Protein AF-A0A8H5GQX7-F1 (afdb_monomer)

Nearest PDB structures (foldseek):
  1oo0-assembly1_A  TM=9.547E-01  e=1.568E-17  Drosophila melanogaster
  1p27-assembly1_C  TM=9.733E-01  e=5.246E-17  Homo sapiens
  1hl6-assembly2_D  TM=9.238E-01  e=1.198E-15  Drosophila melanogaster
  1rk8-assembly1_B  TM=9.460E-01  e=1.869E-13  Drosophila melanogaster
  7zvm-assembly1_A-2  TM=8.029E-01  e=3.111E-07  Thermococcus barophilus

Secondary structure (DSSP, 8-state):
--S------EEEEEEEEEETTEEEEEEEEEETTEEEEEEE--GGGPPPEEEEEE--HHHHHHHHHHHHHHTGGG---TTSPP-BTTBEEEEEEEETTEEEEEEEEPP--HHHHHTSS-TTHHHHHHHHHHHHHHHHHHHHHHTSTTS---------S---HHHHHHHHHHHHHHHHHHHHHHHHHTT------PPEEPTTS-EEEGGGTEEEEEEEE-SSEEEEEEEE-TTSHHHHSGGG-TTSPPSEEESS-EEEEEEEESEEEEEETTEEEEEETT-EEEE-TT--EEEEE-TTS-S-EEEEEEEE-GGG---SHHHHHHHHHHHHHHHTTTPPPPHHHHHHHHHHTTEEESSSGGG-HHHHIIIIIIIIIITTS---S--GGGSTT--

Radius of gyration: 28.87 Å; Cα contacts (8 Å, |Δi|>4): 713; chains: 1; bounding box: 70×65×71 Å

Sequence (391 aa):
MSSTDNDPFYLRYYTGHSGKHGHEFLEFEYSHGRLRYANNSNYRNDSLIRKEMWVSPLVVKEFKRIIEASEIVKEDDTNWPKKNIVGKQELEIRIGSDHIAFETAKIGSLVDIQDSEDPEGLRVFYYLIQDLRVGVSVLFVLSSPSSPCISKSNPYKHVSSSWVLAWCTFLRRVLLFVLAVILVLVHSLCLGKTPKRDPDGAWNFFDGALKTWFVQADGNSFTSRQVFKHSNPHTGAGRKSTATPPYHWHIYQTERFDVKSGVLCYDLDGKQGKLHAGETVTIPPYHYHTFWSDPDAGADLDVHITVSGGPNAGFDESFIHNFYGYLSSATMQGHAPNLFQMLAFLDSSDVVLVDFPLWSGRLANVVLGRWIGKGIAGFKTEYKEFSEASE

Foldseek 3Di:
DDPPPDWFKKKKKKKWAQDPLGIFIWIWIDGPQKIKIWGDDSVVPDDIDIDMDGHDVVLVVVLLVLCVVLVLLVDDQPQAAAADNQIKMWIWTGGGPGTDIHIHYDDDDLVSLVPTPHNPSVVSVVVSVVVVVVSSVVVVVVPDPPDDDDDDDDDDDDPPPVCVVVVVVVCVVVVVVVLVVLLVVLPPPLLADQFDADPVRWTAFLNNQKTKDWDDDDLFKGKIKIKGHCVDQLANVWCNHVPKDAWKFAAQKKKKKAWQAAKKWKAWQNDIDIDHHRDMDIHGGPIIMIMGGHNPRPDMTIIMMMIGRRNLSLPYPQLVLQQRRQSRSQVVVVHDRDPLLNLLSCLSRRMFHCPDPPSCRNVCSVVSNPCSNCVRSVHDSGDCSSDPNVD

Mean predicted aligned error: 17.2 Å

Solvent-accessible surface area (backbone atoms only — not comparable to full-atom values): 21081 Å² total; per-residue (Å²): 139,79,94,77,87,82,61,73,53,35,41,38,40,39,37,36,30,68,54,99,74,43,72,31,35,42,36,40,37,38,50,89,54,34,41,38,40,39,41,33,52,52,72,90,72,48,77,72,44,73,50,72,48,78,55,55,72,66,58,53,51,48,54,53,51,54,50,62,73,52,49,55,86,79,52,76,49,89,60,44,58,62,68,51,82,84,10,29,33,37,42,36,42,28,52,77,92,47,73,50,76,42,62,26,31,57,83,85,49,73,64,65,33,67,75,42,86,44,40,64,52,49,45,40,50,54,54,49,55,50,55,51,52,52,55,54,49,51,52,58,52,73,72,35,90,81,60,94,72,90,79,94,77,84,88,90,75,86,78,57,71,61,58,58,50,52,49,51,49,50,50,48,48,53,48,51,46,53,48,47,53,45,47,64,67,53,69,68,73,60,84,79,45,68,57,52,71,45,98,89,64,32,40,25,29,62,92,57,22,37,34,37,35,86,70,50,71,77,79,35,39,32,30,35,38,40,37,32,29,41,93,31,65,47,25,17,47,21,86,73,7,74,71,29,58,68,53,22,30,28,73,61,28,30,43,32,44,39,27,68,34,41,32,42,30,37,36,51,74,87,45,75,51,76,38,45,54,78,34,69,53,77,44,59,48,74,45,44,32,36,50,26,32,40,62,83,61,86,42,46,23,32,34,37,42,34,33,34,21,40,99,56,35,52,50,43,70,62,43,52,35,32,52,46,31,47,47,24,19,17,50,79,68,77,40,80,71,57,66,35,55,54,27,27,42,29,45,64,30,46,43,31,48,54,89,33,76,92,72,36,22,64,57,42,18,48,50,42,3,45,46,40,17,36,67,68,57,62,47,70,67,71,49,64,70,46,37,94,78,58,119

Organism: NCBI:txid182062

InterPro domains:
  IPR004023 Mago nashi protein [PF02792] (9-139)
  IPR004023 Mago nashi protein [PTHR12638] (6-141)
  IPR004023 Mago nashi protein [cd11295] (9-133)
  IPR011051 RmlC-like cupin domain superfamily [SSF51182] (243-324)
  IPR014710 RmlC-like jelly roll fold [G3DSA:2.60.120.10] (205-339)
  IPR036605 Mago nashi superfamily [G3DSA:3.30.1560.10] (6-145)
  IPR036605 Mago nashi superfamily [SSF89817] (7-139)

Structure (mmCIF, N/CA/C/O backbone):
data_AF-A0A8H5GQX7-F1
#
_entry.id   AF-A0A8H5GQX7-F1
#
loop_
_atom_site.group_PDB
_atom_site.id
_atom_site.type_symbol
_atom_site.label_atom_id
_atom_site.label_alt_id
_atom_site.label_comp_id
_atom_site.label_asym_id
_atom_site.label_entity_id
_atom_site.label_seq_id
_atom_site.pdbx_PDB_ins_code
_atom_site.Cartn_x
_atom_site.Cartn_y
_atom_site.Cartn_z
_atom_site.occupancy
_atom_site.B_iso_or_equiv
_atom_site.auth_seq_id
_atom_site.auth_comp_id
_atom_site.auth_asym_id
_atom_site.auth_atom_id
_atom_site.pdbx_PDB_model_num
ATOM 1 N N . MET A 1 1 ? 11.706 -41.521 -17.755 1.00 36.12 1 MET A N 1
ATOM 2 C CA . MET A 1 1 ? 12.512 -40.543 -18.514 1.00 36.12 1 MET A CA 1
ATOM 3 C C . MET A 1 1 ? 11.624 -40.007 -19.622 1.00 36.12 1 MET A C 1
ATOM 5 O O . MET A 1 1 ? 11.397 -40.718 -20.589 1.00 36.12 1 MET A O 1
ATOM 9 N N . SER A 1 2 ? 10.984 -38.855 -19.401 1.00 34.12 2 SER A N 1
ATOM 10 C CA . SER A 1 2 ? 10.036 -38.264 -20.353 1.00 34.12 2 SER A CA 1
ATOM 11 C C . SER A 1 2 ? 10.761 -37.364 -21.350 1.00 34.12 2 SER A C 1
ATOM 13 O O . SER A 1 2 ? 11.643 -36.595 -20.985 1.00 34.12 2 SER A O 1
ATOM 15 N N . SER A 1 3 ? 10.342 -37.475 -22.599 1.00 37.75 3 SER A N 1
ATOM 16 C CA . SER A 1 3 ? 10.790 -36.810 -23.819 1.00 37.75 3 SER A CA 1
ATOM 17 C C . SER A 1 3 ? 10.603 -35.280 -23.839 1.00 37.75 3 SER A C 1
ATOM 19 O O . SER A 1 3 ? 9.822 -34.767 -24.635 1.00 37.75 3 SER A O 1
ATOM 21 N N . THR A 1 4 ? 11.301 -34.533 -22.981 1.00 43.00 4 THR A N 1
ATOM 22 C CA . THR A 1 4 ? 11.335 -33.051 -23.017 1.00 43.00 4 THR A CA 1
ATOM 23 C C . THR A 1 4 ? 12.633 -32.474 -23.596 1.00 43.00 4 THR A C 1
ATOM 25 O O . THR A 1 4 ? 12.830 -31.266 -23.550 1.00 43.00 4 THR A O 1
ATOM 28 N N . ASP A 1 5 ? 13.519 -33.313 -24.135 1.00 48.44 5 ASP A N 1
ATOM 29 C CA . ASP A 1 5 ? 14.937 -32.977 -24.339 1.00 48.44 5 ASP A CA 1
ATOM 30 C C . ASP A 1 5 ? 15.357 -32.888 -25.816 1.00 48.44 5 ASP A C 1
ATOM 32 O O . ASP A 1 5 ? 16.397 -33.404 -26.206 1.00 48.44 5 ASP A O 1
ATOM 36 N N . ASN A 1 6 ? 14.522 -32.290 -26.670 1.00 53.75 6 ASN A N 1
ATOM 37 C CA . ASN A 1 6 ? 14.859 -32.134 -28.092 1.00 53.75 6 ASN A CA 1
ATOM 38 C C . ASN A 1 6 ? 14.578 -30.739 -28.664 1.00 53.75 6 ASN A C 1
ATOM 40 O O . ASN A 1 6 ? 14.649 -30.558 -29.875 1.00 53.75 6 ASN A O 1
ATOM 44 N N . ASP A 1 7 ? 14.265 -29.760 -27.812 1.00 61.53 7 ASP A N 1
ATOM 45 C CA . ASP A 1 7 ? 14.139 -28.363 -28.229 1.00 61.53 7 ASP A CA 1
ATOM 46 C C . ASP A 1 7 ? 15.407 -27.584 -27.824 1.00 61.53 7 ASP A C 1
ATOM 48 O O . ASP A 1 7 ? 15.555 -27.242 -26.640 1.00 61.53 7 ASP A O 1
ATOM 52 N N . PRO A 1 8 ? 16.349 -27.344 -28.761 1.00 80.50 8 PRO A N 1
ATOM 53 C CA . PRO A 1 8 ? 17.600 -26.653 -28.483 1.00 80.50 8 PRO A CA 1
ATOM 54 C C . PRO A 1 8 ? 17.344 -25.156 -28.272 1.00 80.50 8 PRO A C 1
ATOM 56 O O . PRO A 1 8 ? 17.479 -24.346 -29.189 1.00 80.50 8 PRO A O 1
ATOM 59 N N . PHE A 1 9 ? 17.000 -24.787 -27.039 1.00 93.38 9 PHE A N 1
ATOM 60 C CA . PHE A 1 9 ? 16.872 -23.388 -26.650 1.00 93.38 9 PHE A CA 1
ATOM 61 C C . PHE A 1 9 ? 18.245 -22.713 -26.581 1.00 93.38 9 PHE A C 1
ATOM 63 O O . PHE A 1 9 ? 19.141 -23.173 -25.865 1.00 93.38 9 PHE A O 1
ATOM 70 N N . TYR A 1 10 ? 18.387 -21.604 -27.298 1.00 96.25 10 TYR A N 1
ATOM 71 C CA . TYR A 1 10 ? 19.573 -20.753 -27.295 1.00 96.25 10 TYR A CA 1
ATOM 72 C C . TYR A 1 10 ? 19.150 -19.295 -27.156 1.00 96.25 10 TYR A C 1
ATOM 74 O O . TYR A 1 10 ? 18.165 -18.875 -27.760 1.00 96.25 10 TYR A O 1
ATOM 82 N N . LEU A 1 11 ? 19.895 -18.530 -26.363 1.00 97.50 11 LEU A N 1
ATOM 83 C CA . LEU A 1 11 ? 19.674 -17.099 -26.189 1.00 97.50 11 LEU A CA 1
ATOM 84 C C . LEU A 1 11 ? 21.025 -16.413 -26.022 1.00 97.50 11 LEU A C 1
ATOM 86 O O . LEU A 1 11 ? 21.758 -16.720 -25.084 1.00 97.50 11 LEU A O 1
ATOM 90 N N . ARG A 1 12 ? 21.326 -15.437 -26.872 1.00 98.19 12 ARG A N 1
ATOM 91 C CA . ARG A 1 12 ? 22.490 -14.565 -26.740 1.00 98.19 12 ARG A CA 1
ATOM 92 C C . ARG A 1 12 ? 22.064 -13.123 -26.903 1.00 98.19 12 ARG A C 1
ATOM 94 O O . ARG A 1 12 ? 21.327 -12.788 -27.821 1.00 98.19 12 ARG A O 1
ATOM 101 N N . TYR A 1 13 ? 22.576 -12.270 -26.033 1.00 98.19 13 TYR A N 1
ATOM 102 C CA . TYR A 1 13 ? 22.451 -10.833 -26.182 1.00 98.19 13 TYR A CA 1
ATOM 103 C C . TYR A 1 13 ? 23.804 -10.173 -25.989 1.00 98.19 13 TYR A C 1
ATOM 105 O O . TYR A 1 13 ? 24.506 -10.450 -25.014 1.00 98.19 13 TYR A O 1
ATOM 113 N N . TYR A 1 14 ? 24.124 -9.250 -26.884 1.00 97.19 14 TYR A N 1
ATOM 114 C CA . TYR A 1 14 ? 25.318 -8.429 -26.826 1.00 97.19 14 TYR A CA 1
ATOM 115 C C . TYR A 1 14 ? 24.939 -6.954 -26.969 1.00 97.19 14 TYR A C 1
ATOM 117 O O . TYR A 1 14 ? 24.104 -6.573 -27.784 1.00 97.19 14 TYR A O 1
ATOM 125 N N . THR A 1 15 ? 25.593 -6.091 -26.198 1.00 94.88 15 THR A N 1
ATOM 126 C CA . THR A 1 15 ? 25.610 -4.651 -26.449 1.00 94.88 15 THR A CA 1
ATOM 127 C C . THR A 1 15 ? 26.997 -4.111 -26.204 1.00 94.88 15 THR A C 1
ATOM 129 O O . THR A 1 15 ? 27.607 -4.386 -25.173 1.00 94.88 15 THR A O 1
ATOM 132 N N . GLY A 1 16 ? 27.500 -3.313 -27.134 1.00 91.75 16 GLY A N 1
ATOM 133 C CA . GLY A 1 16 ? 28.838 -2.776 -26.998 1.00 91.75 16 GLY A CA 1
ATOM 134 C C . GLY A 1 16 ? 29.120 -1.624 -27.934 1.00 91.75 16 GLY A C 1
ATOM 135 O O . GLY A 1 16 ? 28.374 -1.341 -28.873 1.00 91.75 16 GLY A O 1
ATOM 136 N N . HIS A 1 17 ? 30.200 -0.925 -27.624 1.00 89.56 17 HIS A N 1
ATOM 137 C CA . HIS A 1 17 ? 30.706 0.171 -28.427 1.00 89.56 17 HIS A CA 1
ATOM 138 C C . HIS A 1 17 ? 32.220 0.289 -28.270 1.00 89.56 17 HIS A C 1
ATOM 140 O O . HIS A 1 17 ? 32.793 -0.071 -27.239 1.00 89.56 17 HIS A O 1
ATOM 146 N N . SER A 1 18 ? 32.865 0.812 -29.308 1.00 84.88 18 SER A N 1
ATOM 147 C CA . SER A 1 18 ? 34.298 1.096 -29.311 1.00 84.88 18 SER A CA 1
ATOM 148 C C . SER A 1 18 ? 34.495 2.599 -29.181 1.00 84.88 18 SER A C 1
ATOM 150 O O . SER A 1 18 ? 34.340 3.338 -30.151 1.00 84.88 18 SER A O 1
ATOM 152 N N . GLY A 1 19 ? 34.795 3.052 -27.964 1.00 79.50 19 GLY A N 1
ATOM 153 C CA . GLY A 1 19 ? 35.032 4.460 -27.654 1.00 79.50 19 GLY A CA 1
ATOM 154 C C . GLY A 1 19 ? 36.518 4.799 -27.515 1.00 79.50 19 GLY A C 1
ATOM 155 O O . GLY A 1 19 ? 37.401 3.958 -27.677 1.00 79.50 19 GLY A O 1
ATOM 156 N N . LYS A 1 20 ? 36.805 6.046 -27.120 1.00 76.50 20 LYS A N 1
ATOM 157 C CA . LYS A 1 20 ? 38.174 6.529 -26.830 1.00 76.50 20 LYS A CA 1
ATOM 158 C C . LYS A 1 20 ? 38.895 5.720 -25.746 1.00 76.50 20 LYS A C 1
ATOM 160 O O . LYS A 1 20 ? 40.119 5.709 -25.703 1.00 76.50 20 LYS A O 1
ATOM 165 N N . HIS A 1 21 ? 38.135 5.066 -24.873 1.00 73.81 21 HIS A N 1
ATOM 166 C CA . HIS A 1 21 ? 38.643 4.279 -23.753 1.00 73.81 21 HIS A CA 1
ATOM 167 C C . HIS A 1 21 ? 38.721 2.779 -24.067 1.00 73.81 21 HIS A C 1
ATOM 169 O O . HIS A 1 21 ? 38.899 1.983 -23.157 1.00 73.81 21 HIS A O 1
ATOM 175 N N . GLY A 1 22 ? 38.602 2.386 -25.339 1.00 83.19 22 GLY A N 1
ATOM 176 C CA . GLY A 1 22 ? 38.613 0.992 -25.771 1.00 83.19 22 GLY A CA 1
ATOM 177 C C . GLY A 1 22 ? 37.210 0.417 -25.958 1.00 83.19 22 GLY A C 1
ATOM 178 O O . GLY A 1 22 ? 36.216 1.142 -26.014 1.00 83.19 22 GLY A O 1
ATOM 179 N N . HIS A 1 23 ? 37.145 -0.905 -26.089 1.00 87.06 23 HIS A N 1
ATOM 180 C CA . HIS A 1 23 ? 35.906 -1.633 -26.343 1.00 87.06 23 HIS A CA 1
ATOM 181 C C . HIS A 1 23 ? 35.171 -1.934 -25.032 1.00 87.06 23 HIS A C 1
ATOM 183 O O . HIS A 1 23 ? 35.663 -2.712 -24.210 1.00 87.06 23 HIS A O 1
ATOM 189 N N . GLU A 1 24 ? 34.002 -1.325 -24.846 1.00 89.44 24 GLU A N 1
ATOM 190 C CA . GLU A 1 24 ? 33.117 -1.576 -23.709 1.00 89.44 24 GLU A CA 1
ATOM 191 C C . GLU A 1 24 ? 31.901 -2.370 -24.168 1.00 89.44 24 GLU A C 1
ATOM 193 O O . GLU A 1 24 ? 31.235 -1.989 -25.136 1.00 89.44 24 GLU A O 1
ATOM 198 N N . PHE A 1 25 ? 31.600 -3.461 -23.467 1.00 91.56 25 PHE A N 1
ATOM 199 C CA . PHE A 1 25 ? 30.498 -4.337 -23.834 1.00 91.56 25 PHE A CA 1
ATOM 200 C C . PHE A 1 25 ? 29.900 -5.064 -22.637 1.00 91.56 25 PHE A C 1
ATOM 202 O O . PHE A 1 25 ? 30.560 -5.296 -21.627 1.00 91.56 25 PHE A O 1
ATOM 209 N N . LEU A 1 26 ? 28.651 -5.475 -22.798 1.00 93.56 26 LEU A N 1
ATOM 210 C CA . LEU A 1 26 ? 27.961 -6.418 -21.939 1.00 93.56 26 LEU A CA 1
ATOM 211 C C . LEU A 1 26 ? 27.378 -7.513 -22.821 1.00 93.56 26 LEU A C 1
ATOM 213 O O . LEU A 1 26 ? 26.714 -7.225 -23.815 1.00 93.56 26 LEU A O 1
ATOM 217 N N . GLU A 1 27 ? 27.610 -8.755 -22.431 1.00 95.88 27 GLU A N 1
ATOM 218 C CA . GLU A 1 27 ? 27.134 -9.933 -23.135 1.00 95.88 27 GLU A CA 1
ATOM 219 C C . GLU A 1 27 ? 26.615 -10.960 -22.135 1.00 95.88 27 GLU A C 1
ATOM 221 O O . GLU A 1 27 ? 27.216 -11.182 -21.079 1.00 95.88 27 GLU A O 1
ATOM 226 N N . PHE A 1 28 ? 25.507 -11.607 -22.475 1.00 97.25 28 PHE A N 1
ATOM 227 C CA . PHE A 1 28 ? 25.115 -12.846 -21.829 1.00 97.25 28 PHE A CA 1
ATOM 228 C C . PHE A 1 28 ? 24.678 -13.875 -22.856 1.00 97.25 28 PHE A C 1
ATOM 230 O O . PHE A 1 28 ? 24.114 -13.545 -23.898 1.00 97.25 28 PHE A O 1
ATOM 237 N N . GLU A 1 29 ? 24.938 -15.133 -22.535 1.00 97.75 29 GLU A N 1
ATOM 238 C CA . GLU A 1 29 ? 24.623 -16.254 -23.402 1.00 97.75 29 GLU A CA 1
ATOM 239 C C . GLU A 1 29 ? 24.128 -17.435 -22.575 1.00 97.75 29 GLU A C 1
ATOM 241 O O . GLU A 1 29 ? 24.784 -17.863 -21.624 1.00 97.75 29 GLU A O 1
ATOM 246 N N . TYR A 1 30 ? 22.981 -17.974 -22.955 1.00 96.88 30 TYR A N 1
ATOM 247 C CA . TYR A 1 30 ? 22.469 -19.243 -22.487 1.00 96.88 30 TYR A CA 1
ATOM 248 C C . TYR A 1 30 ? 22.636 -20.308 -23.575 1.00 96.88 30 TYR A C 1
ATOM 250 O O . TYR A 1 30 ? 22.172 -20.141 -24.703 1.00 96.88 30 TYR A O 1
ATOM 258 N N . SER A 1 31 ? 23.240 -21.437 -23.204 1.00 94.06 31 SER A N 1
ATOM 259 C CA . SER A 1 31 ? 23.366 -22.615 -24.061 1.00 94.06 31 SER A CA 1
ATOM 260 C C . SER A 1 31 ? 23.384 -23.885 -23.212 1.00 94.06 31 SER A C 1
ATOM 262 O O . SER A 1 31 ? 24.173 -23.993 -22.272 1.00 94.06 31 SER A O 1
ATOM 264 N N . HIS A 1 32 ? 22.511 -24.848 -23.531 1.00 89.62 32 HIS A N 1
ATOM 265 C CA . HIS A 1 32 ? 22.476 -26.187 -22.920 1.00 89.62 32 HIS A CA 1
ATOM 266 C C . HIS A 1 32 ? 22.525 -26.182 -21.377 1.00 89.62 32 HIS A C 1
ATOM 268 O O . HIS A 1 32 ? 23.321 -26.884 -20.759 1.00 89.62 32 HIS A O 1
ATOM 274 N N . GLY A 1 33 ? 21.698 -25.351 -20.734 1.00 89.31 33 GLY A N 1
ATOM 275 C CA . GLY A 1 33 ? 21.623 -25.258 -19.268 1.00 89.31 33 GLY A CA 1
ATOM 276 C C . GLY A 1 33 ? 22.668 -24.348 -18.615 1.00 89.31 33 GLY A C 1
ATOM 277 O O . GLY A 1 33 ? 22.560 -24.068 -17.420 1.00 89.31 33 GLY A O 1
ATOM 278 N N . ARG A 1 34 ? 23.645 -23.840 -19.373 1.00 92.81 34 ARG A N 1
ATOM 279 C CA . ARG A 1 34 ? 24.694 -22.944 -18.880 1.00 92.81 34 ARG A CA 1
ATOM 280 C C . ARG A 1 34 ? 24.396 -21.506 -19.282 1.00 92.81 34 ARG A C 1
ATOM 282 O O . ARG A 1 34 ? 24.257 -21.211 -20.464 1.00 92.81 34 ARG A O 1
ATOM 289 N N . LEU A 1 35 ? 24.358 -20.613 -18.297 1.00 95.75 35 LEU A N 1
ATOM 290 C CA . LEU A 1 35 ? 24.256 -19.170 -18.485 1.00 95.75 35 LEU A CA 1
ATOM 291 C C . LEU A 1 35 ? 25.627 -18.534 -18.240 1.00 95.75 35 LEU A C 1
ATOM 293 O O . LEU A 1 35 ? 26.226 -18.723 -17.180 1.00 95.75 35 LEU A O 1
ATOM 297 N N . ARG A 1 36 ? 26.123 -17.778 -19.215 1.00 94.44 36 ARG A N 1
ATOM 298 C CA . ARG A 1 36 ? 27.403 -17.063 -19.199 1.00 94.44 36 ARG A CA 1
ATOM 299 C C . ARG A 1 36 ? 27.148 -15.566 -19.256 1.00 94.44 36 ARG A C 1
ATOM 301 O O . ARG A 1 36 ? 26.235 -15.123 -19.941 1.00 94.44 36 ARG A O 1
ATOM 308 N N . TYR A 1 37 ? 27.961 -14.799 -18.544 1.00 92.88 37 TYR A N 1
ATOM 309 C CA . TYR A 1 37 ? 27.883 -13.346 -18.492 1.00 92.88 37 TYR A CA 1
ATOM 310 C C . TYR A 1 37 ? 29.278 -12.742 -18.565 1.00 92.88 37 TYR A C 1
ATOM 312 O O . TYR A 1 37 ? 30.179 -13.141 -17.821 1.00 92.88 37 TYR A O 1
ATOM 320 N N . ALA A 1 38 ? 29.435 -11.752 -19.435 1.00 90.12 38 ALA A N 1
ATOM 321 C CA . ALA A 1 38 ? 30.642 -10.968 -19.587 1.00 90.12 38 ALA A CA 1
ATOM 322 C C . ALA A 1 38 ? 30.302 -9.475 -19.560 1.00 90.12 38 ALA A C 1
ATOM 324 O O . ALA A 1 38 ? 29.384 -9.021 -20.237 1.00 90.12 38 ALA A O 1
ATOM 325 N N . ASN A 1 39 ? 31.052 -8.699 -18.784 1.00 89.75 39 ASN A N 1
ATOM 326 C CA . ASN A 1 39 ? 30.932 -7.246 -18.771 1.00 89.75 39 ASN A CA 1
ATOM 327 C C . ASN A 1 39 ? 32.319 -6.610 -18.753 1.00 89.75 39 ASN A C 1
ATOM 329 O O . ASN A 1 39 ? 33.086 -6.814 -17.808 1.00 89.75 39 ASN A O 1
ATOM 333 N N . ASN A 1 40 ? 32.619 -5.851 -19.801 1.00 86.38 40 ASN A N 1
ATOM 334 C CA . ASN A 1 40 ? 33.828 -5.063 -19.934 1.00 86.38 40 ASN A CA 1
ATOM 335 C C . ASN A 1 40 ? 33.492 -3.575 -19.869 1.00 86.38 40 ASN A C 1
ATOM 337 O O . ASN A 1 40 ? 32.887 -3.033 -20.796 1.00 86.38 40 ASN A O 1
ATOM 341 N N . SER A 1 41 ? 33.949 -2.908 -18.817 1.00 80.62 41 SER A N 1
ATOM 342 C CA . SER A 1 41 ? 33.925 -1.452 -18.704 1.00 80.62 41 SER A CA 1
ATOM 343 C C . SER A 1 41 ? 35.348 -0.955 -18.510 1.00 80.62 41 SER A C 1
ATOM 345 O O . SER A 1 41 ? 36.008 -1.353 -17.554 1.00 80.62 41 SER A O 1
ATOM 347 N N . ASN A 1 42 ? 35.810 -0.059 -19.378 1.00 70.50 42 ASN A N 1
ATOM 348 C CA . ASN A 1 42 ? 37.145 0.533 -19.269 1.00 70.50 42 ASN A CA 1
ATOM 349 C C . ASN A 1 42 ? 37.138 1.784 -18.371 1.00 70.50 42 ASN A C 1
ATOM 351 O O . ASN A 1 42 ? 38.176 2.404 -18.123 1.00 70.50 42 ASN A O 1
ATOM 355 N N . TYR A 1 43 ? 35.973 2.147 -17.827 1.00 56.09 43 TYR A N 1
ATOM 356 C CA . TYR A 1 43 ? 35.847 3.149 -16.779 1.00 56.09 43 TYR A CA 1
ATOM 357 C C . TYR A 1 43 ? 36.696 2.778 -15.549 1.00 56.09 43 TYR A C 1
ATOM 359 O O . TYR A 1 43 ? 36.470 1.760 -14.902 1.00 56.09 43 TYR A O 1
ATOM 367 N N . ARG A 1 44 ? 37.676 3.633 -15.216 1.00 59.47 44 ARG A N 1
ATOM 368 C CA . ARG A 1 44 ? 38.629 3.464 -14.095 1.00 59.47 44 ARG A CA 1
ATOM 369 C C . ARG A 1 44 ? 39.517 2.212 -14.159 1.00 59.47 44 ARG A C 1
ATOM 371 O O . ARG A 1 44 ? 40.046 1.813 -13.124 1.00 59.47 44 ARG A O 1
ATOM 378 N N . ASN A 1 45 ? 39.755 1.666 -15.353 1.00 63.78 45 ASN A N 1
ATOM 379 C CA . ASN A 1 45 ? 40.654 0.523 -15.554 1.00 63.78 45 ASN A CA 1
ATOM 380 C C . ASN A 1 45 ? 40.191 -0.742 -14.798 1.00 63.78 45 ASN A C 1
ATOM 382 O O . ASN A 1 45 ? 41.004 -1.459 -14.212 1.00 63.78 45 ASN A O 1
ATOM 386 N N . ASP A 1 46 ? 38.873 -0.968 -14.756 1.00 66.56 46 ASP A N 1
ATOM 387 C CA . ASP A 1 46 ? 38.286 -2.146 -14.118 1.00 66.56 46 ASP A CA 1
ATOM 388 C C . ASP A 1 46 ? 38.584 -3.418 -14.928 1.00 66.56 46 ASP A C 1
ATOM 390 O O . ASP A 1 46 ? 38.770 -3.383 -16.146 1.00 66.56 46 ASP A O 1
ATOM 394 N N . SER A 1 47 ? 38.663 -4.559 -14.250 1.00 75.81 47 SER A N 1
ATOM 395 C CA . SER A 1 47 ? 38.940 -5.840 -14.906 1.00 75.81 47 SER A CA 1
ATOM 396 C C . SER A 1 47 ? 37.673 -6.429 -15.526 1.00 75.81 47 SER A C 1
ATOM 398 O O . SER A 1 47 ? 36.610 -6.386 -14.910 1.00 75.81 47 SER A O 1
ATOM 400 N N . LEU A 1 48 ? 37.802 -7.057 -16.699 1.00 81.62 48 LEU A N 1
ATOM 401 C CA . LEU A 1 48 ? 36.720 -7.791 -17.360 1.00 81.62 48 LEU A CA 1
ATOM 402 C C . LEU A 1 48 ? 36.057 -8.796 -16.406 1.00 81.62 48 LEU A C 1
ATOM 404 O O . LEU A 1 48 ? 36.680 -9.760 -15.958 1.00 81.62 48 LEU A O 1
ATOM 408 N N . ILE A 1 49 ? 34.765 -8.602 -16.151 1.00 82.00 49 ILE A N 1
ATOM 409 C CA . ILE A 1 49 ? 33.969 -9.502 -15.321 1.00 82.00 49 ILE A CA 1
ATOM 410 C C . ILE A 1 49 ? 33.473 -10.643 -16.200 1.00 82.00 49 ILE A C 1
ATOM 412 O O . ILE A 1 49 ? 32.770 -10.406 -17.178 1.00 82.00 49 ILE A O 1
ATOM 416 N N . ARG A 1 50 ? 33.798 -11.884 -15.826 1.00 88.19 50 ARG A N 1
ATOM 417 C CA . ARG A 1 50 ? 33.255 -13.106 -16.432 1.00 88.19 50 ARG A CA 1
ATOM 418 C C . ARG A 1 50 ? 32.653 -13.979 -15.350 1.00 88.19 50 ARG A C 1
ATOM 420 O O . ARG A 1 50 ? 33.310 -14.260 -14.349 1.00 88.19 50 ARG A O 1
ATOM 427 N N . LYS A 1 51 ? 31.409 -14.398 -15.545 1.00 87.81 51 LYS A N 1
ATOM 428 C CA . LYS A 1 51 ? 30.705 -15.304 -14.641 1.00 87.81 51 LYS A CA 1
ATOM 429 C C . LYS A 1 51 ? 29.936 -16.340 -15.438 1.00 87.81 51 LYS A C 1
ATOM 431 O O . LYS A 1 51 ? 29.508 -16.091 -16.562 1.00 87.81 51 LYS A O 1
ATOM 436 N N . GLU A 1 52 ? 29.736 -17.491 -14.823 1.00 91.94 52 GLU A N 1
ATOM 437 C CA . GLU A 1 52 ? 28.928 -18.559 -15.385 1.00 91.94 52 GLU A CA 1
ATOM 438 C C . GLU A 1 52 ? 28.203 -19.323 -14.290 1.00 91.94 52 GLU A C 1
ATOM 440 O O . GLU A 1 52 ? 28.671 -19.393 -13.153 1.00 91.94 52 GLU A O 1
ATOM 445 N N . MET A 1 53 ? 27.049 -19.878 -14.636 1.00 91.44 53 MET A N 1
ATOM 446 C CA . MET A 1 53 ? 26.279 -20.740 -13.753 1.00 91.44 53 MET A CA 1
ATOM 447 C C . MET A 1 53 ? 25.469 -21.753 -14.555 1.00 91.44 53 MET A C 1
ATOM 449 O O . MET A 1 53 ? 25.152 -21.533 -15.725 1.00 91.44 53 MET A O 1
ATOM 453 N N . TRP A 1 54 ? 25.091 -22.839 -13.894 1.00 91.44 54 TRP A N 1
ATOM 454 C CA . TRP A 1 54 ? 24.076 -23.759 -14.388 1.00 91.44 54 TRP A CA 1
ATOM 455 C C . TRP A 1 54 ? 22.715 -23.318 -13.860 1.00 91.44 54 TRP A C 1
ATOM 457 O O . TRP A 1 54 ? 22.574 -23.057 -12.665 1.00 91.44 54 TRP A O 1
ATOM 467 N N . VAL A 1 55 ? 21.724 -23.211 -14.742 1.00 90.56 55 VAL A N 1
ATOM 468 C CA . VAL A 1 55 ? 20.372 -22.763 -14.384 1.00 90.56 55 VAL A CA 1
ATOM 469 C C . VAL A 1 55 ? 19.388 -23.926 -14.407 1.00 90.56 55 VAL A C 1
ATOM 471 O O . VAL A 1 55 ? 19.524 -24.865 -15.191 1.00 90.56 55 VAL A O 1
ATOM 474 N N . SER A 1 56 ? 18.389 -23.878 -13.525 1.00 89.88 56 SER A N 1
ATOM 475 C CA . SER A 1 56 ? 17.380 -24.933 -13.440 1.00 89.88 56 SER A CA 1
ATOM 476 C C . SER A 1 56 ? 16.428 -24.898 -14.645 1.00 89.88 56 SER A C 1
ATOM 478 O O . SER A 1 56 ? 16.206 -23.830 -15.226 1.00 89.88 56 SER A O 1
ATOM 480 N N . PRO A 1 57 ? 15.774 -26.024 -14.987 1.00 89.56 57 PRO A N 1
ATOM 481 C CA . PRO A 1 57 ? 14.770 -26.055 -16.052 1.00 89.56 57 PRO A CA 1
ATOM 482 C C . PRO A 1 57 ? 13.614 -25.058 -15.858 1.00 89.56 57 PRO A C 1
ATOM 484 O O . PRO A 1 57 ? 13.019 -24.618 -16.836 1.00 89.56 57 PRO A O 1
ATOM 487 N N . LEU A 1 58 ? 13.307 -24.664 -14.613 1.00 90.38 58 LEU A N 1
ATOM 488 C CA . LEU A 1 58 ? 12.278 -23.658 -14.316 1.00 90.38 58 LEU A CA 1
ATOM 489 C C . LEU A 1 58 ? 12.685 -22.255 -14.781 1.00 90.38 58 LEU A C 1
ATOM 491 O O . LEU A 1 58 ? 11.856 -21.536 -15.328 1.00 90.38 58 LEU A O 1
ATOM 495 N N . VAL A 1 59 ? 13.958 -21.887 -14.612 1.00 91.00 59 VAL A N 1
ATOM 496 C CA . VAL A 1 59 ? 14.491 -20.608 -15.113 1.00 91.00 59 VAL A CA 1
ATOM 497 C C . VAL A 1 59 ? 14.453 -20.587 -16.639 1.00 91.00 59 VAL A C 1
ATOM 499 O O . VAL A 1 59 ? 14.045 -19.599 -17.239 1.00 91.00 59 VAL A O 1
ATOM 502 N N . VAL A 1 60 ? 14.813 -21.707 -17.271 1.00 93.38 60 VAL A N 1
ATOM 503 C CA . VAL A 1 60 ? 14.751 -21.858 -18.731 1.00 93.38 60 VAL A CA 1
ATOM 504 C C . VAL A 1 60 ? 13.316 -21.725 -19.236 1.00 93.38 60 VAL A C 1
ATOM 506 O O . VAL A 1 60 ? 13.070 -21.012 -20.205 1.00 93.38 60 VAL A O 1
ATOM 509 N N . LYS A 1 61 ? 12.359 -22.371 -18.558 1.00 92.31 61 LYS A N 1
ATOM 510 C CA . LYS A 1 61 ? 10.930 -22.253 -18.871 1.00 92.31 61 LYS A CA 1
ATOM 511 C C . LYS A 1 61 ? 10.453 -20.802 -18.799 1.00 92.31 61 LYS A C 1
ATOM 513 O O . LYS A 1 61 ? 9.681 -20.386 -19.654 1.00 92.31 61 LYS A O 1
ATOM 518 N N . GLU A 1 62 ? 10.921 -20.037 -17.817 1.00 94.12 62 GLU A N 1
ATOM 519 C CA . GLU A 1 62 ? 10.544 -18.630 -17.681 1.00 94.12 62 GLU A CA 1
ATOM 520 C C . GLU A 1 62 ? 11.161 -17.746 -18.772 1.00 94.12 62 GLU A C 1
ATOM 522 O O . GLU A 1 62 ? 10.463 -16.902 -19.324 1.00 94.12 62 GLU A O 1
ATOM 527 N N . PHE A 1 63 ? 12.420 -17.977 -19.165 1.00 95.00 63 PHE A N 1
ATOM 528 C CA . PHE A 1 63 ? 12.998 -17.276 -20.318 1.00 95.00 63 PHE A CA 1
ATOM 529 C C . PHE A 1 63 ? 12.226 -17.550 -21.609 1.00 95.00 63 PHE A C 1
ATOM 531 O O . PHE A 1 63 ? 11.931 -16.606 -22.338 1.00 95.00 63 PHE A O 1
ATOM 538 N N . LYS A 1 64 ? 11.837 -18.807 -21.861 1.00 95.25 64 LYS A N 1
ATOM 539 C CA . LYS A 1 64 ? 10.965 -19.146 -22.996 1.00 95.25 64 LYS A CA 1
ATOM 540 C C . LYS A 1 64 ? 9.636 -18.393 -22.925 1.00 95.25 64 LYS A C 1
ATOM 542 O O . LYS A 1 64 ? 9.268 -17.743 -23.893 1.00 95.25 64 LYS A O 1
ATOM 547 N N . ARG A 1 65 ? 8.979 -18.391 -21.758 1.00 95.69 65 ARG A N 1
ATOM 548 C CA . ARG A 1 65 ? 7.706 -17.686 -21.542 1.00 95.69 65 ARG A CA 1
ATOM 549 C C . ARG A 1 65 ? 7.813 -16.182 -21.818 1.00 95.69 65 ARG A C 1
ATOM 551 O O . ARG A 1 65 ? 6.905 -15.620 -22.417 1.00 95.69 65 ARG A O 1
ATOM 558 N N . ILE A 1 66 ? 8.890 -15.528 -21.372 1.00 95.38 66 ILE A N 1
ATOM 559 C CA . ILE A 1 66 ? 9.136 -14.093 -21.612 1.00 95.38 66 ILE A CA 1
ATOM 560 C C . ILE A 1 66 ? 9.323 -13.824 -23.110 1.00 95.38 66 ILE A C 1
ATOM 562 O O . ILE A 1 66 ? 8.722 -12.895 -23.641 1.00 95.38 66 ILE A O 1
ATOM 566 N N . ILE A 1 67 ? 10.108 -14.659 -23.796 1.00 95.81 67 ILE A N 1
ATOM 567 C CA . ILE A 1 67 ? 10.353 -14.533 -25.239 1.00 95.81 67 ILE A CA 1
ATOM 568 C C . ILE A 1 67 ? 9.045 -14.718 -26.019 1.00 95.81 67 ILE A C 1
ATOM 570 O O . ILE A 1 67 ? 8.678 -13.856 -26.812 1.00 95.81 67 ILE A O 1
ATOM 574 N N . GLU A 1 68 ? 8.296 -15.786 -25.747 1.00 94.62 68 GLU A N 1
ATOM 575 C CA . GLU A 1 68 ? 7.004 -16.059 -26.392 1.00 94.62 68 GLU A CA 1
ATOM 576 C C . GLU A 1 68 ? 5.994 -14.927 -26.150 1.00 94.62 68 GLU A C 1
ATOM 578 O O . GLU A 1 68 ? 5.341 -14.476 -27.087 1.00 94.62 68 GLU A O 1
ATOM 583 N N . ALA A 1 69 ? 5.903 -14.421 -24.915 1.00 94.62 69 ALA A N 1
ATOM 584 C CA . ALA A 1 69 ? 4.980 -13.344 -24.553 1.00 94.62 69 ALA A CA 1
ATOM 585 C C . ALA A 1 69 ? 5.337 -11.988 -25.174 1.00 94.62 69 ALA A C 1
ATOM 587 O O . ALA A 1 69 ? 4.454 -11.148 -25.323 1.00 94.62 69 ALA A O 1
ATOM 588 N N . SER A 1 70 ? 6.609 -11.765 -25.515 1.00 95.00 70 SER A N 1
ATOM 589 C CA . SER A 1 70 ? 7.022 -10.541 -26.207 1.00 95.00 70 SER A CA 1
ATOM 590 C C . SER A 1 70 ? 6.666 -10.548 -27.690 1.00 95.00 70 SER A C 1
ATOM 592 O O . SER A 1 70 ? 6.711 -9.501 -28.311 1.00 95.00 70 SER A O 1
ATOM 594 N N . GLU A 1 71 ? 6.338 -11.709 -28.265 1.00 95.69 71 GLU A N 1
ATOM 595 C CA . GLU A 1 71 ? 6.072 -11.874 -29.699 1.00 95.69 71 GLU A CA 1
ATOM 596 C C . GLU A 1 71 ? 7.238 -11.468 -30.623 1.00 95.69 71 GLU A C 1
ATOM 598 O O . GLU A 1 71 ? 7.063 -11.391 -31.834 1.00 95.69 71 GLU A O 1
ATOM 603 N N . ILE A 1 72 ? 8.452 -11.326 -30.076 1.00 96.25 72 ILE A N 1
ATOM 604 C CA . ILE A 1 72 ? 9.670 -10.892 -30.784 1.00 96.25 72 ILE A CA 1
ATOM 605 C C . ILE A 1 72 ? 10.004 -11.715 -32.039 1.00 96.25 72 ILE A C 1
ATOM 607 O O . ILE A 1 72 ? 10.667 -11.232 -32.948 1.00 96.25 72 ILE A O 1
ATOM 611 N N . VAL A 1 73 ? 9.549 -12.969 -32.100 1.00 94.75 73 VAL A N 1
ATOM 612 C CA . VAL A 1 73 ? 9.761 -13.877 -33.240 1.00 94.75 73 VAL A CA 1
ATOM 613 C C . VAL A 1 73 ? 9.005 -13.413 -34.494 1.00 94.75 73 VAL A C 1
ATOM 615 O O . VAL A 1 73 ? 9.329 -13.839 -35.598 1.00 94.75 73 VAL A O 1
ATOM 618 N N . LYS A 1 74 ? 8.003 -12.540 -34.338 1.00 94.31 74 LYS A N 1
ATOM 619 C CA . LYS A 1 74 ? 7.227 -11.961 -35.443 1.00 94.31 74 LYS A CA 1
ATOM 620 C C . LYS A 1 74 ? 7.873 -10.707 -36.048 1.00 94.31 74 LYS A C 1
ATOM 622 O O . LYS A 1 74 ? 7.392 -10.249 -37.080 1.00 94.31 74 LYS A O 1
ATOM 627 N N . GLU A 1 75 ? 8.910 -10.167 -35.412 1.00 95.94 75 GLU A N 1
ATOM 628 C CA . GLU A 1 75 ? 9.563 -8.915 -35.809 1.00 95.94 75 GLU A CA 1
ATOM 629 C C . GLU A 1 75 ? 10.712 -9.145 -36.808 1.00 95.94 75 GLU A C 1
ATOM 631 O O . GLU A 1 75 ? 11.241 -10.253 -36.926 1.00 95.94 75 GLU A O 1
ATOM 636 N N . ASP A 1 76 ? 11.114 -8.084 -37.516 1.00 94.38 76 ASP A N 1
ATOM 637 C CA . ASP A 1 76 ? 12.178 -8.091 -38.533 1.00 94.38 76 ASP A CA 1
ATOM 638 C C . ASP A 1 76 ? 13.070 -6.846 -38.375 1.00 94.38 76 ASP A C 1
ATOM 640 O O . ASP A 1 76 ? 12.571 -5.726 -38.262 1.00 94.38 76 ASP A O 1
ATOM 644 N N . ASP A 1 77 ? 14.394 -7.025 -38.387 1.00 94.62 77 ASP A N 1
ATOM 645 C CA . ASP A 1 77 ? 15.367 -5.944 -38.211 1.00 94.62 77 ASP A CA 1
ATOM 646 C C . ASP A 1 77 ? 15.769 -5.224 -39.508 1.00 94.62 77 ASP A C 1
ATOM 648 O O . ASP A 1 77 ? 16.598 -4.311 -39.481 1.00 94.62 77 ASP A O 1
ATOM 652 N N . THR A 1 78 ? 15.162 -5.567 -40.648 1.00 94.12 78 THR A N 1
ATOM 653 C CA . THR A 1 78 ? 15.481 -4.987 -41.965 1.00 94.12 78 THR A CA 1
ATOM 654 C C . THR A 1 78 ? 15.439 -3.452 -41.974 1.00 94.12 78 THR A C 1
ATOM 656 O O . THR A 1 78 ? 16.298 -2.816 -42.597 1.00 94.12 78 THR A O 1
ATOM 659 N N . ASN A 1 79 ? 14.477 -2.857 -41.259 1.00 93.50 79 ASN A N 1
ATOM 660 C CA . ASN A 1 79 ? 14.284 -1.403 -41.166 1.00 93.50 79 ASN A CA 1
ATOM 661 C C . ASN A 1 79 ? 14.845 -0.804 -39.864 1.00 93.50 79 ASN A C 1
ATOM 663 O O . ASN A 1 79 ? 14.600 0.362 -39.546 1.00 93.50 79 ASN A O 1
ATOM 667 N N . TRP A 1 80 ? 15.589 -1.582 -39.076 1.00 94.31 80 TRP A N 1
ATOM 668 C CA . TRP A 1 80 ? 16.150 -1.093 -37.823 1.00 94.31 80 TRP A CA 1
ATOM 669 C C . TRP A 1 80 ? 17.410 -0.250 -38.069 1.00 94.31 80 TRP A C 1
ATOM 671 O O . TRP A 1 80 ? 18.156 -0.468 -39.033 1.00 94.31 80 TRP A O 1
ATOM 681 N N . PRO A 1 81 ? 17.698 0.734 -37.194 1.00 92.56 81 PRO A N 1
ATOM 682 C CA . PRO A 1 81 ? 18.903 1.542 -37.298 1.00 92.56 81 PRO A CA 1
ATOM 683 C C . PRO A 1 81 ? 20.160 0.671 -37.327 1.00 92.56 81 PRO A C 1
ATOM 685 O O . PRO A 1 81 ? 20.411 -0.115 -36.420 1.00 92.56 81 PRO A O 1
ATOM 688 N N . LYS A 1 82 ? 21.005 0.836 -38.345 1.00 90.31 82 LYS A N 1
ATOM 689 C CA . LYS A 1 82 ? 22.243 0.051 -38.472 1.00 90.31 82 LYS A CA 1
ATOM 690 C C . LYS A 1 82 ? 23.308 0.519 -37.485 1.00 90.31 82 LYS A C 1
ATOM 692 O O . LYS A 1 82 ? 23.356 1.694 -37.115 1.00 90.31 82 LYS A O 1
ATOM 697 N N . LYS A 1 83 ? 24.216 -0.393 -37.114 1.00 85.81 83 LYS A N 1
ATOM 698 C CA . LYS A 1 83 ? 25.346 -0.105 -36.214 1.00 85.81 83 LYS A CA 1
ATOM 699 C C . LYS A 1 83 ? 26.043 1.214 -36.559 1.00 85.81 83 LYS A C 1
ATOM 701 O O . LYS A 1 83 ? 26.361 1.493 -37.716 1.00 85.81 83 LYS A O 1
ATOM 706 N N . ASN A 1 84 ? 26.327 2.006 -35.533 1.00 82.19 84 ASN A N 1
ATOM 707 C CA . ASN A 1 84 ? 26.955 3.313 -35.679 1.00 82.19 84 ASN A CA 1
ATOM 708 C C . ASN A 1 84 ? 28.096 3.490 -34.659 1.00 82.19 84 ASN A C 1
ATOM 710 O O . ASN A 1 84 ? 28.466 2.563 -33.937 1.00 82.19 84 ASN A O 1
ATOM 714 N N . ILE A 1 85 ? 28.670 4.695 -34.601 1.00 76.62 85 ILE A N 1
ATOM 715 C CA . ILE A 1 85 ? 29.790 5.029 -33.702 1.00 76.62 85 ILE A CA 1
ATOM 716 C C . ILE A 1 85 ? 29.377 4.942 -32.216 1.00 76.62 85 ILE A C 1
ATOM 718 O O . ILE A 1 85 ? 30.220 4.703 -31.353 1.00 76.62 85 ILE A O 1
ATOM 722 N N . VAL A 1 86 ? 28.085 5.110 -31.905 1.00 81.00 86 VAL A N 1
ATOM 723 C CA . VAL A 1 86 ? 27.541 5.058 -30.535 1.00 81.00 86 VAL A CA 1
ATOM 724 C C . VAL A 1 86 ? 27.523 3.627 -29.995 1.00 81.00 86 VAL A C 1
ATOM 726 O O . VAL A 1 86 ? 27.668 3.423 -28.787 1.00 81.00 86 VAL A O 1
ATOM 729 N N . GLY A 1 87 ? 27.379 2.637 -30.875 1.00 89.44 87 GLY A N 1
ATOM 730 C CA . GLY A 1 87 ? 27.448 1.221 -30.541 1.00 89.44 87 GLY A CA 1
ATOM 731 C C . GLY A 1 87 ? 26.484 0.362 -31.344 1.00 89.44 87 GLY A C 1
ATOM 732 O O . GLY A 1 87 ? 25.779 0.839 -32.236 1.00 89.44 87 GLY A O 1
ATOM 733 N N . LYS A 1 88 ? 26.442 -0.918 -30.979 1.00 93.69 88 LYS A N 1
ATOM 734 C CA . LYS A 1 88 ? 25.505 -1.901 -31.520 1.00 93.69 88 LYS A CA 1
ATOM 735 C C . LYS A 1 88 ? 24.888 -2.772 -30.432 1.00 93.69 88 LYS A C 1
ATOM 737 O O . LYS A 1 88 ? 25.419 -2.879 -29.319 1.00 93.69 88 LYS A O 1
ATOM 742 N N . GLN A 1 89 ? 23.775 -3.393 -30.783 1.00 96.19 89 GLN A N 1
ATOM 743 C CA . GLN A 1 89 ? 23.088 -4.427 -30.033 1.00 96.19 89 GLN A CA 1
ATOM 744 C C . GLN A 1 89 ? 22.858 -5.620 -30.957 1.00 96.19 89 GLN A C 1
ATOM 746 O O . GLN A 1 89 ? 22.550 -5.441 -32.132 1.00 96.19 89 GLN A O 1
ATOM 751 N N . GLU A 1 90 ? 23.021 -6.820 -30.417 1.00 97.44 90 GLU A N 1
ATOM 752 C CA . GLU A 1 90 ? 22.727 -8.071 -31.110 1.00 97.44 90 GLU A CA 1
ATOM 753 C C . GLU A 1 90 ? 21.866 -8.942 -30.203 1.00 97.44 90 GLU A C 1
ATOM 755 O O . GLU A 1 90 ? 22.146 -9.052 -29.004 1.00 97.44 90 GLU A O 1
ATOM 760 N N . LEU A 1 91 ? 20.846 -9.573 -30.774 1.00 98.06 91 LEU A N 1
ATOM 761 C CA . LEU A 1 91 ? 20.018 -10.569 -30.103 1.00 98.06 91 LEU A CA 1
ATOM 762 C C . LEU A 1 91 ? 19.918 -11.790 -31.000 1.00 98.06 91 LEU A C 1
ATOM 764 O O . LEU A 1 91 ? 19.578 -11.669 -32.168 1.00 98.06 91 LEU A O 1
ATOM 768 N N . GLU A 1 92 ? 20.177 -12.963 -30.447 1.00 98.06 92 GLU A N 1
ATOM 769 C CA . GLU A 1 92 ? 20.048 -14.224 -31.159 1.00 98.06 92 GLU A CA 1
ATOM 770 C C . GLU A 1 92 ? 19.273 -15.205 -30.289 1.00 98.06 92 GLU A C 1
ATOM 772 O O . GLU A 1 92 ? 19.642 -15.452 -29.138 1.00 98.06 92 GLU A O 1
ATOM 777 N N . ILE A 1 93 ? 18.176 -15.737 -30.822 1.00 97.38 93 ILE A N 1
ATOM 778 C CA . ILE A 1 93 ? 17.285 -16.646 -30.105 1.00 97.38 93 ILE A CA 1
ATOM 779 C C . ILE A 1 93 ? 16.980 -17.839 -30.996 1.00 97.38 93 ILE A C 1
ATOM 781 O O . ILE A 1 93 ? 16.580 -17.679 -32.147 1.00 97.38 93 ILE A O 1
ATOM 785 N N . ARG A 1 94 ? 17.110 -19.038 -30.431 1.00 95.75 94 ARG A N 1
ATOM 786 C CA . ARG A 1 94 ? 16.570 -20.270 -31.004 1.00 95.75 94 ARG A CA 1
ATOM 787 C C . ARG A 1 94 ? 15.551 -20.852 -30.039 1.00 95.75 94 ARG A C 1
ATOM 789 O O . ARG A 1 94 ? 15.900 -21.126 -28.889 1.00 95.75 94 ARG A O 1
ATOM 796 N N . ILE A 1 95 ? 14.313 -21.023 -30.486 1.00 92.25 95 ILE A N 1
ATOM 797 C CA . ILE A 1 95 ? 13.217 -21.565 -29.679 1.00 92.25 95 ILE A CA 1
ATOM 798 C C . ILE A 1 95 ? 12.291 -22.399 -30.567 1.00 92.25 95 ILE A C 1
ATOM 800 O O . ILE A 1 95 ? 11.755 -21.909 -31.556 1.00 92.25 95 ILE A O 1
ATOM 804 N N . GLY A 1 96 ? 12.124 -23.683 -30.252 1.00 87.25 96 GLY A N 1
ATOM 805 C CA . GLY A 1 96 ? 11.365 -24.599 -31.097 1.00 87.25 96 GLY A CA 1
ATOM 806 C C . GLY A 1 96 ? 11.967 -24.714 -32.501 1.00 87.25 96 GLY A C 1
ATOM 807 O O . GLY A 1 96 ? 13.130 -25.089 -32.678 1.00 87.25 96 GLY A O 1
ATOM 808 N N . SER A 1 97 ? 11.153 -24.406 -33.511 1.00 87.56 97 SER A N 1
ATOM 809 C CA . SER A 1 97 ? 11.558 -24.334 -34.921 1.00 87.56 97 SER A CA 1
ATOM 810 C C . SER A 1 97 ? 12.185 -23.001 -35.317 1.00 87.56 97 SER A C 1
ATOM 812 O O . SER A 1 97 ? 12.792 -22.920 -36.385 1.00 87.56 97 SER A O 1
ATOM 814 N N . ASP A 1 98 ? 12.037 -21.974 -34.486 1.00 91.44 98 ASP A N 1
ATOM 815 C CA . ASP A 1 98 ? 12.290 -20.599 -34.882 1.00 91.44 98 ASP A CA 1
ATOM 816 C C . ASP A 1 98 ? 13.715 -20.192 -34.503 1.00 91.44 98 ASP A C 1
ATOM 818 O O . ASP A 1 98 ? 14.225 -20.514 -33.422 1.00 91.44 98 ASP A O 1
ATOM 822 N N . HIS A 1 99 ? 14.376 -19.484 -35.417 1.00 95.06 99 HIS A N 1
ATOM 823 C CA . HIS A 1 99 ? 15.699 -18.904 -35.207 1.00 95.06 99 HIS A CA 1
ATOM 824 C C . HIS A 1 99 ? 15.682 -17.468 -35.709 1.00 95.06 99 HIS A C 1
ATOM 826 O O . HIS A 1 99 ? 15.480 -17.229 -36.897 1.00 95.06 99 HIS A O 1
ATOM 832 N N . ILE A 1 100 ? 15.895 -16.534 -34.788 1.00 96.12 100 ILE A N 1
ATOM 833 C CA . ILE A 1 100 ? 16.003 -15.106 -35.080 1.00 96.12 100 ILE A CA 1
ATOM 834 C C . ILE A 1 100 ? 17.383 -14.599 -34.676 1.00 96.12 100 ILE A C 1
ATOM 836 O O . ILE A 1 100 ? 17.964 -15.046 -33.681 1.00 96.12 100 ILE A O 1
ATOM 840 N N . ALA A 1 101 ? 17.901 -13.662 -35.459 1.00 96.88 101 ALA A N 1
ATOM 841 C CA . ALA A 1 101 ? 19.157 -12.981 -35.205 1.00 96.88 101 ALA A CA 1
ATOM 842 C C . ALA A 1 101 ? 19.012 -11.532 -35.666 1.00 96.88 101 ALA A C 1
ATOM 844 O O . ALA A 1 101 ? 18.909 -11.286 -36.862 1.00 96.88 101 ALA A O 1
ATOM 845 N N . PHE A 1 102 ? 19.000 -10.603 -34.715 1.00 97.25 102 PHE A N 1
ATOM 846 C CA . PHE A 1 102 ? 18.852 -9.177 -34.981 1.00 97.25 102 PHE A CA 1
ATOM 847 C C . PHE A 1 102 ? 20.148 -8.418 -34.703 1.00 97.25 102 PHE A C 1
ATOM 849 O O . PHE A 1 102 ? 20.822 -8.688 -33.701 1.00 97.25 102 PHE A O 1
ATOM 856 N N . GLU A 1 103 ? 20.464 -7.426 -35.537 1.00 96.19 103 GLU A N 1
ATOM 857 C CA . GLU A 1 103 ? 21.531 -6.440 -35.328 1.00 96.19 103 GLU A CA 1
ATOM 858 C C . GLU A 1 103 ? 20.964 -5.017 -35.451 1.00 96.19 103 GLU A C 1
ATOM 860 O O . GLU A 1 103 ? 20.438 -4.620 -36.484 1.00 96.19 103 GLU A O 1
ATOM 865 N N . THR A 1 104 ? 21.135 -4.197 -34.412 1.00 95.06 104 THR A N 1
ATOM 866 C CA . THR A 1 104 ? 20.704 -2.789 -34.430 1.00 95.06 104 THR A CA 1
ATOM 867 C C . THR A 1 104 ? 21.723 -1.865 -33.770 1.00 95.06 104 THR A C 1
ATOM 869 O O . THR A 1 104 ? 22.649 -2.298 -33.075 1.00 95.06 104 THR A O 1
ATOM 872 N N . ALA A 1 105 ? 21.602 -0.565 -34.010 1.00 93.19 105 ALA A N 1
ATOM 873 C CA . ALA 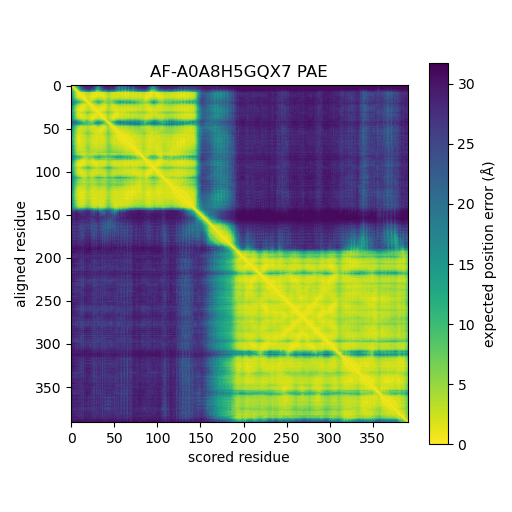A 1 105 ? 22.339 0.463 -33.299 1.00 93.19 105 ALA A CA 1
ATOM 874 C C . ALA A 1 105 ? 21.963 0.460 -31.815 1.00 93.19 105 ALA A C 1
ATOM 876 O O . ALA A 1 105 ? 20.906 -0.005 -31.401 1.00 93.19 105 ALA A O 1
ATOM 877 N N . LYS A 1 106 ? 22.835 1.024 -30.982 1.00 88.94 106 LYS A N 1
ATOM 878 C CA . LYS A 1 106 ? 22.529 1.180 -29.560 1.00 88.94 106 LYS A CA 1
ATOM 879 C C . LYS A 1 106 ? 21.371 2.164 -29.354 1.00 88.94 106 LYS A C 1
ATOM 881 O O . LYS A 1 106 ? 21.525 3.349 -29.639 1.00 88.94 106 LYS A O 1
ATOM 886 N N . ILE A 1 107 ? 20.269 1.682 -28.784 1.00 87.12 107 ILE A N 1
ATOM 887 C CA . ILE A 1 107 ? 19.087 2.488 -28.452 1.00 87.12 107 ILE A CA 1
ATOM 888 C C . ILE A 1 107 ? 19.346 3.261 -27.149 1.00 87.12 107 ILE A C 1
ATOM 890 O O . ILE A 1 107 ? 19.672 2.667 -26.115 1.00 87.12 107 ILE A O 1
ATOM 894 N N . GLY A 1 108 ? 19.243 4.593 -27.195 1.00 73.25 108 GLY A N 1
ATOM 895 C CA . GLY A 1 108 ? 19.506 5.473 -26.052 1.00 73.25 108 GLY A CA 1
ATOM 896 C C . GLY A 1 108 ? 18.253 5.822 -25.249 1.00 73.25 108 GLY A C 1
ATOM 897 O O . GLY A 1 108 ? 18.294 5.849 -24.016 1.00 73.25 108 GLY A O 1
ATOM 898 N N . SER A 1 109 ? 17.146 6.079 -25.942 1.00 79.50 109 SER A N 1
ATOM 899 C CA . SER A 1 109 ? 15.891 6.574 -25.380 1.00 79.50 109 SER A CA 1
ATOM 900 C C . SER A 1 109 ? 14.668 6.055 -26.145 1.00 79.50 109 SER A C 1
ATOM 902 O O . SER A 1 109 ? 14.782 5.572 -27.267 1.00 79.50 109 SER A O 1
ATOM 904 N N . LEU A 1 110 ? 13.478 6.187 -25.545 1.00 81.06 110 LEU A N 1
ATOM 905 C CA . LEU A 1 110 ? 12.209 5.887 -26.224 1.00 81.06 110 LEU A CA 1
ATOM 906 C C . LEU A 1 110 ? 11.918 6.846 -27.390 1.00 81.06 110 LEU A C 1
ATOM 908 O O . LEU A 1 110 ? 11.171 6.479 -28.290 1.00 81.06 110 LEU A O 1
ATOM 912 N N . VAL A 1 111 ? 12.508 8.045 -27.386 1.00 83.56 111 VAL A N 1
ATOM 913 C CA . VAL A 1 111 ? 12.374 9.010 -28.489 1.00 83.56 111 VAL A CA 1
ATOM 914 C C . VAL A 1 111 ? 13.055 8.463 -29.743 1.00 83.56 111 VAL A C 1
ATOM 916 O O . VAL A 1 111 ? 12.448 8.451 -30.805 1.00 83.56 111 VAL A O 1
ATOM 919 N N . ASP A 1 112 ? 14.248 7.874 -29.593 1.00 82.31 112 ASP A N 1
ATOM 920 C CA . ASP A 1 112 ? 14.979 7.250 -30.708 1.00 82.31 112 ASP A CA 1
ATOM 921 C C . ASP A 1 112 ? 14.185 6.103 -31.364 1.00 82.31 112 ASP A C 1
ATOM 923 O O . ASP A 1 112 ? 14.380 5.804 -32.539 1.00 82.31 112 ASP A O 1
ATOM 927 N N . ILE A 1 113 ? 13.297 5.450 -30.604 1.00 87.81 113 ILE A N 1
ATOM 928 C CA . ILE A 1 113 ? 12.402 4.402 -31.111 1.00 87.81 113 ILE A CA 1
ATOM 929 C C . ILE A 1 113 ? 11.241 5.023 -31.889 1.00 87.81 113 ILE A C 1
ATOM 931 O O . ILE A 1 113 ? 10.910 4.542 -32.967 1.00 87.81 113 ILE A O 1
ATOM 935 N N . GLN A 1 114 ? 10.625 6.082 -31.356 1.00 87.56 114 GLN A N 1
ATOM 936 C CA . GLN A 1 114 ? 9.494 6.762 -31.999 1.00 87.56 114 GLN A CA 1
ATOM 937 C C . GLN A 1 114 ? 9.863 7.354 -33.361 1.00 87.56 114 GLN A C 1
ATOM 939 O O . GLN A 1 114 ? 9.042 7.315 -34.271 1.00 87.56 114 GLN A O 1
ATOM 944 N N . ASP A 1 115 ? 11.095 7.843 -33.498 1.00 88.38 115 ASP A N 1
ATOM 945 C CA . ASP A 1 115 ? 11.601 8.459 -34.728 1.00 88.38 115 ASP A CA 1
ATOM 946 C C . ASP A 1 115 ? 12.163 7.438 -35.745 1.00 88.38 115 ASP A C 1
ATOM 948 O O . ASP A 1 115 ? 12.707 7.826 -36.780 1.00 88.38 115 ASP A O 1
ATOM 952 N N . SER A 1 116 ? 12.075 6.135 -35.459 1.00 91.19 116 SER A N 1
ATOM 953 C CA . SER A 1 116 ? 12.583 5.073 -36.336 1.00 91.19 116 SER A CA 1
ATOM 954 C C . SER A 1 116 ? 11.591 4.670 -37.435 1.00 91.19 116 SER A C 1
ATOM 956 O O . SER A 1 116 ? 10.401 4.976 -37.370 1.00 91.19 116 SER A O 1
ATOM 958 N N . GLU A 1 117 ? 12.077 3.940 -38.443 1.00 92.31 117 GLU A N 1
ATOM 959 C CA . GLU A 1 117 ? 11.237 3.400 -39.523 1.00 92.31 117 GLU A CA 1
ATOM 960 C C . GLU A 1 117 ? 10.355 2.221 -39.071 1.00 92.31 117 GLU A C 1
ATOM 962 O O . GLU A 1 117 ? 9.361 1.917 -39.727 1.00 92.31 117 GLU A O 1
ATOM 967 N N . ASP A 1 118 ? 10.686 1.590 -37.938 1.00 93.62 118 ASP A N 1
ATOM 968 C CA . ASP A 1 11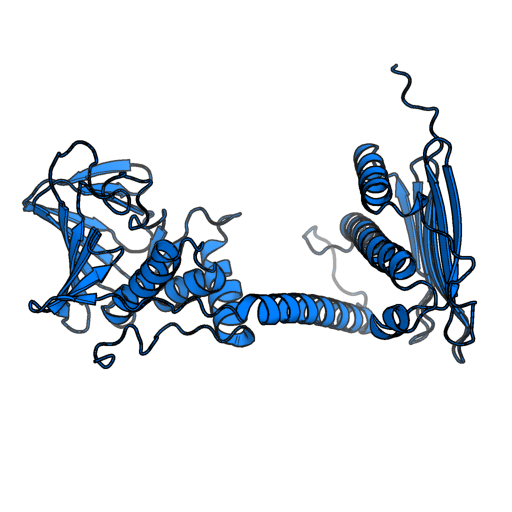8 ? 9.906 0.516 -37.316 1.00 93.62 118 ASP A CA 1
ATOM 969 C C . ASP A 1 118 ? 9.796 0.713 -35.786 1.00 93.62 118 ASP A C 1
ATOM 971 O O . ASP A 1 118 ? 10.491 0.064 -34.992 1.00 93.62 118 ASP A O 1
ATOM 975 N N . PRO A 1 119 ? 8.931 1.641 -35.338 1.00 91.94 119 PRO A N 1
ATOM 976 C CA . PRO A 1 119 ? 8.794 1.984 -33.925 1.00 91.94 119 PRO A CA 1
ATOM 977 C C . PRO A 1 119 ? 8.089 0.908 -33.092 1.00 91.94 119 PRO A C 1
ATOM 979 O O . PRO A 1 119 ? 8.190 0.943 -31.863 1.00 91.94 119 PRO A O 1
ATOM 982 N N . GLU A 1 120 ? 7.344 -0.007 -33.716 1.00 92.31 120 GLU A N 1
ATOM 983 C CA . GLU A 1 120 ? 6.641 -1.087 -33.017 1.00 92.31 120 GLU A CA 1
ATOM 984 C C . GLU A 1 120 ? 7.590 -2.262 -32.761 1.00 92.31 120 GLU A C 1
ATOM 986 O O . GLU A 1 120 ? 7.772 -2.634 -31.597 1.00 92.31 120 GLU A O 1
ATOM 991 N N . GLY A 1 121 ? 8.298 -2.750 -33.788 1.00 93.12 121 GLY A N 1
ATOM 992 C CA . GLY A 1 121 ? 9.257 -3.845 -33.629 1.00 93.12 121 GLY A CA 1
ATOM 993 C C . GLY A 1 121 ? 10.422 -3.477 -32.710 1.00 93.12 121 GLY A C 1
ATOM 994 O O . GLY A 1 121 ? 10.770 -4.225 -31.789 1.00 93.12 121 GLY A O 1
ATOM 995 N N . LEU A 1 122 ? 10.958 -2.255 -32.830 1.00 93.38 122 LEU A N 1
ATOM 996 C CA . LEU A 1 122 ? 11.990 -1.767 -31.907 1.00 93.38 122 LEU A CA 1
ATOM 997 C C . LEU A 1 122 ? 11.492 -1.610 -30.469 1.00 93.38 122 LEU A C 1
ATOM 999 O O . LEU A 1 122 ? 12.285 -1.748 -29.534 1.00 93.38 122 LEU A O 1
ATOM 1003 N N . ARG A 1 123 ? 10.202 -1.328 -30.254 1.00 92.19 123 ARG A N 1
ATOM 1004 C CA . ARG A 1 123 ? 9.626 -1.252 -28.905 1.00 92.19 123 ARG A CA 1
ATOM 1005 C C . ARG A 1 123 ? 9.536 -2.637 -28.275 1.00 92.19 123 ARG A C 1
ATOM 1007 O O . ARG A 1 123 ? 9.901 -2.782 -27.106 1.00 92.19 123 ARG A O 1
ATOM 1014 N N . VAL A 1 124 ? 9.113 -3.639 -29.045 1.00 95.00 124 VAL A N 1
ATOM 1015 C CA . VAL A 1 124 ? 9.109 -5.048 -28.624 1.00 95.00 124 VAL A CA 1
ATOM 1016 C C . VAL A 1 124 ? 10.525 -5.491 -28.251 1.00 95.00 124 VAL A C 1
ATOM 1018 O O . VAL A 1 124 ? 10.754 -5.958 -27.131 1.00 95.00 124 VAL A O 1
ATOM 1021 N N . PHE A 1 125 ? 11.499 -5.242 -29.130 1.00 94.94 125 PHE A N 1
ATOM 1022 C CA . PHE A 1 125 ? 12.912 -5.509 -28.866 1.00 94.94 125 PHE A CA 1
ATOM 1023 C C . PHE A 1 125 ? 13.402 -4.804 -27.595 1.00 94.94 125 PHE A C 1
ATOM 1025 O O . PHE A 1 125 ? 13.991 -5.427 -26.710 1.00 94.94 125 PHE A O 1
ATOM 1032 N N . TYR A 1 126 ? 13.131 -3.504 -27.463 1.00 93.12 126 TYR A N 1
ATOM 1033 C CA . TYR A 1 126 ? 13.583 -2.691 -26.337 1.00 93.12 126 TYR A CA 1
ATOM 1034 C C . TYR A 1 126 ? 13.085 -3.215 -24.986 1.00 93.12 126 TYR A C 1
ATOM 1036 O O . TYR A 1 126 ? 13.883 -3.322 -24.048 1.00 93.12 126 TYR A O 1
ATOM 1044 N N . TYR A 1 127 ? 11.800 -3.559 -24.872 1.00 91.38 127 TYR A N 1
ATOM 1045 C CA . TYR A 1 127 ? 11.242 -4.079 -23.623 1.00 91.38 127 TYR A CA 1
ATOM 1046 C C . TYR A 1 127 ? 11.697 -5.509 -23.331 1.00 91.38 127 TYR A C 1
ATOM 1048 O O . TYR A 1 127 ? 12.112 -5.780 -22.202 1.00 91.38 127 TYR A O 1
ATOM 1056 N N . LEU A 1 128 ? 11.758 -6.387 -24.339 1.00 93.31 128 LEU A N 1
ATOM 1057 C CA . LEU A 1 128 ? 12.284 -7.741 -24.158 1.00 93.31 128 LEU A CA 1
ATOM 1058 C C . LEU A 1 128 ? 13.718 -7.719 -23.611 1.00 93.31 128 LEU A C 1
ATOM 1060 O O . LEU A 1 128 ? 14.046 -8.429 -22.659 1.00 93.31 128 LEU A O 1
ATOM 1064 N N . ILE A 1 129 ? 14.589 -6.887 -24.190 1.00 94.19 129 ILE A N 1
ATOM 1065 C CA . ILE A 1 129 ? 15.973 -6.769 -23.729 1.00 94.19 129 ILE A CA 1
ATOM 1066 C C . ILE A 1 129 ? 16.039 -6.284 -22.276 1.00 94.19 129 ILE A C 1
ATOM 1068 O O . ILE A 1 129 ? 16.917 -6.727 -21.531 1.00 94.19 129 ILE A O 1
ATOM 1072 N N . GLN A 1 130 ? 15.137 -5.402 -21.839 1.00 88.88 130 GLN A N 1
ATOM 1073 C CA . GLN A 1 130 ? 15.089 -4.989 -20.434 1.00 88.88 130 GLN A CA 1
ATOM 1074 C C . GLN A 1 130 ? 14.712 -6.142 -19.511 1.00 88.88 130 GLN A C 1
ATOM 1076 O O . GLN A 1 130 ? 15.438 -6.385 -18.542 1.00 88.88 130 GLN A O 1
ATOM 1081 N N . ASP A 1 131 ? 13.657 -6.882 -19.838 1.00 89.31 131 ASP A N 1
ATOM 1082 C CA . ASP A 1 131 ? 13.191 -8.013 -19.034 1.00 89.31 131 ASP A CA 1
ATOM 1083 C C . ASP A 1 131 ? 14.277 -9.089 -18.903 1.00 89.31 131 ASP A C 1
ATOM 1085 O O . ASP A 1 131 ? 14.607 -9.531 -17.795 1.00 89.31 131 ASP A O 1
ATOM 1089 N N . LEU A 1 132 ? 14.928 -9.443 -20.016 1.00 93.06 132 LEU A N 1
ATOM 1090 C CA . LEU A 1 132 ? 16.022 -10.415 -20.026 1.00 93.06 132 LEU A CA 1
ATOM 1091 C C . LEU A 1 132 ? 17.232 -9.931 -19.217 1.00 93.06 132 LEU A C 1
ATOM 1093 O O . LEU A 1 132 ? 17.797 -10.692 -18.426 1.00 93.06 132 LEU A O 1
ATOM 1097 N N . ARG A 1 133 ? 17.628 -8.659 -19.359 1.00 89.50 133 ARG A N 1
ATOM 1098 C CA . ARG A 1 133 ? 18.759 -8.091 -18.605 1.00 89.50 133 ARG A CA 1
ATOM 1099 C C . ARG A 1 133 ? 18.490 -8.074 -17.110 1.00 89.50 133 ARG A C 1
ATOM 1101 O O . ARG A 1 133 ? 19.408 -8.374 -16.343 1.00 89.50 133 ARG A O 1
ATOM 1108 N N . VAL A 1 134 ? 17.272 -7.740 -16.691 1.00 85.12 134 VAL A N 1
ATOM 1109 C CA . VAL A 1 134 ? 16.880 -7.771 -15.278 1.00 85.12 134 VAL A CA 1
ATOM 1110 C C . VAL A 1 134 ? 16.946 -9.203 -14.754 1.00 85.12 134 VAL A C 1
ATOM 1112 O O . VAL A 1 134 ? 17.630 -9.442 -13.757 1.00 85.12 134 VAL A O 1
ATOM 1115 N N . GLY A 1 135 ? 16.335 -10.162 -15.457 1.00 82.75 135 GLY A N 1
ATOM 1116 C CA . GLY A 1 135 ? 16.348 -11.573 -15.066 1.00 82.75 135 GLY A CA 1
ATOM 1117 C C . GLY A 1 135 ? 17.765 -12.132 -14.905 1.00 82.75 135 GLY A C 1
ATOM 1118 O O . GLY A 1 135 ? 18.113 -12.666 -13.851 1.00 82.75 135 GLY A O 1
ATOM 1119 N N . VAL A 1 136 ? 18.627 -11.934 -15.908 1.00 89.06 136 VAL A N 1
ATOM 1120 C CA . VAL A 1 136 ? 20.031 -12.383 -15.872 1.00 89.06 136 VAL A CA 1
ATOM 1121 C C . VAL A 1 136 ? 20.813 -11.703 -14.745 1.00 89.06 136 VAL A C 1
ATOM 1123 O O . VAL A 1 136 ? 21.573 -12.363 -14.033 1.00 89.06 136 VAL A O 1
ATOM 1126 N N . SER A 1 137 ? 20.612 -10.400 -14.534 1.00 81.56 137 SER A N 1
ATOM 1127 C CA . SER A 1 137 ? 21.307 -9.660 -13.472 1.00 81.56 137 SER A CA 1
ATOM 1128 C C . SER A 1 137 ? 20.944 -10.187 -12.083 1.00 81.56 137 SER A C 1
ATOM 1130 O O . SER A 1 137 ? 21.838 -10.406 -11.265 1.00 81.56 137 SER A O 1
ATOM 1132 N N . VAL A 1 138 ? 19.657 -10.444 -11.822 1.00 82.00 138 VAL A N 1
ATOM 1133 C CA . VAL A 1 138 ? 19.186 -10.998 -10.542 1.00 82.00 138 VAL A CA 1
ATOM 1134 C C . VAL A 1 138 ? 19.809 -12.366 -10.275 1.00 82.00 138 VAL A C 1
ATOM 1136 O O . VAL A 1 138 ? 20.319 -12.592 -9.176 1.00 82.00 138 VAL A O 1
ATOM 1139 N N . LEU A 1 139 ? 19.844 -13.247 -11.280 1.00 84.38 139 LEU A N 1
ATOM 1140 C CA . LEU A 1 139 ? 20.463 -14.568 -11.151 1.00 84.38 139 LEU A CA 1
ATOM 1141 C C . LEU A 1 139 ? 21.930 -14.455 -10.723 1.00 84.38 139 LEU A C 1
ATOM 1143 O O . LEU A 1 139 ? 22.323 -15.067 -9.732 1.00 84.38 139 LEU A O 1
ATOM 1147 N N . PHE A 1 140 ? 22.732 -13.634 -11.410 1.00 81.75 140 PHE A N 1
ATOM 1148 C CA . PHE A 1 140 ? 24.156 -13.480 -11.084 1.00 81.75 140 PHE A CA 1
ATOM 1149 C C . PHE A 1 140 ? 24.417 -12.772 -9.756 1.00 81.75 140 PHE A C 1
ATOM 1151 O O . PHE A 1 140 ? 25.448 -13.033 -9.133 1.00 81.75 140 PHE A O 1
ATOM 1158 N N . VAL A 1 141 ? 23.530 -11.883 -9.310 1.00 73.25 141 VAL A N 1
ATOM 1159 C CA . VAL A 1 141 ? 23.645 -11.239 -7.994 1.00 73.25 141 VAL A CA 1
ATOM 1160 C C . VAL A 1 141 ? 23.383 -12.251 -6.882 1.00 73.25 141 VAL A C 1
ATOM 1162 O O . VAL A 1 141 ? 24.215 -12.387 -5.985 1.00 73.25 141 VAL A O 1
ATOM 1165 N N . LEU A 1 142 ? 22.282 -13.001 -6.966 1.00 72.56 142 LEU A N 1
ATOM 1166 C CA . LEU A 1 142 ? 21.903 -13.984 -5.948 1.00 72.56 142 LEU A CA 1
ATOM 1167 C C . LEU A 1 142 ? 22.845 -15.193 -5.917 1.00 72.56 142 LEU A C 1
ATOM 1169 O O . LEU A 1 142 ? 23.104 -15.741 -4.850 1.00 72.56 142 LEU A O 1
ATOM 1173 N N . SER A 1 143 ? 23.396 -15.592 -7.067 1.00 70.00 143 SER A N 1
ATOM 1174 C CA . SER A 1 143 ? 24.353 -16.700 -7.148 1.00 70.00 143 SER A CA 1
ATOM 1175 C C . SER A 1 143 ? 25.768 -16.315 -6.702 1.00 70.00 143 SER A C 1
ATOM 1177 O O . SER A 1 143 ? 26.617 -17.191 -6.538 1.00 70.00 143 SER A O 1
ATOM 1179 N N . SER A 1 144 ? 26.067 -15.018 -6.565 1.00 62.50 144 SER A N 1
ATOM 1180 C CA . SER A 1 144 ? 27.395 -14.558 -6.163 1.00 62.50 144 SER A CA 1
ATOM 1181 C C . SER A 1 144 ? 27.508 -14.533 -4.634 1.00 62.50 144 SER A C 1
ATOM 1183 O O . SER A 1 144 ? 26.722 -13.845 -3.981 1.00 62.50 144 SER A O 1
ATOM 1185 N N . PRO A 1 145 ? 28.529 -15.175 -4.037 1.00 47.25 145 PRO A N 1
ATOM 1186 C CA . PRO A 1 145 ? 28.723 -15.223 -2.582 1.00 47.25 145 PRO A CA 1
ATOM 1187 C C . PRO A 1 145 ? 29.065 -13.867 -1.926 1.00 47.25 145 PRO A C 1
ATOM 1189 O O . PRO A 1 145 ? 29.379 -13.815 -0.743 1.00 47.25 145 PRO A O 1
ATOM 1192 N N . SER A 1 146 ? 28.999 -12.757 -2.665 1.00 45.84 146 SER A N 1
ATOM 1193 C CA . SER A 1 146 ? 29.189 -11.390 -2.165 1.00 45.84 146 SER A CA 1
ATOM 1194 C C . SER A 1 146 ? 27.891 -10.704 -1.702 1.00 45.84 146 SER A C 1
ATOM 1196 O O . SER A 1 146 ? 27.905 -9.501 -1.449 1.00 45.84 146 SER A O 1
ATOM 1198 N N . SER A 1 147 ? 26.776 -11.432 -1.581 1.00 33.16 147 SER A N 1
ATOM 1199 C CA . SER A 1 147 ? 25.581 -10.930 -0.888 1.00 33.16 147 SER A CA 1
ATOM 1200 C C . SER A 1 147 ? 25.835 -10.882 0.631 1.00 33.16 147 SER A C 1
ATOM 1202 O O . SER A 1 147 ? 26.270 -11.883 1.206 1.00 33.16 147 SER A O 1
ATOM 1204 N N . PRO A 1 148 ? 25.607 -9.744 1.313 1.00 36.94 148 PRO A N 1
ATOM 1205 C CA . PRO A 1 148 ? 25.968 -9.589 2.714 1.00 36.94 148 PRO A CA 1
ATOM 1206 C C . PRO A 1 148 ? 24.926 -10.264 3.610 1.00 36.94 148 PRO A C 1
ATOM 1208 O O . PRO A 1 148 ? 23.922 -9.654 3.956 1.00 36.94 148 PRO A O 1
ATOM 1211 N N . CYS A 1 149 ? 25.189 -11.507 4.018 1.00 25.41 149 CYS A N 1
ATOM 1212 C CA . CYS A 1 149 ? 24.686 -12.083 5.268 1.00 25.41 149 CYS A CA 1
ATOM 1213 C C . CYS A 1 149 ? 25.621 -13.195 5.781 1.00 25.41 149 CYS A C 1
ATOM 1215 O O . CYS A 1 149 ? 25.584 -14.333 5.333 1.00 25.41 149 CYS A O 1
ATOM 1217 N N . ILE A 1 150 ? 26.460 -12.794 6.742 1.00 36.44 150 ILE A N 1
ATOM 1218 C CA . ILE A 1 150 ? 26.891 -13.521 7.949 1.00 36.44 150 ILE A CA 1
ATOM 1219 C C . ILE A 1 150 ? 27.387 -14.967 7.755 1.00 36.44 150 ILE A C 1
ATOM 1221 O O . ILE A 1 150 ? 26.652 -15.937 7.897 1.00 36.44 150 ILE A O 1
ATOM 1225 N N . SER A 1 151 ? 28.708 -15.104 7.638 1.00 25.06 151 SER A N 1
ATOM 1226 C CA . SER A 1 151 ? 29.462 -16.182 8.286 1.00 25.06 151 SER A CA 1
ATOM 1227 C C . SER A 1 151 ? 30.884 -15.695 8.595 1.00 25.06 151 SER A C 1
ATOM 1229 O O . SER A 1 151 ? 31.492 -14.946 7.833 1.00 25.06 151 SER A O 1
ATOM 1231 N N . LYS A 1 152 ? 31.351 -16.030 9.797 1.00 37.72 152 LYS A N 1
ATOM 1232 C CA . LYS A 1 152 ? 32.493 -15.445 10.508 1.00 37.72 152 LYS A CA 1
ATOM 1233 C C . LYS A 1 152 ? 33.842 -15.849 9.890 1.00 37.72 152 LYS A C 1
ATOM 1235 O O . LYS A 1 152 ? 34.222 -17.000 10.043 1.00 37.72 152 LYS A O 1
ATOM 1240 N N . SER A 1 153 ? 34.609 -14.890 9.352 1.00 30.69 153 SER A N 1
ATOM 1241 C CA . SER A 1 153 ? 36.076 -14.793 9.543 1.00 30.69 153 SER A CA 1
ATOM 1242 C C . SER A 1 153 ? 36.707 -13.592 8.809 1.00 30.69 153 SER A C 1
ATOM 1244 O O . SER A 1 153 ? 36.756 -13.571 7.586 1.00 30.69 153 SER A O 1
ATOM 1246 N N . ASN A 1 154 ? 37.266 -12.677 9.610 1.00 29.64 154 ASN A N 1
ATOM 1247 C CA . ASN A 1 154 ? 38.315 -11.671 9.358 1.00 29.64 154 ASN A CA 1
ATOM 1248 C C . ASN A 1 154 ? 38.073 -10.506 8.345 1.00 29.64 154 ASN A C 1
ATOM 1250 O O . ASN A 1 154 ? 37.864 -10.752 7.158 1.00 29.64 154 ASN A O 1
ATOM 1254 N N . PRO A 1 155 ? 38.163 -9.225 8.782 1.00 42.22 155 PRO A N 1
ATOM 1255 C CA . PRO A 1 155 ? 37.985 -8.036 7.947 1.00 42.22 155 PRO A CA 1
ATOM 1256 C C . PRO A 1 155 ? 39.312 -7.596 7.292 1.00 42.22 155 PRO A C 1
ATOM 1258 O O . PRO A 1 155 ? 40.381 -8.033 7.700 1.00 42.22 155 PRO A O 1
ATOM 1261 N N . TYR A 1 156 ? 39.232 -6.680 6.322 1.00 36.31 156 TYR A N 1
ATOM 1262 C CA . TYR A 1 156 ? 40.321 -6.075 5.525 1.00 36.31 156 TYR A CA 1
ATOM 1263 C C . TYR A 1 156 ? 40.724 -6.794 4.230 1.00 36.31 156 TYR A C 1
ATOM 1265 O O . TYR A 1 156 ? 41.820 -7.331 4.109 1.00 36.31 156 TYR A O 1
ATOM 1273 N N . LYS A 1 157 ? 39.906 -6.621 3.184 1.00 31.91 157 LYS A N 1
ATOM 1274 C CA . LYS A 1 157 ? 40.410 -6.234 1.854 1.00 31.91 157 LYS A CA 1
ATOM 1275 C C . LYS A 1 157 ? 39.489 -5.171 1.258 1.00 31.91 157 LYS A C 1
ATOM 1277 O O . LYS A 1 157 ? 38.271 -5.298 1.312 1.00 31.91 157 LYS A O 1
ATOM 1282 N N . HIS A 1 158 ? 40.103 -4.096 0.770 1.00 40.25 158 HIS A N 1
ATOM 1283 C CA . HIS A 1 158 ? 39.465 -2.894 0.240 1.00 40.25 158 HIS A CA 1
ATOM 1284 C C . HIS A 1 158 ? 38.319 -3.207 -0.731 1.00 40.25 158 HIS A C 1
ATOM 1286 O O . HIS A 1 158 ? 38.545 -3.663 -1.850 1.00 40.25 158 HIS A O 1
ATOM 1292 N N . VAL A 1 159 ? 37.092 -2.881 -0.322 1.00 38.34 159 VAL A N 1
ATOM 1293 C CA . VAL A 1 159 ? 35.973 -2.684 -1.246 1.00 38.34 159 VAL A CA 1
ATOM 1294 C C . VAL A 1 159 ? 36.314 -1.440 -2.063 1.00 38.34 159 VAL A C 1
ATOM 1296 O O . VAL A 1 159 ? 36.447 -0.349 -1.505 1.00 38.34 159 VAL A O 1
ATOM 1299 N N . SER A 1 160 ? 36.546 -1.596 -3.368 1.00 41.25 160 SER A N 1
ATOM 1300 C CA . SER A 1 160 ? 36.865 -0.451 -4.219 1.00 41.25 160 SER A CA 1
ATOM 1301 C C . SER A 1 160 ? 35.663 0.499 -4.258 1.00 41.25 160 SER A C 1
ATOM 1303 O O . SER A 1 160 ? 34.508 0.083 -4.384 1.00 41.25 160 SER A O 1
ATOM 1305 N N . SER A 1 161 ? 35.933 1.798 -4.150 1.00 40.94 161 SER A N 1
ATOM 1306 C CA . SER A 1 161 ? 34.935 2.875 -4.159 1.00 40.94 161 SER A CA 1
ATOM 1307 C C . SER A 1 161 ? 34.049 2.888 -5.415 1.00 40.94 161 SER A C 1
ATOM 1309 O O . SER A 1 161 ? 32.989 3.508 -5.412 1.00 40.94 161 SER A O 1
ATOM 1311 N N . SER A 1 162 ? 34.441 2.172 -6.476 1.00 45.22 162 SER A N 1
ATOM 1312 C CA . SER A 1 162 ? 33.646 1.978 -7.693 1.00 45.22 162 SER A CA 1
ATOM 1313 C C . SER A 1 162 ? 32.369 1.175 -7.434 1.00 45.22 162 SER A C 1
ATOM 1315 O O . SER A 1 162 ? 31.307 1.557 -7.915 1.00 45.22 162 SER A O 1
ATOM 1317 N N . TRP A 1 163 ? 32.433 0.130 -6.602 1.00 41.12 163 TRP A N 1
ATOM 1318 C CA . TRP A 1 163 ? 31.278 -0.722 -6.297 1.00 41.12 163 TRP A CA 1
ATOM 1319 C C . TRP A 1 163 ? 30.213 0.018 -5.505 1.00 41.12 163 TRP A C 1
ATOM 1321 O O . TRP A 1 163 ? 29.036 -0.106 -5.814 1.00 41.12 163 TRP A O 1
ATOM 1331 N N . VAL A 1 164 ? 30.614 0.855 -4.547 1.00 45.75 164 VAL A N 1
ATOM 1332 C CA . VAL A 1 164 ? 29.672 1.684 -3.785 1.00 45.75 164 VAL A CA 1
ATOM 1333 C C . VAL A 1 164 ? 29.031 2.735 -4.690 1.00 45.75 164 VAL A C 1
ATOM 1335 O O . VAL A 1 164 ? 27.828 2.938 -4.613 1.00 45.75 164 VAL A O 1
ATOM 1338 N N . LEU A 1 165 ? 29.781 3.366 -5.601 1.00 42.75 165 LEU A N 1
ATOM 1339 C CA . LEU A 1 165 ? 29.210 4.347 -6.530 1.00 42.75 165 LEU A CA 1
ATOM 1340 C C . LEU A 1 165 ? 28.332 3.714 -7.619 1.00 42.75 165 LEU A C 1
ATOM 1342 O O . LEU A 1 165 ? 27.293 4.281 -7.945 1.00 42.75 165 LEU A O 1
ATOM 1346 N N . ALA A 1 166 ? 28.704 2.558 -8.169 1.00 46.53 166 ALA A N 1
ATOM 1347 C CA . ALA A 1 166 ? 27.903 1.817 -9.146 1.00 46.53 166 ALA A CA 1
ATOM 1348 C C . ALA A 1 166 ? 26.623 1.261 -8.503 1.00 46.53 166 ALA A C 1
ATOM 1350 O O . ALA A 1 166 ? 25.538 1.393 -9.062 1.00 46.53 166 ALA A O 1
ATOM 1351 N N . TRP A 1 167 ? 26.729 0.742 -7.278 1.00 45.06 167 TRP A N 1
ATOM 1352 C CA . TRP A 1 167 ? 25.596 0.323 -6.456 1.00 45.06 167 TRP A CA 1
ATOM 1353 C C . TRP A 1 167 ? 24.684 1.501 -6.117 1.00 45.06 167 TRP A C 1
ATOM 1355 O O . TRP A 1 167 ? 23.485 1.431 -6.358 1.00 45.06 167 TRP A O 1
ATOM 1365 N N . CYS A 1 168 ? 25.240 2.626 -5.658 1.00 42.84 168 CYS A N 1
ATOM 1366 C CA . CYS A 1 168 ? 24.476 3.837 -5.374 1.00 42.84 168 CYS A CA 1
ATOM 1367 C C . CYS A 1 168 ? 23.844 4.435 -6.631 1.00 42.84 168 CYS A C 1
ATOM 1369 O O . CYS A 1 168 ? 22.745 4.956 -6.543 1.00 42.84 168 CYS A O 1
ATOM 1371 N N . THR A 1 169 ? 24.484 4.378 -7.802 1.00 50.16 169 THR A N 1
ATOM 1372 C CA . THR A 1 169 ? 23.910 4.915 -9.050 1.00 50.16 169 THR A CA 1
ATOM 1373 C C . THR A 1 169 ? 22.863 3.991 -9.658 1.00 50.16 169 THR A C 1
ATOM 1375 O O . THR A 1 169 ? 21.862 4.492 -10.163 1.00 50.16 169 THR A O 1
ATOM 1378 N N . PHE A 1 170 ? 23.036 2.672 -9.562 1.00 57.41 170 PHE A N 1
ATOM 1379 C CA . PHE A 1 170 ? 22.029 1.689 -9.954 1.00 57.41 170 PHE A CA 1
ATOM 1380 C C . PHE A 1 170 ? 20.816 1.739 -9.024 1.00 57.41 170 PHE A C 1
ATOM 1382 O O . PHE A 1 170 ? 19.708 1.942 -9.509 1.00 57.41 170 PHE A O 1
ATOM 1389 N N . LEU A 1 171 ? 21.015 1.694 -7.700 1.00 51.41 171 LEU A N 1
ATOM 1390 C CA . LEU A 1 171 ? 19.942 1.927 -6.730 1.00 51.41 171 LEU A CA 1
ATOM 1391 C C . LEU A 1 171 ? 19.304 3.288 -6.939 1.00 51.41 171 LEU A C 1
ATOM 1393 O O . LEU A 1 171 ? 18.094 3.372 -6.900 1.00 51.41 171 LEU A O 1
ATOM 1397 N N . ARG A 1 172 ? 20.068 4.347 -7.221 1.00 46.88 172 ARG A N 1
ATOM 1398 C CA . ARG A 1 172 ? 19.495 5.669 -7.492 1.00 46.88 172 ARG A CA 1
ATOM 1399 C C . ARG A 1 172 ? 18.692 5.691 -8.785 1.00 46.88 172 ARG A C 1
ATOM 1401 O O . ARG A 1 172 ? 17.683 6.367 -8.80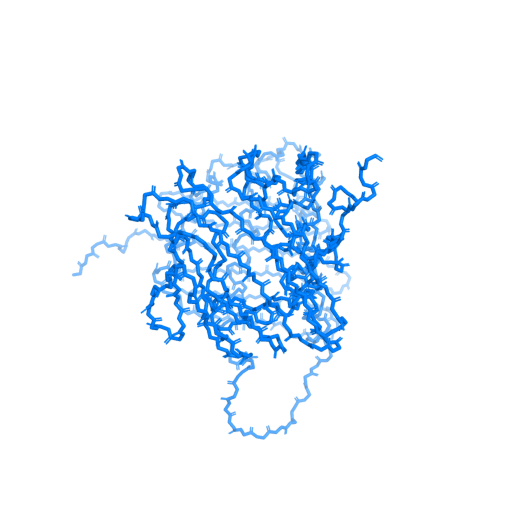7 1.00 46.88 172 ARG A O 1
ATOM 1408 N N . ARG A 1 173 ? 19.078 4.974 -9.842 1.00 51.56 173 ARG A N 1
ATOM 1409 C CA . ARG A 1 173 ? 18.306 4.906 -11.097 1.00 51.56 173 ARG A CA 1
ATOM 1410 C C . ARG A 1 173 ? 17.072 4.019 -10.974 1.00 51.56 173 ARG A C 1
ATOM 1412 O O . ARG A 1 173 ? 16.024 4.416 -11.457 1.00 51.56 173 ARG A O 1
ATOM 1419 N N . VAL A 1 174 ? 17.175 2.883 -10.289 1.00 57.16 174 VAL A N 1
ATOM 1420 C CA . VAL A 1 174 ? 16.035 2.010 -9.973 1.00 57.16 174 VAL A CA 1
ATOM 1421 C C . VAL A 1 174 ? 15.084 2.717 -9.017 1.00 57.16 174 VAL A C 1
ATOM 1423 O O . VAL A 1 174 ? 13.891 2.738 -9.267 1.00 57.16 174 VAL A O 1
ATOM 1426 N N . LEU A 1 175 ? 15.599 3.376 -7.979 1.00 49.66 175 LEU A N 1
ATOM 1427 C CA . LEU A 1 175 ? 14.809 4.191 -7.065 1.00 49.66 175 LEU A CA 1
ATOM 1428 C C . LEU A 1 175 ? 14.191 5.369 -7.814 1.00 49.66 175 LEU A C 1
ATOM 1430 O O . LEU A 1 175 ? 13.002 5.557 -7.695 1.00 49.66 175 LEU A O 1
ATOM 1434 N N . LEU A 1 176 ? 14.921 6.117 -8.645 1.00 50.47 176 LEU A N 1
ATOM 1435 C CA . LEU A 1 176 ? 14.340 7.211 -9.438 1.00 50.47 176 LEU A CA 1
ATOM 1436 C C . LEU A 1 176 ? 13.298 6.720 -10.446 1.00 50.47 176 LEU A C 1
ATOM 1438 O O . LEU A 1 176 ? 12.327 7.426 -10.669 1.00 50.47 176 LEU A O 1
ATOM 1442 N N . PHE A 1 177 ? 13.465 5.534 -11.030 1.00 54.34 177 PHE A N 1
ATOM 1443 C CA . PHE A 1 177 ? 12.482 4.939 -11.933 1.00 54.34 177 PHE A CA 1
ATOM 1444 C C . PHE A 1 177 ? 11.246 4.452 -11.175 1.00 54.34 177 PHE A C 1
ATOM 1446 O O . PHE A 1 177 ? 10.134 4.781 -11.560 1.00 54.34 177 PHE A O 1
ATOM 1453 N N . VAL A 1 178 ? 11.423 3.762 -10.046 1.00 54.72 178 VAL A N 1
ATOM 1454 C CA . VAL A 1 178 ? 10.333 3.378 -9.139 1.00 54.72 178 VAL A CA 1
ATOM 1455 C C . VAL A 1 178 ? 9.623 4.621 -8.612 1.00 54.72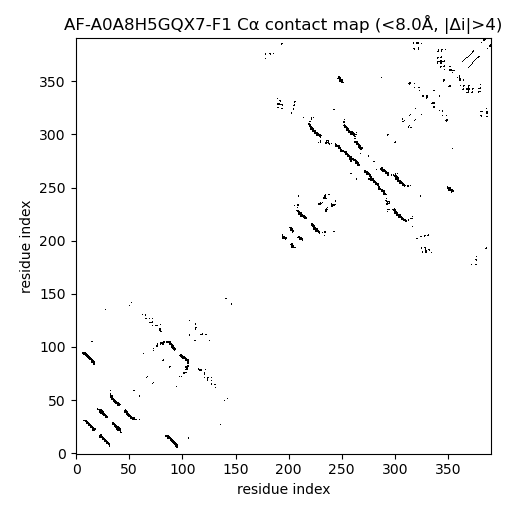 178 VAL A C 1
ATOM 1457 O O . VAL A 1 178 ? 8.404 4.655 -8.601 1.00 54.72 178 VAL A O 1
ATOM 1460 N N . LEU A 1 179 ? 10.352 5.675 -8.251 1.00 51.69 179 LEU A N 1
ATOM 1461 C CA . LEU A 1 179 ? 9.790 6.950 -7.819 1.00 51.69 179 LEU A CA 1
ATOM 1462 C C . LEU A 1 179 ? 9.108 7.694 -8.957 1.00 51.69 179 LEU A C 1
ATOM 1464 O O . LEU A 1 179 ? 8.094 8.314 -8.694 1.00 51.69 179 LEU A O 1
ATOM 1468 N N . ALA A 1 180 ? 9.605 7.627 -10.192 1.00 51.69 180 ALA A N 1
ATOM 1469 C CA . ALA A 1 180 ? 8.955 8.214 -11.361 1.00 51.69 180 ALA A CA 1
ATOM 1470 C C . ALA A 1 180 ? 7.670 7.458 -11.722 1.00 51.69 180 ALA A C 1
ATOM 1472 O O . ALA A 1 180 ? 6.652 8.084 -11.981 1.00 51.69 180 ALA A O 1
ATOM 1473 N N . VAL A 1 181 ? 7.682 6.124 -11.664 1.00 52.16 181 VAL A N 1
ATOM 1474 C CA . VAL A 1 181 ? 6.494 5.279 -11.848 1.00 52.16 181 VAL A CA 1
ATOM 1475 C C . VAL A 1 181 ? 5.493 5.507 -10.713 1.00 52.16 181 VAL A C 1
ATOM 1477 O O . VAL A 1 181 ? 4.305 5.650 -10.979 1.00 52.16 181 VAL A O 1
ATOM 1480 N N . ILE A 1 182 ? 5.958 5.643 -9.467 1.00 50.31 182 ILE A N 1
ATOM 1481 C CA . ILE A 1 182 ? 5.129 6.054 -8.328 1.00 50.31 182 ILE A CA 1
ATOM 1482 C C . ILE A 1 182 ? 4.583 7.465 -8.568 1.00 50.31 182 ILE A C 1
ATOM 1484 O O . ILE A 1 182 ? 3.384 7.633 -8.488 1.00 50.31 182 ILE A O 1
ATOM 1488 N N . LEU A 1 183 ? 5.388 8.459 -8.950 1.00 46.03 183 LEU A N 1
ATOM 1489 C CA . LEU A 1 183 ? 4.953 9.840 -9.229 1.00 46.03 183 LEU A CA 1
ATOM 1490 C C . LEU A 1 183 ? 3.920 9.932 -10.365 1.00 46.03 183 LEU A C 1
ATOM 1492 O O . LEU A 1 183 ? 3.001 10.749 -10.283 1.00 46.03 183 LEU A O 1
ATOM 1496 N N . VAL A 1 184 ? 4.048 9.090 -11.395 1.00 46.22 184 VAL A N 1
ATOM 1497 C CA . VAL A 1 184 ? 3.092 8.983 -12.509 1.00 46.22 184 VAL A CA 1
ATOM 1498 C C . VAL A 1 184 ? 1.809 8.260 -12.073 1.00 46.22 184 VAL A C 1
ATOM 1500 O O . VAL A 1 184 ? 0.723 8.680 -12.459 1.00 46.22 184 VAL A O 1
ATOM 1503 N N . LEU A 1 185 ? 1.894 7.245 -11.205 1.00 44.88 185 LEU A N 1
ATOM 1504 C CA . LEU A 1 185 ? 0.727 6.560 -10.619 1.00 44.88 185 LEU A CA 1
ATOM 1505 C C . LEU A 1 185 ? 0.059 7.347 -9.473 1.00 44.88 185 LEU A C 1
ATOM 1507 O O . LEU A 1 185 ? -1.102 7.111 -9.150 1.00 44.88 185 LEU A O 1
ATOM 1511 N N . VAL A 1 186 ? 0.770 8.291 -8.858 1.00 47.28 186 VAL A N 1
ATOM 1512 C CA . VAL A 1 186 ? 0.313 9.133 -7.737 1.00 47.28 186 VAL A CA 1
ATOM 1513 C C . VAL A 1 186 ? -0.572 10.292 -8.207 1.00 47.28 186 VAL A C 1
ATOM 1515 O O . VAL A 1 186 ? -1.288 10.876 -7.399 1.00 47.28 186 VAL A O 1
ATOM 1518 N N . HIS A 1 187 ? -0.612 10.594 -9.508 1.00 44.94 187 HIS A N 1
ATOM 1519 C CA . HIS A 1 187 ? -1.395 11.719 -10.031 1.00 44.94 187 HIS A CA 1
ATOM 1520 C C . HIS A 1 187 ? -2.910 11.485 -10.169 1.00 44.94 187 HIS A C 1
ATOM 1522 O O . HIS A 1 187 ? -3.625 12.416 -10.536 1.00 44.94 187 HIS A O 1
ATOM 1528 N N . SER A 1 188 ? -3.447 10.320 -9.795 1.00 45.44 188 SER A N 1
ATOM 1529 C CA . SER A 1 188 ? -4.891 10.191 -9.549 1.00 45.44 188 SER A CA 1
ATOM 1530 C C . SER A 1 188 ? -5.202 10.477 -8.081 1.00 45.44 188 SER A C 1
ATOM 1532 O O . SER A 1 188 ? -5.341 9.571 -7.258 1.00 45.44 188 SER A O 1
ATOM 1534 N N . LEU A 1 189 ? -5.322 11.769 -7.760 1.00 50.00 189 LEU A N 1
ATOM 1535 C CA . LEU A 1 189 ? -5.948 12.275 -6.536 1.00 50.00 189 LEU A CA 1
ATOM 1536 C C . LEU A 1 189 ? -7.348 11.649 -6.376 1.00 50.00 189 LEU A C 1
ATOM 1538 O O . LEU A 1 189 ? -8.327 12.145 -6.919 1.00 50.00 189 LEU A O 1
ATOM 1542 N N . CYS A 1 190 ? -7.455 10.561 -5.606 1.00 51.28 190 CYS A N 1
ATOM 1543 C CA . CYS A 1 190 ? -8.721 9.901 -5.239 1.00 51.28 190 CYS A CA 1
ATOM 1544 C C . CYS A 1 190 ? -9.514 10.677 -4.158 1.00 51.28 190 CYS A C 1
ATOM 1546 O O . CYS A 1 190 ? -10.260 10.091 -3.369 1.00 51.28 190 CYS A O 1
ATOM 1548 N N . LEU A 1 191 ? -9.346 11.998 -4.088 1.00 58.69 191 LEU A N 1
ATOM 1549 C CA . LEU A 1 191 ? -10.126 12.893 -3.232 1.00 58.69 191 LEU A CA 1
ATOM 1550 C C . LEU A 1 191 ? -11.328 13.377 -4.051 1.00 58.69 191 LEU A C 1
ATOM 1552 O O . LEU A 1 191 ? -11.314 14.474 -4.595 1.00 58.69 191 LEU A O 1
ATOM 1556 N N . GLY A 1 192 ? -12.318 12.506 -4.246 1.00 56.75 192 GLY A N 1
ATOM 1557 C CA . GLY A 1 192 ? -13.447 12.789 -5.142 1.00 56.75 192 GLY A CA 1
ATOM 1558 C C . GLY A 1 192 ? -14.768 13.038 -4.419 1.00 56.75 192 GLY A C 1
ATOM 1559 O O . GLY A 1 192 ? -15.624 13.743 -4.948 1.00 56.75 192 GLY A O 1
ATOM 1560 N N . LYS A 1 193 ? -14.953 12.492 -3.209 1.00 68.62 193 LYS A N 1
ATOM 1561 C CA . LYS A 1 193 ? -16.175 12.695 -2.418 1.00 68.62 193 LYS A CA 1
ATOM 1562 C C . LYS A 1 193 ? -15.848 13.010 -0.966 1.00 68.62 193 LYS A C 1
ATOM 1564 O O . LYS A 1 193 ? -15.436 12.131 -0.214 1.00 68.62 193 LYS A O 1
ATOM 1569 N N . THR A 1 194 ? -16.094 14.254 -0.576 1.00 75.81 194 THR A N 1
ATOM 1570 C CA . THR A 1 194 ? -16.064 14.680 0.822 1.00 75.81 194 THR A CA 1
ATOM 1571 C C . THR A 1 194 ? -17.189 13.986 1.605 1.00 75.81 194 THR A C 1
ATOM 1573 O O . THR A 1 194 ? -18.344 14.038 1.167 1.00 75.81 194 THR A O 1
ATOM 1576 N N . PRO A 1 195 ? -16.883 13.309 2.728 1.00 77.50 195 PRO A N 1
ATOM 1577 C CA . PRO A 1 195 ? -17.874 12.816 3.678 1.00 77.50 195 PRO A CA 1
ATOM 1578 C C . PRO A 1 195 ? -18.872 13.911 4.056 1.00 77.50 195 PRO A C 1
ATOM 1580 O O . PRO A 1 195 ? -18.490 15.056 4.283 1.00 77.50 195 PRO A O 1
ATOM 1583 N N . LYS A 1 196 ? -20.158 13.568 4.126 1.00 83.31 196 LYS A N 1
ATOM 1584 C CA . LYS A 1 196 ? -21.195 14.531 4.516 1.00 83.31 196 LYS A CA 1
ATOM 1585 C C . LYS A 1 196 ? -21.216 14.697 6.031 1.00 83.31 196 LYS A C 1
ATOM 1587 O O . LYS A 1 196 ? -21.102 13.704 6.752 1.00 83.31 196 LYS A O 1
ATOM 1592 N N . ARG A 1 197 ? -21.463 15.918 6.498 1.00 84.62 197 ARG A N 1
ATOM 1593 C CA . ARG A 1 197 ? -21.772 16.192 7.902 1.00 84.62 197 ARG A CA 1
ATOM 1594 C C . ARG A 1 197 ? -23.283 16.288 8.089 1.00 84.62 197 ARG A C 1
ATOM 1596 O O . ARG A 1 197 ? -23.957 16.977 7.323 1.00 84.62 197 ARG A O 1
ATOM 1603 N N . ASP A 1 198 ? -23.815 15.566 9.067 1.00 86.19 198 ASP A N 1
ATOM 1604 C CA . ASP A 1 198 ? -25.218 15.693 9.456 1.00 86.19 198 ASP A CA 1
ATOM 1605 C C . ASP A 1 198 ? -25.421 16.950 10.325 1.00 86.19 198 ASP A C 1
ATOM 1607 O O . ASP A 1 198 ? -24.479 17.412 10.977 1.00 86.19 198 ASP A O 1
ATOM 1611 N N . PRO A 1 199 ? -26.649 17.502 10.397 1.00 85.06 199 PRO A N 1
ATOM 1612 C CA . PRO A 1 199 ? -26.951 18.670 11.232 1.00 85.06 199 PRO A CA 1
ATOM 1613 C C . PRO A 1 199 ? -26.684 18.478 12.733 1.00 85.06 199 PRO A C 1
ATOM 1615 O O . PRO A 1 199 ? -26.571 19.456 13.466 1.00 85.06 199 PRO A O 1
ATOM 1618 N N . ASP A 1 200 ? -26.612 17.231 13.201 1.00 85.81 200 ASP A N 1
ATOM 1619 C CA . ASP A 1 200 ? -26.272 16.867 14.581 1.00 85.81 200 ASP A CA 1
ATOM 1620 C C . ASP A 1 200 ? -24.750 16.777 14.823 1.00 85.81 200 ASP A C 1
ATOM 1622 O O . ASP A 1 200 ? -24.313 16.368 15.899 1.00 85.81 200 ASP A O 1
ATOM 1626 N N . GLY A 1 201 ? -23.944 17.152 13.825 1.00 84.44 201 GLY A N 1
ATOM 1627 C CA . GLY A 1 201 ? -22.488 17.145 13.874 1.00 84.44 201 GLY A CA 1
ATOM 1628 C C . GLY A 1 201 ? -21.842 15.815 13.482 1.00 84.44 201 GLY A C 1
ATOM 1629 O O . GLY A 1 201 ? -20.612 15.750 13.499 1.00 84.44 201 GLY A O 1
ATOM 1630 N N . ALA A 1 202 ? -22.619 14.784 13.113 1.00 90.56 202 ALA A N 1
ATOM 1631 C CA . ALA A 1 202 ? -22.075 13.481 12.729 1.00 90.56 202 ALA A CA 1
ATOM 1632 C C . ALA A 1 202 ? -21.293 13.549 11.416 1.00 90.56 202 ALA A C 1
ATOM 1634 O O . ALA A 1 202 ? -21.797 14.046 10.407 1.00 90.56 202 ALA A O 1
ATOM 1635 N N . TRP A 1 203 ? -20.112 12.943 11.385 1.00 91.44 203 TRP A N 1
ATOM 1636 C CA . TRP A 1 203 ? -19.423 12.639 10.134 1.00 91.44 203 TRP A CA 1
ATOM 1637 C C . TRP A 1 203 ? -19.972 11.348 9.533 1.00 91.44 203 TRP A C 1
ATOM 1639 O O . TRP A 1 203 ? -20.044 10.331 10.220 1.00 91.44 203 TRP A O 1
ATOM 1649 N N . ASN A 1 204 ? -20.346 11.377 8.250 1.00 92.69 204 ASN A N 1
ATOM 1650 C CA . ASN A 1 204 ? -20.879 10.217 7.535 1.00 92.69 204 ASN A CA 1
ATOM 1651 C C . ASN A 1 204 ? -19.851 9.624 6.576 1.00 92.69 204 ASN A C 1
ATOM 1653 O O . ASN A 1 204 ? -19.544 10.207 5.533 1.00 92.69 204 ASN A O 1
ATOM 1657 N N . PHE A 1 205 ? -19.430 8.398 6.861 1.00 94.00 205 PHE A N 1
ATOM 1658 C CA . PHE A 1 205 ? -18.582 7.604 5.983 1.00 94.00 205 PHE A CA 1
ATOM 1659 C C . PHE A 1 205 ? -19.388 6.479 5.323 1.00 94.00 205 PHE A C 1
ATOM 1661 O O . PHE A 1 205 ? -20.369 5.975 5.878 1.00 94.00 205 PHE A O 1
ATOM 1668 N N . PHE A 1 206 ? -18.969 6.088 4.120 1.00 93.38 206 PHE A N 1
ATOM 1669 C CA . PHE A 1 206 ? -19.570 5.027 3.307 1.00 93.38 206 PHE A CA 1
ATOM 1670 C C . PHE A 1 206 ? -21.088 5.211 3.109 1.00 93.38 206 PHE A C 1
ATOM 1672 O O . PHE A 1 206 ? -21.877 4.304 3.374 1.00 93.38 206 PHE A O 1
ATOM 1679 N N . ASP A 1 207 ? -21.502 6.424 2.722 1.00 89.06 207 ASP A N 1
ATOM 1680 C CA . ASP A 1 207 ? -22.912 6.830 2.591 1.00 89.06 207 ASP A CA 1
ATOM 1681 C C . ASP A 1 207 ? -23.754 6.579 3.863 1.00 89.06 207 ASP A C 1
ATOM 1683 O O . ASP A 1 207 ? -24.918 6.173 3.811 1.00 89.06 207 ASP A O 1
ATOM 1687 N N . GLY A 1 208 ? -23.160 6.840 5.033 1.00 91.19 208 GLY A N 1
ATOM 1688 C CA . GLY A 1 208 ? -23.828 6.755 6.335 1.00 91.19 208 GLY A CA 1
ATOM 1689 C C . GLY A 1 208 ? -23.850 5.349 6.939 1.00 91.19 208 GLY A C 1
ATOM 1690 O O . GLY A 1 208 ? -24.638 5.095 7.850 1.00 91.19 208 GLY A O 1
ATOM 1691 N N . ALA A 1 209 ? -23.019 4.428 6.437 1.00 94.81 209 ALA A N 1
ATOM 1692 C CA . ALA A 1 209 ? -22.810 3.128 7.074 1.00 94.81 209 ALA A CA 1
ATOM 1693 C C . ALA A 1 209 ? -22.082 3.269 8.416 1.00 94.81 209 ALA A C 1
ATOM 1695 O O . ALA A 1 209 ? -22.441 2.604 9.384 1.00 94.81 209 ALA A O 1
ATOM 1696 N N . LEU A 1 210 ? -21.077 4.148 8.457 1.00 96.44 210 LEU A N 1
ATOM 1697 C CA . LEU A 1 210 ? -20.343 4.512 9.661 1.00 96.44 210 LEU A CA 1
ATOM 1698 C C . LEU A 1 210 ? -20.596 5.988 9.951 1.00 96.44 210 LEU A C 1
ATOM 1700 O O . LEU A 1 210 ? -20.331 6.840 9.098 1.00 96.44 210 LEU A O 1
ATOM 1704 N N . LYS A 1 211 ? -21.081 6.279 11.156 1.00 95.88 211 LYS A N 1
ATOM 1705 C CA . LYS A 1 211 ? -21.213 7.645 11.660 1.00 95.88 211 LYS A CA 1
ATOM 1706 C C . LYS A 1 211 ? -20.316 7.864 12.860 1.00 95.88 211 LYS A C 1
ATOM 1708 O O . LYS A 1 211 ? -20.267 6.997 13.733 1.00 95.88 211 LYS A O 1
ATOM 1713 N N . THR A 1 212 ? -19.645 9.010 12.922 1.00 94.94 212 THR A N 1
ATOM 1714 C CA . THR A 1 212 ? -18.771 9.344 14.052 1.00 94.94 212 THR A CA 1
ATOM 1715 C C . THR A 1 212 ? -19.069 10.720 14.628 1.00 94.94 212 THR A C 1
ATOM 1717 O O . THR A 1 212 ? -19.354 11.662 13.890 1.00 94.94 212 THR A O 1
ATOM 1720 N N . TRP A 1 213 ? -18.952 10.839 15.950 1.00 93.81 213 TRP A N 1
ATOM 1721 C CA . TRP A 1 213 ? -19.059 12.096 16.688 1.00 93.81 213 TRP A CA 1
ATOM 1722 C C . TRP A 1 213 ? -17.864 12.259 17.622 1.00 93.81 213 TRP A C 1
ATOM 1724 O O . TRP A 1 213 ? -17.392 11.286 18.226 1.00 93.81 213 TRP A O 1
ATOM 1734 N N . PHE A 1 214 ? -17.432 13.502 17.799 1.00 92.00 214 PHE A N 1
ATOM 1735 C CA . PHE A 1 214 ? -16.608 13.893 18.932 1.00 92.00 214 PHE A CA 1
ATOM 1736 C C . PHE A 1 214 ? -17.404 13.749 20.232 1.00 92.00 214 PHE A C 1
ATOM 1738 O O . PHE A 1 214 ? -18.545 14.204 20.316 1.00 92.00 214 PHE A O 1
ATOM 1745 N N . VAL A 1 215 ? -16.805 13.139 21.257 1.00 91.88 215 VAL A N 1
ATOM 1746 C CA . VAL A 1 215 ? -17.397 13.093 22.604 1.00 91.88 215 VAL A CA 1
ATOM 1747 C C . VAL A 1 215 ? -16.610 13.984 23.556 1.00 91.88 215 VAL A C 1
ATOM 1749 O O . VAL A 1 215 ? -17.186 14.872 24.179 1.00 91.88 215 VAL A O 1
ATOM 1752 N N . GLN A 1 216 ? -15.304 13.744 23.689 1.00 89.56 216 GLN A N 1
ATOM 1753 C CA . GLN A 1 216 ? -14.430 14.515 24.575 1.00 89.56 216 GLN A CA 1
ATOM 1754 C C . GLN A 1 216 ? -12.951 14.303 24.236 1.00 89.56 216 GLN A C 1
ATOM 1756 O O . GLN A 1 216 ? -12.569 13.253 23.715 1.00 89.56 216 GLN A O 1
ATOM 1761 N N . ALA A 1 217 ? -12.117 15.269 24.619 1.00 85.94 217 ALA A N 1
ATOM 1762 C CA . ALA A 1 217 ? -10.664 15.151 24.645 1.00 85.94 217 ALA A CA 1
ATOM 1763 C C . ALA A 1 217 ? -10.111 15.904 25.863 1.00 85.94 217 ALA A C 1
ATOM 1765 O O . ALA A 1 217 ? -10.551 17.019 26.144 1.00 85.94 217 ALA A O 1
ATOM 1766 N N . ASP A 1 218 ? -9.159 15.311 26.583 1.00 81.75 218 ASP A N 1
ATOM 1767 C CA . ASP A 1 218 ? -8.562 15.890 27.802 1.00 81.75 218 ASP A CA 1
ATOM 1768 C C . ASP A 1 218 ? -7.040 16.107 27.689 1.00 81.75 218 ASP A C 1
ATOM 1770 O O . ASP A 1 218 ? -6.332 16.242 28.686 1.00 81.75 218 ASP A O 1
ATOM 1774 N N . GLY A 1 219 ? -6.528 16.143 26.455 1.00 75.31 219 GLY A N 1
ATOM 1775 C CA . GLY A 1 219 ? -5.107 16.319 26.135 1.00 75.31 219 GLY A CA 1
ATOM 1776 C C . GLY A 1 219 ? -4.269 15.043 26.259 1.00 75.31 219 GLY A C 1
ATOM 1777 O O . GLY A 1 219 ? -3.236 14.945 25.605 1.00 75.31 219 GLY A O 1
ATOM 1778 N N . ASN A 1 220 ? -4.729 14.050 27.027 1.00 82.56 220 ASN A N 1
ATOM 1779 C CA . ASN A 1 220 ? -4.090 12.734 27.139 1.00 82.56 220 ASN A CA 1
ATOM 1780 C C . ASN A 1 220 ? -4.895 11.618 26.470 1.00 82.56 220 ASN A C 1
ATOM 1782 O O . ASN A 1 220 ? -4.328 10.584 26.097 1.00 82.56 220 ASN A O 1
ATOM 1786 N N . SER A 1 221 ? -6.204 11.821 26.360 1.00 87.06 221 SER A N 1
ATOM 1787 C CA . SER A 1 221 ? -7.152 10.901 25.766 1.00 87.06 221 SER A CA 1
ATOM 1788 C C . SER A 1 221 ? -8.126 11.625 24.847 1.00 87.06 221 SER A C 1
ATOM 1790 O O . SER A 1 221 ? -8.415 12.815 25.004 1.00 87.06 221 SER A O 1
ATOM 1792 N N . PHE A 1 222 ? -8.637 10.873 23.884 1.00 90.75 222 PHE A N 1
ATOM 1793 C CA . PHE A 1 222 ? -9.657 11.288 22.939 1.00 90.75 222 PHE A CA 1
ATOM 1794 C C . PHE A 1 222 ? -10.738 10.211 22.888 1.00 90.75 222 PHE A C 1
ATOM 1796 O O . PHE A 1 222 ? -10.427 9.023 22.863 1.00 90.75 222 PHE A O 1
ATOM 1803 N N . THR A 1 223 ? -12.010 10.607 22.907 1.00 93.50 223 THR A N 1
ATOM 1804 C CA . THR A 1 223 ? -13.147 9.689 22.790 1.00 93.50 223 THR A CA 1
ATOM 1805 C C . THR A 1 223 ? -14.016 10.065 21.602 1.00 93.50 223 THR A C 1
ATOM 1807 O O . THR A 1 223 ? -14.532 11.182 21.526 1.00 93.50 223 THR A O 1
ATOM 1810 N N . SER A 1 224 ? -14.232 9.088 20.724 1.00 94.56 224 SER A N 1
ATOM 1811 C CA . SER A 1 224 ? -15.154 9.169 19.597 1.00 94.56 224 SER A CA 1
ATOM 1812 C C . SER A 1 224 ? -16.316 8.206 19.808 1.00 94.56 224 SER A C 1
ATOM 1814 O O . SER A 1 224 ? -16.114 7.040 20.150 1.00 94.56 224 SER A O 1
ATOM 1816 N N . ARG A 1 225 ? -17.542 8.678 19.583 1.00 96.31 225 ARG A N 1
ATOM 1817 C CA . ARG A 1 225 ? -18.705 7.800 19.442 1.00 96.31 225 ARG A CA 1
ATOM 1818 C C . ARG A 1 225 ? -18.777 7.350 17.995 1.00 96.31 225 ARG A C 1
ATOM 1820 O O . ARG A 1 225 ? -18.746 8.192 17.102 1.00 96.31 225 ARG A O 1
ATOM 1827 N N . GLN A 1 226 ? -18.913 6.050 17.773 1.00 97.19 226 GLN A N 1
ATOM 1828 C CA . GLN A 1 226 ? -19.006 5.456 16.448 1.00 97.19 226 GLN A CA 1
ATOM 1829 C C . GLN A 1 226 ? -20.230 4.548 16.364 1.00 97.19 226 GLN A C 1
ATOM 1831 O O . GLN A 1 226 ? -20.423 3.669 17.205 1.00 97.19 226 GLN A O 1
ATOM 183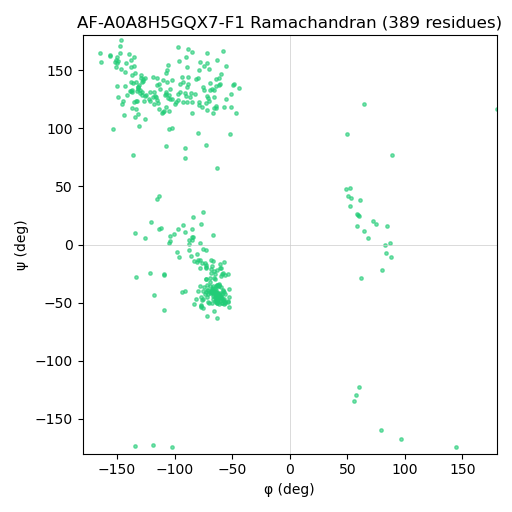6 N N . VAL A 1 227 ? -21.049 4.766 15.336 1.00 97.81 227 VAL A N 1
ATOM 1837 C CA . VAL A 1 227 ? -22.231 3.954 15.044 1.00 97.81 227 VAL A CA 1
ATOM 1838 C C . VAL A 1 227 ? -22.025 3.217 13.726 1.00 97.81 227 VAL A C 1
ATOM 1840 O O . VAL A 1 227 ? -21.816 3.841 12.684 1.00 97.81 22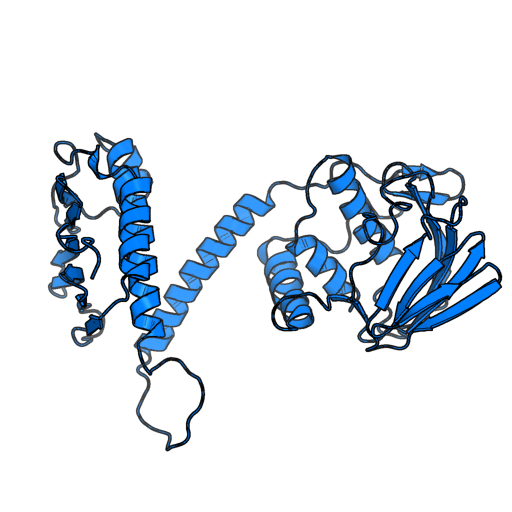7 VAL A O 1
ATOM 1843 N N . PHE A 1 228 ? -22.105 1.890 13.784 1.00 97.69 228 PHE A N 1
ATOM 1844 C CA . PHE A 1 228 ? -21.924 0.965 12.670 1.00 97.69 228 PHE A CA 1
ATOM 1845 C C . PHE A 1 228 ? -23.275 0.377 12.269 1.00 97.69 228 PHE A C 1
ATOM 1847 O O . PHE A 1 228 ? -23.920 -0.321 13.056 1.00 97.69 228 PHE A O 1
ATOM 1854 N N . LYS A 1 229 ? -23.691 0.626 11.027 1.00 97.31 229 LYS A N 1
ATOM 1855 C CA . LYS A 1 229 ? -24.971 0.155 10.504 1.00 97.31 229 LYS A CA 1
ATOM 1856 C C . LYS A 1 229 ? -24.919 -1.334 10.178 1.00 97.31 229 LYS A C 1
ATOM 1858 O O . LYS A 1 229 ? -24.180 -1.756 9.287 1.00 97.31 229 LYS A O 1
ATOM 1863 N N . HIS A 1 230 ? -25.742 -2.128 10.845 1.00 96.50 230 HIS A N 1
ATOM 1864 C CA . HIS A 1 230 ? -25.800 -3.577 10.680 1.00 96.50 230 HIS A CA 1
ATOM 1865 C C . HIS A 1 230 ? -26.245 -3.979 9.271 1.00 96.50 230 HIS A C 1
ATOM 1867 O O . HIS A 1 230 ? -25.703 -4.897 8.665 1.00 96.50 230 HIS A O 1
ATOM 1873 N N . SER A 1 231 ? -27.201 -3.246 8.699 1.00 95.31 231 SER A N 1
ATOM 1874 C CA . SER A 1 231 ? -27.757 -3.569 7.383 1.00 95.31 231 SER A CA 1
ATOM 1875 C C . SER A 1 231 ? -26.839 -3.212 6.204 1.00 95.31 231 SER A C 1
ATOM 1877 O O . SER A 1 231 ? -27.230 -3.421 5.057 1.00 95.31 231 SER A O 1
ATOM 1879 N N . ASN A 1 232 ? -25.684 -2.579 6.442 1.00 95.69 232 ASN A N 1
ATOM 1880 C CA . ASN A 1 232 ? -24.807 -2.078 5.385 1.00 95.69 232 ASN A CA 1
ATOM 1881 C C . ASN A 1 232 ? -23.539 -2.946 5.268 1.00 95.69 232 ASN A C 1
ATOM 1883 O O . ASN A 1 232 ? -22.879 -3.181 6.278 1.00 95.69 232 ASN A O 1
ATOM 1887 N N . PRO A 1 233 ? -23.136 -3.387 4.061 1.00 94.31 233 PRO A N 1
ATOM 1888 C CA . PRO A 1 233 ? -21.968 -4.255 3.884 1.00 94.31 233 PRO A CA 1
ATOM 1889 C C . PRO A 1 233 ? -20.634 -3.623 4.315 1.00 94.31 233 PRO A C 1
ATOM 1891 O O . PRO A 1 233 ? -19.692 -4.353 4.616 1.00 94.31 233 PRO A O 1
ATOM 1894 N N . HIS A 1 234 ? -20.528 -2.292 4.370 1.00 95.19 234 HIS A N 1
ATOM 1895 C CA . HIS A 1 234 ? -19.299 -1.616 4.792 1.00 95.19 234 HIS A CA 1
ATOM 1896 C C . HIS A 1 234 ? -19.045 -1.697 6.299 1.00 95.19 234 HIS A C 1
ATOM 1898 O O . HIS A 1 234 ? -17.913 -1.462 6.715 1.00 95.19 234 HIS A O 1
ATOM 1904 N N . THR A 1 235 ? -20.055 -2.044 7.101 1.00 96.62 235 THR A N 1
ATOM 1905 C CA . THR A 1 235 ? -19.990 -2.057 8.574 1.00 96.62 235 THR A CA 1
ATOM 1906 C C . THR A 1 235 ? -20.571 -3.319 9.218 1.00 96.62 235 THR A C 1
ATOM 1908 O O . THR A 1 235 ? -20.128 -3.696 10.298 1.00 96.62 235 THR A O 1
ATOM 1911 N N . GLY A 1 236 ? -21.537 -3.981 8.575 1.00 94.56 236 GLY A N 1
ATOM 1912 C CA . GLY A 1 236 ? -22.264 -5.146 9.094 1.00 94.56 236 GLY A CA 1
ATOM 1913 C C . GLY A 1 236 ? -21.850 -6.501 8.508 1.00 94.56 236 GLY A C 1
ATOM 1914 O O . GLY A 1 236 ? -22.422 -7.524 8.865 1.00 94.56 236 GLY A O 1
ATOM 1915 N N . ALA A 1 237 ? -20.840 -6.560 7.635 1.00 95.44 237 ALA A N 1
ATOM 1916 C CA . ALA A 1 237 ? -20.328 -7.810 7.054 1.00 95.44 237 ALA A CA 1
ATOM 1917 C C . ALA A 1 237 ? -19.300 -8.532 7.959 1.00 95.44 237 ALA A C 1
ATOM 1919 O O . ALA A 1 237 ? -18.439 -9.284 7.482 1.00 95.44 237 ALA A O 1
ATOM 1920 N N . GLY A 1 238 ? -19.343 -8.279 9.271 1.00 94.50 238 GLY A N 1
ATOM 1921 C CA . GLY A 1 238 ? -18.364 -8.763 10.242 1.00 94.50 238 GLY A CA 1
ATOM 1922 C C . GLY A 1 238 ? -16.934 -8.354 9.874 1.00 94.50 238 GLY A C 1
ATOM 1923 O O . GLY A 1 238 ? -16.705 -7.227 9.447 1.00 94.50 238 GLY A O 1
ATOM 1924 N N . ARG A 1 239 ? -15.971 -9.282 9.956 1.00 93.62 239 ARG A N 1
ATOM 1925 C CA . ARG A 1 239 ? -14.554 -9.026 9.607 1.00 93.62 239 ARG A CA 1
ATOM 1926 C C . ARG A 1 239 ? -14.297 -8.607 8.157 1.00 93.62 239 ARG A C 1
ATOM 1928 O O . ARG A 1 239 ? -13.206 -8.141 7.853 1.00 93.62 239 ARG A O 1
ATOM 1935 N N . LYS A 1 240 ? -15.252 -8.826 7.249 1.00 93.81 240 LYS A N 1
ATOM 1936 C CA . LYS A 1 240 ? -15.122 -8.448 5.831 1.00 93.81 240 LYS A CA 1
ATOM 1937 C C . LYS A 1 240 ? -15.582 -7.013 5.560 1.00 93.81 240 LYS A C 1
ATOM 1939 O O . LYS A 1 240 ? -15.476 -6.554 4.426 1.00 93.81 240 LYS A O 1
ATOM 1944 N N . SER A 1 241 ? -16.116 -6.333 6.573 1.00 95.38 241 SER A N 1
ATOM 1945 C CA . SER A 1 241 ? -16.577 -4.950 6.480 1.00 95.38 241 SER A CA 1
ATOM 1946 C C . SER A 1 241 ? -15.423 -4.019 6.125 1.00 95.38 241 SER A C 1
ATOM 1948 O O . SER A 1 241 ? -14.342 -4.118 6.697 1.00 95.38 241 SER A O 1
ATOM 1950 N N . THR A 1 242 ? -15.655 -3.074 5.216 1.00 93.69 242 THR A N 1
ATOM 1951 C CA . THR A 1 242 ? -14.639 -2.083 4.821 1.00 93.69 242 THR A CA 1
ATOM 1952 C C . THR A 1 242 ? -14.186 -1.209 5.991 1.00 93.69 242 THR A C 1
ATOM 1954 O O . THR A 1 242 ? -13.022 -0.827 6.053 1.00 93.69 242 THR A O 1
ATOM 1957 N N . ALA A 1 243 ? -15.096 -0.899 6.917 1.00 93.69 243 ALA A N 1
ATOM 1958 C CA . ALA A 1 243 ? -14.814 -0.095 8.099 1.00 93.69 243 ALA A CA 1
ATOM 1959 C C . ALA A 1 243 ? -14.149 -0.885 9.237 1.00 93.69 243 ALA A C 1
ATOM 1961 O O . ALA A 1 243 ? -13.748 -0.278 10.224 1.00 93.69 243 ALA A O 1
ATOM 1962 N N . THR A 1 244 ? -14.039 -2.216 9.136 1.00 94.75 244 THR A N 1
ATOM 1963 C CA . THR A 1 244 ? -13.323 -3.010 10.140 1.00 94.75 244 THR A CA 1
ATOM 1964 C C . THR A 1 244 ? -11.823 -2.770 9.988 1.00 94.75 244 THR A C 1
ATOM 1966 O O . THR A 1 244 ? -11.272 -3.054 8.919 1.00 94.75 244 THR A O 1
ATOM 1969 N N . PRO A 1 245 ? -11.130 -2.288 11.037 1.00 93.06 245 PRO A N 1
ATOM 1970 C CA . PRO A 1 245 ? -9.687 -2.137 10.983 1.00 93.06 245 PRO A CA 1
ATOM 1971 C C . PRO A 1 245 ? -9.019 -3.497 10.742 1.00 93.06 245 PRO A C 1
ATOM 1973 O O . PRO A 1 245 ? -9.408 -4.486 11.374 1.00 93.06 245 PRO A O 1
ATOM 1976 N N . PRO A 1 246 ? -7.992 -3.583 9.882 1.00 92.75 246 PRO A N 1
ATOM 1977 C CA . PRO A 1 246 ? -7.189 -4.796 9.770 1.00 92.75 246 PRO A CA 1
ATOM 1978 C C . PRO A 1 246 ? -6.558 -5.174 11.116 1.00 92.75 246 PRO A C 1
ATOM 1980 O O . PRO A 1 246 ? -6.520 -4.365 12.040 1.00 92.75 246 PRO A O 1
ATOM 1983 N N . TYR A 1 247 ? -6.027 -6.390 11.236 1.00 94.38 247 TYR A N 1
ATOM 1984 C CA . TYR A 1 247 ? -5.353 -6.809 12.464 1.00 94.38 247 TYR A CA 1
ATOM 1985 C C . TYR A 1 247 ? -4.101 -5.953 12.717 1.00 94.38 247 TYR A C 1
ATOM 1987 O O . TYR A 1 247 ? -3.201 -5.889 11.871 1.00 94.38 247 TYR A O 1
ATOM 1995 N N . HIS A 1 248 ? -4.071 -5.240 13.845 1.00 94.81 248 HIS A N 1
ATOM 1996 C CA . HIS A 1 248 ? -3.102 -4.175 14.107 1.00 94.81 248 HIS A CA 1
ATOM 1997 C C . HIS A 1 248 ? -2.710 -4.072 15.585 1.00 94.81 248 HIS A C 1
ATOM 1999 O O . HIS A 1 248 ? -3.220 -4.795 16.437 1.00 94.81 248 HIS A O 1
ATOM 2005 N N . TRP A 1 249 ? -1.768 -3.180 15.879 1.00 94.25 249 TRP A N 1
ATOM 2006 C CA . TRP A 1 249 ? -1.383 -2.803 17.234 1.00 94.25 249 TRP A CA 1
ATOM 2007 C C . TRP A 1 249 ? -0.918 -1.353 17.303 1.00 94.25 249 TRP A C 1
ATOM 2009 O O . TRP A 1 249 ? -0.488 -0.777 16.300 1.00 94.25 249 TRP A O 1
ATOM 2019 N N . HIS A 1 250 ? -0.979 -0.792 18.508 1.00 92.50 250 HIS A N 1
ATOM 2020 C CA . HIS A 1 250 ? -0.589 0.584 18.808 1.00 92.50 250 HIS A CA 1
ATOM 2021 C C . HIS A 1 250 ? 0.739 0.614 19.566 1.00 92.50 250 HIS A C 1
ATOM 2023 O O . HIS A 1 250 ? 0.969 -0.213 20.454 1.00 92.50 250 HIS A O 1
ATOM 2029 N N . ILE A 1 251 ? 1.615 1.564 19.235 1.00 90.50 251 ILE A N 1
ATOM 2030 C CA . ILE A 1 251 ? 2.945 1.681 19.865 1.00 90.50 251 ILE A CA 1
ATOM 2031 C C . ILE A 1 251 ? 2.857 2.360 21.235 1.00 90.50 251 ILE A C 1
ATOM 2033 O O . ILE A 1 251 ? 3.550 1.960 22.173 1.00 90.50 251 ILE A O 1
ATOM 2037 N N . TYR A 1 252 ? 2.017 3.391 21.352 1.00 90.19 252 TYR A N 1
ATOM 2038 C CA . TYR A 1 252 ? 1.907 4.206 22.566 1.00 90.19 252 TYR A CA 1
ATOM 2039 C C . TYR A 1 252 ? 0.503 4.204 23.161 1.00 90.19 252 TYR A C 1
ATOM 2041 O O . TYR A 1 252 ? 0.340 4.453 24.355 1.00 90.19 252 TYR A O 1
ATOM 2049 N N . GLN A 1 253 ? -0.505 3.937 22.339 1.00 91.44 253 GLN A N 1
ATOM 2050 C CA . GLN A 1 253 ? -1.891 4.167 22.686 1.00 91.44 253 GLN A CA 1
ATOM 2051 C C . GLN A 1 253 ? -2.526 2.955 23.362 1.00 91.44 253 GLN A C 1
ATOM 2053 O O . GLN A 1 253 ? -2.382 1.817 22.920 1.00 91.44 253 GLN A O 1
ATOM 2058 N N . THR A 1 254 ? -3.260 3.226 24.436 1.00 93.62 254 THR A N 1
ATOM 2059 C CA . THR A 1 254 ? -4.253 2.307 24.995 1.00 93.62 254 THR A CA 1
ATOM 2060 C C . THR A 1 254 ? -5.591 2.595 24.329 1.00 93.62 254 THR A C 1
ATOM 2062 O O . THR A 1 254 ? -6.033 3.744 24.347 1.00 93.62 254 THR A O 1
ATOM 2065 N N . GLU A 1 255 ? -6.245 1.577 23.782 1.00 94.94 255 GLU A N 1
ATOM 2066 C CA . GLU A 1 255 ? -7.565 1.700 23.160 1.00 94.94 255 GLU A CA 1
ATOM 2067 C C . GLU A 1 255 ? -8.621 1.029 24.040 1.00 94.94 255 GLU A C 1
ATOM 2069 O O . GLU A 1 255 ? -8.461 -0.110 24.475 1.00 94.94 255 GLU A O 1
ATOM 2074 N N . ARG A 1 256 ? -9.704 1.738 24.345 1.00 95.94 256 ARG A N 1
ATOM 2075 C CA . ARG A 1 256 ? -10.817 1.236 25.148 1.00 95.94 256 ARG A CA 1
ATOM 2076 C C . ARG A 1 256 ? -12.107 1.318 24.354 1.00 95.94 256 ARG A C 1
ATOM 2078 O O . ARG A 1 256 ? -12.462 2.382 23.858 1.00 95.94 256 ARG A O 1
ATOM 2085 N N . PHE A 1 257 ? -12.846 0.217 24.344 1.00 97.62 257 PHE A N 1
ATOM 2086 C CA . PHE A 1 257 ? -14.183 0.127 23.774 1.00 97.62 257 PHE A CA 1
ATOM 2087 C C . PHE A 1 257 ? -15.212 0.108 24.898 1.00 97.62 257 PHE A C 1
ATOM 2089 O O . PHE A 1 257 ? -15.054 -0.623 25.878 1.00 97.62 257 PHE A O 1
ATOM 2096 N N . ASP A 1 258 ? -16.263 0.903 24.750 1.00 97.88 258 ASP A N 1
ATOM 2097 C CA . ASP A 1 258 ? -17.400 0.990 25.663 1.00 97.88 258 ASP A CA 1
ATOM 2098 C C . ASP A 1 258 ? -18.695 0.898 24.850 1.00 97.88 258 ASP A C 1
ATOM 2100 O O . ASP A 1 258 ? -19.086 1.844 24.158 1.00 97.88 258 ASP A O 1
ATOM 2104 N N . VAL A 1 259 ? -19.318 -0.283 24.871 1.00 98.31 259 VAL A N 1
ATOM 2105 C CA . VAL A 1 259 ? -20.479 -0.594 24.031 1.00 98.31 259 VAL A CA 1
ATOM 2106 C C . VAL A 1 259 ? -21.728 0.032 24.640 1.00 98.31 259 VAL A C 1
ATOM 2108 O O . VAL A 1 259 ? -22.123 -0.288 25.759 1.00 98.31 259 VAL A O 1
ATOM 2111 N N . LYS A 1 260 ? -22.392 0.911 23.889 1.00 98.12 260 LYS A N 1
ATOM 2112 C CA . LYS A 1 260 ? -23.638 1.571 24.302 1.00 98.12 260 LYS A CA 1
ATOM 2113 C C . LYS A 1 260 ? -24.871 0.797 23.868 1.00 98.12 260 LYS A C 1
ATOM 2115 O O . LYS A 1 260 ? -25.818 0.680 24.640 1.00 98.12 260 LYS A O 1
ATOM 2120 N N . SER A 1 261 ? -24.854 0.240 22.661 1.00 98.12 261 SER A N 1
ATOM 2121 C CA . SER A 1 261 ? -25.895 -0.663 22.163 1.00 98.12 261 SER A CA 1
ATOM 2122 C C . SER A 1 261 ? -25.351 -1.569 21.054 1.00 98.12 261 SER A C 1
ATOM 2124 O O . SER A 1 261 ? -24.292 -1.290 20.494 1.00 98.12 261 SER A O 1
ATOM 2126 N N . GLY A 1 262 ? -26.051 -2.664 20.753 1.00 97.12 262 GLY A N 1
ATOM 2127 C CA . GLY A 1 262 ? -25.580 -3.683 19.812 1.00 97.12 262 GLY A CA 1
ATOM 2128 C C . GLY A 1 262 ? -24.547 -4.633 20.427 1.00 97.12 262 GLY A C 1
ATOM 2129 O O . GLY A 1 262 ? -24.480 -4.791 21.649 1.00 97.12 262 GLY A O 1
ATOM 2130 N N . VAL A 1 263 ? -23.774 -5.303 19.568 1.00 98.31 263 VAL A N 1
ATOM 2131 C CA . VAL A 1 263 ? -22.748 -6.277 19.972 1.00 98.31 263 VAL A CA 1
ATOM 2132 C C . VAL A 1 263 ? -21.457 -6.018 19.199 1.00 98.31 263 VAL A C 1
ATOM 2134 O O . VAL A 1 263 ? -21.445 -6.020 17.965 1.00 98.31 263 VAL A O 1
ATOM 2137 N N . LEU A 1 264 ? -20.366 -5.801 19.934 1.00 98.38 264 LEU A N 1
ATOM 2138 C CA . LEU A 1 264 ? -19.022 -5.652 19.381 1.00 98.38 264 LEU A CA 1
ATOM 2139 C C . LEU A 1 264 ? -18.288 -6.980 19.504 1.00 98.38 264 LEU A C 1
ATOM 2141 O O . LEU A 1 264 ? -18.123 -7.508 20.599 1.00 98.38 264 LEU A O 1
ATOM 2145 N N . CYS A 1 265 ? -17.816 -7.514 18.387 1.00 98.19 265 CYS A N 1
ATOM 2146 C CA . CYS A 1 265 ? -16.888 -8.634 18.388 1.00 98.19 265 CYS A CA 1
ATOM 2147 C C . CYS A 1 265 ? -15.455 -8.109 18.318 1.00 98.19 265 CYS A C 1
ATOM 2149 O O . CYS A 1 265 ? -15.189 -7.127 17.625 1.00 98.19 265 CYS A O 1
ATOM 2151 N N . TYR A 1 266 ? -14.525 -8.777 18.990 1.00 97.56 266 TYR A N 1
ATOM 2152 C CA . TYR A 1 266 ? -13.112 -8.418 18.943 1.00 97.56 266 TYR A CA 1
ATOM 2153 C C . TYR A 1 266 ? -12.219 -9.651 18.844 1.00 97.56 266 TYR A C 1
ATOM 2155 O O . TYR A 1 266 ? -12.618 -10.767 19.184 1.00 97.56 266 TYR A O 1
ATOM 2163 N N . ASP A 1 267 ? -11.001 -9.429 18.369 1.00 97.25 267 ASP A N 1
ATOM 2164 C CA . ASP A 1 267 ? -9.863 -10.334 18.483 1.00 97.25 267 ASP A CA 1
ATOM 2165 C C . ASP A 1 267 ? -8.797 -9.631 19.310 1.00 97.25 267 ASP A C 1
ATOM 2167 O O . ASP A 1 267 ? -8.450 -8.495 18.993 1.00 97.25 267 ASP A O 1
ATOM 2171 N N . LEU A 1 268 ? -8.297 -10.287 20.351 1.00 96.62 268 LEU A N 1
ATOM 2172 C CA . LEU A 1 268 ? -7.184 -9.808 21.156 1.00 96.62 268 LEU A CA 1
ATOM 2173 C C . LEU A 1 268 ? -6.183 -10.949 21.330 1.00 96.62 268 LEU A C 1
ATOM 2175 O O . LEU A 1 268 ? -6.484 -11.958 21.971 1.00 96.62 268 LEU A O 1
ATOM 2179 N N . ASP A 1 269 ? -5.006 -10.798 20.728 1.00 94.56 269 ASP A N 1
ATOM 2180 C CA . ASP A 1 269 ? -3.925 -11.788 20.708 1.00 94.56 269 ASP A CA 1
ATOM 2181 C C . ASP A 1 269 ? -4.390 -13.198 20.283 1.00 94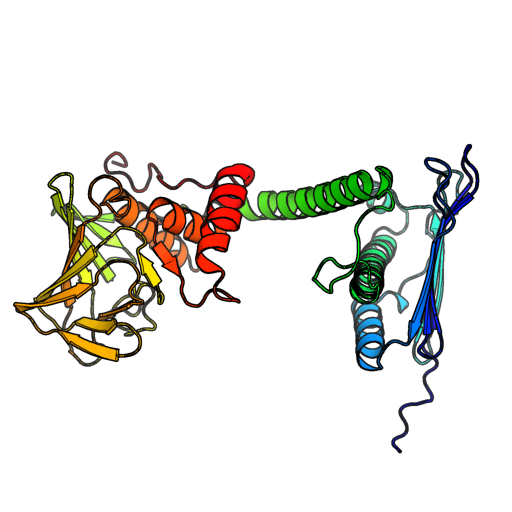.56 269 ASP A C 1
ATOM 2183 O O . ASP A 1 269 ? -4.016 -14.214 20.877 1.00 94.56 269 ASP A O 1
ATOM 2187 N N . GLY A 1 270 ? -5.260 -13.271 19.269 1.00 93.19 270 GLY A N 1
ATOM 2188 C CA . GLY A 1 270 ? -5.807 -14.513 18.724 1.00 93.19 270 GLY A CA 1
ATOM 2189 C C . GLY A 1 270 ? -7.003 -15.067 19.500 1.00 93.19 270 GLY A C 1
ATOM 2190 O O . GLY A 1 270 ? -7.545 -16.111 19.129 1.00 93.19 270 GLY A O 1
ATOM 2191 N N . LYS A 1 271 ? -7.433 -14.404 20.581 1.00 95.81 271 LYS A N 1
ATOM 2192 C CA . LYS A 1 271 ? -8.625 -14.780 21.347 1.00 95.81 271 LYS A CA 1
ATOM 2193 C C . LYS A 1 271 ? -9.795 -13.905 20.938 1.00 95.81 271 LYS A C 1
ATOM 2195 O O . LYS A 1 271 ? -9.758 -12.687 21.094 1.00 95.81 271 LYS A O 1
ATOM 2200 N N . GLN A 1 272 ? -10.854 -14.545 20.459 1.00 96.81 272 GLN A N 1
ATOM 2201 C CA . GLN A 1 272 ? -12.077 -13.850 20.089 1.00 96.81 272 GLN A CA 1
ATOM 2202 C C . GLN A 1 272 ? -13.026 -13.715 21.276 1.00 96.81 272 GLN A C 1
ATOM 2204 O O . GLN A 1 272 ? -13.141 -14.625 22.100 1.00 96.81 272 GLN A O 1
ATOM 2209 N N . GLY A 1 273 ? -13.730 -12.591 21.326 1.00 95.94 273 GLY A N 1
ATOM 2210 C CA . GLY A 1 273 ? -14.768 -12.321 22.311 1.00 95.94 273 GLY A CA 1
ATOM 2211 C C . GLY A 1 273 ? -15.877 -11.444 21.744 1.00 95.94 273 GLY A C 1
ATOM 2212 O O . GLY A 1 273 ? -15.770 -10.915 20.634 1.00 95.94 273 GLY A O 1
ATOM 2213 N N . LYS A 1 274 ? -16.954 -11.311 22.520 1.00 98.00 274 LYS A N 1
ATOM 2214 C CA . LYS A 1 274 ? -18.074 -10.407 22.250 1.00 98.00 274 LYS A CA 1
ATOM 2215 C C . LYS A 1 274 ? -18.292 -9.513 23.466 1.00 98.00 274 LYS A C 1
ATOM 2217 O O . LYS A 1 274 ? -18.131 -9.979 24.590 1.00 98.00 274 LYS A O 1
ATOM 2222 N N . LEU A 1 275 ? -18.641 -8.258 23.218 1.00 97.69 275 LEU A N 1
ATOM 2223 C CA . LEU A 1 275 ? -19.079 -7.289 24.213 1.00 97.69 275 LEU A CA 1
ATOM 2224 C C . LEU A 1 275 ? -20.510 -6.872 23.897 1.00 97.69 275 LEU A C 1
ATOM 2226 O O . LEU A 1 275 ? -20.828 -6.502 22.763 1.00 97.69 275 LEU A O 1
ATOM 2230 N N . HIS A 1 276 ? -21.349 -6.912 24.915 1.00 97.94 276 HIS A N 1
ATOM 2231 C CA . HIS A 1 276 ? -22.723 -6.446 24.907 1.00 97.94 276 HIS A CA 1
ATOM 2232 C C . HIS A 1 276 ? -22.822 -5.030 25.486 1.00 97.94 276 HIS A C 1
ATOM 2234 O O . HIS A 1 276 ? -21.877 -4.496 26.064 1.00 97.94 276 HIS A O 1
ATOM 2240 N N . ALA A 1 277 ? -23.992 -4.410 25.336 1.00 97.56 277 ALA A N 1
ATOM 2241 C CA . ALA A 1 277 ? -24.268 -3.088 25.887 1.00 97.56 277 ALA A CA 1
ATOM 2242 C C . ALA A 1 277 ? -23.923 -2.992 27.388 1.00 97.56 277 ALA A C 1
ATOM 2244 O O . ALA A 1 277 ? -24.358 -3.816 28.193 1.00 97.56 277 ALA A O 1
ATOM 2245 N N . GLY A 1 278 ? -23.162 -1.961 27.755 1.00 96.56 278 GLY A N 1
ATOM 2246 C CA . GLY A 1 278 ? -22.644 -1.724 29.102 1.00 96.56 278 GLY A CA 1
ATOM 2247 C C . GLY A 1 278 ? -21.296 -2.391 29.392 1.00 96.56 278 GLY A C 1
ATOM 2248 O O . GLY A 1 278 ? -20.674 -2.068 30.404 1.00 96.56 278 GLY A O 1
ATOM 2249 N N . GLU A 1 279 ? -20.823 -3.287 28.524 1.00 98.00 279 GLU A N 1
ATOM 2250 C CA . GLU A 1 279 ? -19.527 -3.944 28.674 1.00 98.00 279 GLU A CA 1
ATOM 2251 C C . GLU A 1 279 ? -18.405 -3.150 28.004 1.00 98.00 279 GLU A C 1
ATOM 2253 O O . GLU A 1 279 ? -18.596 -2.397 27.042 1.00 98.00 279 GLU A O 1
ATOM 2258 N N . THR A 1 280 ? -17.197 -3.327 28.536 1.00 97.75 280 THR A N 1
ATOM 2259 C CA . THR A 1 280 ? -16.011 -2.598 28.091 1.00 97.75 280 THR A CA 1
ATOM 2260 C C . THR A 1 280 ? -14.811 -3.522 27.987 1.00 97.75 280 THR A C 1
ATOM 2262 O O . THR A 1 280 ? -14.630 -4.384 28.849 1.00 97.75 280 THR A O 1
ATOM 2265 N N . VAL A 1 281 ? -13.932 -3.273 27.019 1.00 96.88 281 VAL A N 1
ATOM 2266 C CA . VAL A 1 281 ? -12.591 -3.873 26.970 1.00 96.88 281 VAL A CA 1
ATOM 2267 C C . VAL A 1 281 ? -11.552 -2.775 26.809 1.00 96.88 281 VAL A C 1
ATOM 2269 O O . VAL A 1 281 ? -11.781 -1.797 26.099 1.00 96.88 281 VAL A O 1
ATOM 2272 N N . THR A 1 282 ? -10.415 -2.942 27.474 1.00 96.75 282 THR A N 1
ATOM 2273 C CA . THR A 1 282 ? -9.264 -2.044 27.365 1.00 96.75 282 THR A CA 1
ATOM 2274 C C . THR A 1 282 ? -8.090 -2.838 26.823 1.00 96.75 282 THR A C 1
ATOM 2276 O O . THR A 1 282 ? -7.734 -3.878 27.377 1.00 96.75 282 THR A O 1
ATOM 2279 N N . ILE A 1 283 ? -7.491 -2.333 25.754 1.00 96.06 283 ILE A N 1
ATOM 2280 C CA . ILE A 1 283 ? -6.386 -2.941 25.030 1.00 96.06 283 ILE A CA 1
ATOM 2281 C C . ILE A 1 283 ? -5.135 -2.092 25.277 1.00 96.06 283 ILE A C 1
ATOM 2283 O O . ILE A 1 283 ? -5.102 -0.928 24.868 1.00 96.06 283 ILE A O 1
ATOM 2287 N N . PRO A 1 284 ? -4.115 -2.626 25.974 1.00 94.50 284 PRO A N 1
ATOM 2288 C CA . PRO A 1 284 ? -2.871 -1.902 26.190 1.00 94.50 284 PRO A CA 1
ATOM 2289 C C . PRO A 1 284 ? -2.035 -1.809 24.899 1.00 94.50 284 PRO A C 1
ATOM 2291 O O . PRO A 1 284 ? -2.246 -2.591 23.967 1.00 94.50 284 PRO A O 1
ATOM 2294 N N . PRO A 1 285 ? -1.028 -0.916 24.855 1.00 93.00 285 PRO A N 1
ATOM 2295 C CA . PRO A 1 285 ? -0.065 -0.868 23.758 1.00 93.00 285 PRO A CA 1
ATOM 2296 C C . PRO A 1 285 ? 0.624 -2.224 23.542 1.00 93.00 285 PRO A C 1
ATOM 2298 O O . PRO A 1 285 ? 0.788 -2.996 24.488 1.00 93.00 285 PRO A O 1
ATOM 2301 N N . TYR A 1 286 ? 1.088 -2.485 22.317 1.00 92.44 286 TYR A N 1
ATOM 2302 C CA . TYR A 1 286 ? 1.769 -3.726 21.894 1.00 92.44 286 TYR A CA 1
ATOM 2303 C C . TYR A 1 286 ? 0.921 -5.007 21.859 1.00 92.44 286 TYR A C 1
ATOM 2305 O O . TYR A 1 286 ? 1.465 -6.072 21.564 1.00 92.44 286 TYR A O 1
ATOM 2313 N N . HIS A 1 287 ? -0.388 -4.921 22.091 1.00 95.12 287 HIS A N 1
ATOM 2314 C CA . HIS A 1 287 ? -1.300 -6.050 21.916 1.00 95.12 287 HIS A CA 1
ATOM 2315 C C . HIS A 1 287 ? -1.919 -6.061 20.520 1.00 95.12 287 HIS A C 1
ATOM 2317 O O . HIS A 1 287 ? -2.276 -5.012 19.980 1.00 95.12 287 HIS A O 1
ATOM 2323 N N . TYR A 1 288 ? -2.052 -7.246 19.928 1.00 95.50 288 TYR A N 1
ATOM 2324 C CA . TYR A 1 288 ? -2.546 -7.411 18.564 1.00 95.50 288 TYR A CA 1
ATOM 2325 C C . TYR A 1 288 ? -4.064 -7.546 18.572 1.00 95.50 288 TYR A C 1
ATOM 2327 O O . TYR A 1 288 ? -4.605 -8.441 19.224 1.00 95.50 288 TYR A O 1
ATOM 2335 N N . HIS A 1 289 ? -4.764 -6.675 17.852 1.00 96.94 289 HIS A N 1
ATOM 2336 C CA . HIS A 1 289 ? -6.216 -6.615 17.923 1.00 96.94 289 HIS A CA 1
ATOM 2337 C C . HIS A 1 289 ? -6.911 -6.154 16.639 1.00 96.94 289 HIS A C 1
ATOM 2339 O O . HIS A 1 289 ? -6.321 -5.594 15.716 1.00 96.94 289 HIS A O 1
ATOM 2345 N N . THR A 1 290 ? -8.205 -6.461 16.572 1.00 97.25 290 THR A N 1
ATOM 2346 C CA . THR A 1 290 ? -9.186 -5.914 15.621 1.00 97.25 290 THR A CA 1
ATOM 2347 C C . THR A 1 290 ? -10.584 -6.035 16.235 1.00 97.25 290 THR A C 1
ATOM 2349 O O . THR A 1 290 ? -10.785 -6.814 17.171 1.00 97.25 290 THR A O 1
ATOM 2352 N N . PHE A 1 291 ? -11.562 -5.299 15.708 1.00 97.50 291 PHE A N 1
ATOM 2353 C CA . PHE A 1 291 ? -12.959 -5.383 16.125 1.00 97.50 291 PHE A CA 1
ATOM 2354 C C . PHE A 1 291 ? -13.922 -5.248 14.941 1.00 97.50 291 PHE A C 1
ATOM 2356 O O . PHE A 1 291 ? -13.591 -4.684 13.898 1.00 97.50 291 PHE A O 1
ATOM 2363 N N . TRP A 1 292 ? -15.133 -5.777 15.095 1.00 97.94 292 TRP A N 1
ATOM 2364 C CA . TRP A 1 292 ? -16.196 -5.674 14.098 1.00 97.94 292 TRP A CA 1
ATOM 2365 C C . TRP A 1 292 ? -17.581 -5.680 14.749 1.00 97.94 292 TRP A C 1
ATOM 2367 O O . TRP A 1 292 ? -17.766 -6.196 15.852 1.00 97.94 292 TRP A O 1
ATOM 2377 N N . SER A 1 293 ? -18.570 -5.121 14.050 1.00 97.25 293 SER A N 1
ATOM 2378 C CA . SER A 1 293 ? -19.979 -5.269 14.427 1.00 97.25 293 SER A CA 1
ATOM 2379 C C . SER A 1 293 ? -20.430 -6.710 14.188 1.00 97.25 293 SER A C 1
ATOM 2381 O O . SER A 1 293 ? -20.134 -7.285 13.138 1.00 97.25 293 SER A O 1
ATOM 2383 N N . ASP A 1 294 ? -21.107 -7.309 15.167 1.00 97.25 294 ASP A N 1
ATOM 2384 C CA . ASP A 1 294 ? -21.578 -8.692 15.080 1.00 97.25 294 ASP A CA 1
ATOM 2385 C C . ASP A 1 294 ? -22.631 -8.863 13.960 1.00 97.25 294 ASP A C 1
ATOM 2387 O O . ASP A 1 294 ? -23.718 -8.276 14.044 1.00 97.25 294 ASP A O 1
ATOM 2391 N N . PRO A 1 295 ? -22.356 -9.675 12.919 1.00 95.12 295 PRO A N 1
ATOM 2392 C CA . PRO A 1 295 ? -23.298 -9.899 11.824 1.00 95.12 295 PRO A CA 1
ATOM 2393 C C . PRO A 1 295 ? -24.541 -10.692 12.250 1.00 95.12 295 PRO A C 1
ATOM 2395 O O . PRO A 1 295 ? -25.521 -10.706 11.511 1.00 95.12 295 PRO A O 1
ATOM 2398 N N . ASP A 1 296 ? -24.531 -11.322 13.428 1.00 95.56 296 ASP A N 1
ATOM 2399 C CA . ASP A 1 296 ? -25.664 -12.105 13.930 1.00 95.56 296 ASP A CA 1
ATOM 2400 C C . ASP A 1 296 ? -26.538 -11.319 14.924 1.00 95.56 296 ASP A C 1
ATOM 2402 O O . ASP A 1 296 ? -27.599 -11.792 15.329 1.00 95.56 296 ASP A O 1
ATOM 2406 N N . ALA A 1 297 ? -26.125 -10.110 15.329 1.00 92.38 297 ALA A N 1
ATOM 2407 C CA . ALA A 1 297 ? -26.826 -9.343 16.363 1.00 92.38 297 ALA A CA 1
ATOM 2408 C C . ALA A 1 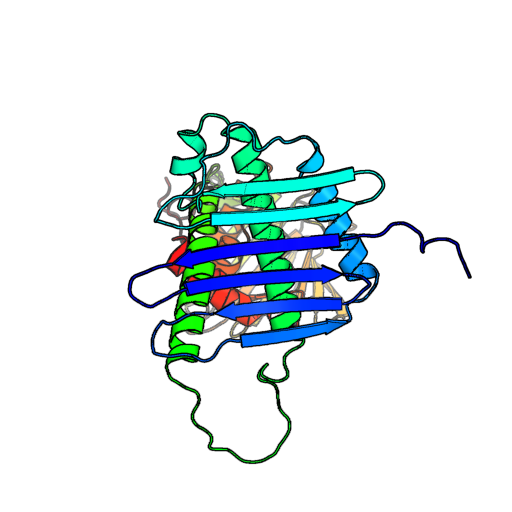297 ? -28.161 -8.737 15.901 1.00 92.38 297 ALA A C 1
ATOM 2410 O O . ALA A 1 297 ? -28.985 -8.373 16.739 1.00 92.38 297 ALA A O 1
ATOM 2411 N N . GLY A 1 298 ? -28.378 -8.594 14.589 1.00 92.94 298 GLY A N 1
ATOM 2412 C CA . GLY A 1 298 ? -29.603 -8.009 14.033 1.00 92.94 298 GLY A CA 1
ATOM 2413 C C . GLY A 1 298 ? -29.824 -6.528 14.376 1.00 92.94 298 GLY A C 1
ATOM 2414 O O . GLY A 1 298 ? -30.922 -6.018 14.162 1.00 92.94 298 GLY A O 1
ATOM 2415 N N . ALA A 1 299 ? -28.819 -5.844 14.930 1.00 95.81 299 ALA A N 1
ATOM 2416 C CA . ALA A 1 299 ? -28.911 -4.474 15.422 1.00 95.81 299 ALA A CA 1
ATOM 2417 C C . ALA A 1 299 ? -27.620 -3.699 15.142 1.00 95.81 299 ALA A C 1
ATOM 2419 O O . ALA A 1 299 ? -26.529 -4.274 15.149 1.00 95.81 299 ALA A O 1
ATOM 2420 N N . ASP A 1 300 ? -27.759 -2.391 14.920 1.00 97.94 300 ASP A N 1
ATOM 2421 C CA . ASP A 1 300 ? -26.630 -1.473 14.768 1.00 97.94 300 ASP A CA 1
ATOM 2422 C C . ASP A 1 300 ? -25.757 -1.479 16.035 1.00 97.94 300 ASP A C 1
ATOM 2424 O O . ASP A 1 300 ? -26.251 -1.649 17.153 1.00 97.94 300 ASP A O 1
ATOM 2428 N N . LEU A 1 301 ? -24.449 -1.294 15.858 1.00 98.31 301 LEU A N 1
ATOM 2429 C CA . LEU A 1 301 ? -23.498 -1.185 16.964 1.00 98.31 301 LEU A CA 1
ATOM 2430 C C . LEU A 1 301 ? -23.234 0.293 17.259 1.00 98.31 301 LEU A C 1
ATOM 2432 O O . LEU A 1 301 ? -22.787 1.016 16.376 1.00 98.31 301 LEU A O 1
ATOM 2436 N N . ASP A 1 302 ? -23.457 0.711 18.503 1.00 98.25 302 ASP A N 1
ATOM 2437 C CA . ASP A 1 302 ? -23.087 2.027 19.033 1.00 98.25 302 ASP A CA 1
ATOM 2438 C C . ASP A 1 302 ? -22.009 1.837 20.099 1.00 98.25 302 ASP A C 1
ATOM 2440 O O . ASP A 1 302 ? -22.244 1.184 21.121 1.00 98.25 302 ASP A O 1
ATOM 2444 N N . VAL A 1 303 ? -20.819 2.375 19.853 1.00 98.25 303 VAL A N 1
ATOM 2445 C CA . VAL A 1 303 ? -19.650 2.192 20.712 1.00 98.25 303 VAL A CA 1
ATOM 2446 C C . VAL A 1 303 ? -18.913 3.508 20.905 1.00 98.25 303 VAL A C 1
ATOM 2448 O O . VAL A 1 303 ? -18.725 4.291 19.976 1.00 98.25 303 VAL A O 1
ATOM 2451 N N . HIS A 1 304 ? -18.473 3.753 22.132 1.00 97.75 304 HIS A N 1
ATOM 2452 C CA . HIS A 1 304 ? -17.506 4.799 22.426 1.00 97.75 304 HIS A CA 1
ATOM 2453 C C . HIS A 1 304 ? -16.110 4.185 22.398 1.00 97.75 304 HIS A C 1
ATOM 2455 O O . HIS A 1 304 ? -15.833 3.229 23.125 1.00 97.75 304 HIS A O 1
ATOM 2461 N N . ILE A 1 305 ? -15.246 4.731 21.551 1.00 95.56 305 ILE A N 1
ATOM 2462 C CA . ILE A 1 305 ? -13.854 4.317 21.421 1.00 95.56 305 ILE A CA 1
ATOM 2463 C C . ILE A 1 305 ? -12.998 5.433 22.001 1.00 95.56 305 ILE A C 1
ATOM 2465 O O . ILE A 1 305 ? -13.000 6.559 21.499 1.00 95.56 305 ILE A O 1
ATOM 2469 N N . THR A 1 306 ? -12.302 5.117 23.087 1.00 94.56 306 THR A N 1
ATOM 2470 C CA . THR A 1 306 ? -11.375 6.022 23.760 1.00 94.56 306 THR A CA 1
ATOM 2471 C C . THR A 1 306 ? -9.951 5.589 23.467 1.00 94.56 306 THR A C 1
ATOM 2473 O O . THR A 1 306 ? -9.584 4.450 23.744 1.00 94.56 306 THR A O 1
ATOM 2476 N N . VAL A 1 307 ? -9.135 6.511 22.969 1.00 91.94 307 VAL A N 1
ATOM 2477 C CA . VAL A 1 307 ? -7.713 6.286 22.723 1.00 91.94 307 VAL A CA 1
ATOM 2478 C C . VAL A 1 307 ? -6.893 7.198 23.623 1.00 91.94 307 VAL A C 1
ATOM 2480 O O . VAL A 1 307 ? -7.103 8.410 23.650 1.00 91.94 307 VAL A O 1
ATOM 2483 N N . SER A 1 308 ? -5.963 6.607 24.372 1.00 89.56 308 SER A N 1
ATOM 2484 C CA . SER A 1 308 ? -5.128 7.293 25.359 1.00 89.56 308 SER A CA 1
ATOM 2485 C C . SER A 1 308 ? -3.652 7.037 25.073 1.00 89.56 308 SER A C 1
ATOM 2487 O O . SER A 1 308 ? -3.162 5.935 25.311 1.00 89.56 308 SER A O 1
ATOM 2489 N N . GLY A 1 309 ? -2.935 8.050 24.579 1.00 77.62 309 GLY A N 1
ATOM 2490 C CA . GLY A 1 309 ? -1.495 7.976 24.272 1.00 77.62 309 GLY A CA 1
ATOM 2491 C C . GLY A 1 309 ? -0.649 9.060 24.949 1.00 77.62 309 GLY A C 1
ATOM 2492 O O . GLY A 1 309 ? 0.548 9.171 24.672 1.00 77.62 309 GLY A O 1
ATOM 2493 N N . GLY A 1 310 ? -1.250 9.876 25.825 1.00 74.00 310 GLY A N 1
ATOM 2494 C CA . GLY A 1 310 ? -0.567 10.996 26.474 1.00 74.00 310 GLY A CA 1
ATOM 2495 C C . GLY A 1 310 ? 0.010 11.976 25.438 1.00 74.00 310 GLY A C 1
ATOM 2496 O O . GLY A 1 310 ? -0.704 12.344 24.506 1.00 74.00 310 GLY A O 1
ATOM 2497 N N . PRO A 1 311 ? 1.300 12.365 25.525 1.00 68.88 311 PRO A N 1
ATOM 2498 C CA . PRO A 1 311 ? 1.912 13.309 24.583 1.00 68.88 311 PRO A CA 1
ATOM 2499 C C . PRO A 1 311 ? 2.035 12.769 23.147 1.00 68.88 311 PRO A C 1
ATOM 2501 O O . PRO A 1 311 ? 2.283 13.547 22.232 1.00 68.88 311 PRO A O 1
ATOM 2504 N N . ASN A 1 312 ? 1.861 11.458 22.946 1.00 63.06 312 ASN A N 1
ATOM 2505 C CA . ASN A 1 312 ? 1.938 10.791 21.646 1.00 63.06 312 ASN A CA 1
ATOM 2506 C C . ASN A 1 312 ? 0.577 10.199 21.257 1.00 63.06 312 ASN A C 1
ATOM 2508 O O . ASN A 1 312 ? 0.519 9.074 20.768 1.00 63.06 312 ASN A O 1
ATOM 2512 N N . ALA A 1 313 ? -0.525 10.909 21.531 1.00 62.56 313 ALA A N 1
ATOM 2513 C CA . ALA A 1 313 ? -1.861 10.398 21.237 1.00 62.56 313 ALA A CA 1
ATOM 2514 C C . ALA A 1 313 ? -1.972 9.950 19.773 1.00 62.56 313 ALA A C 1
ATOM 2516 O O . ALA A 1 313 ? -2.298 8.788 19.555 1.00 62.56 313 ALA A O 1
ATOM 2517 N N . GLY A 1 314 ? -1.631 10.816 18.803 1.00 63.75 314 GLY A N 1
ATOM 2518 C CA . GLY A 1 314 ? -1.490 10.531 17.358 1.00 63.75 314 GLY A CA 1
ATOM 2519 C C . GLY A 1 314 ? -2.756 10.043 16.632 1.00 63.75 314 GLY A C 1
ATOM 2520 O O . GLY A 1 314 ? -2.922 10.277 15.441 1.00 63.75 314 GLY A O 1
ATOM 2521 N N . PHE A 1 315 ? -3.648 9.373 17.348 1.00 72.00 315 PHE A N 1
ATOM 2522 C CA . PHE A 1 315 ? -4.937 8.836 16.969 1.00 72.00 315 PHE A CA 1
ATOM 2523 C C . PHE A 1 315 ? -5.987 9.725 17.635 1.00 72.00 315 PHE A C 1
ATOM 2525 O O . PHE A 1 315 ? -6.435 9.489 18.758 1.00 72.00 315 PHE A O 1
ATOM 2532 N N . ASP A 1 316 ? -6.296 10.816 16.955 1.00 81.88 316 ASP A N 1
ATOM 2533 C CA . ASP A 1 316 ? -7.241 11.833 17.381 1.00 81.88 316 ASP A CA 1
ATOM 2534 C C . ASP A 1 316 ? -8.396 11.938 16.375 1.00 81.88 316 ASP A C 1
ATOM 2536 O O . ASP A 1 316 ? -8.541 11.132 15.448 1.00 81.88 316 ASP A O 1
ATOM 2540 N N . GLU A 1 317 ? -9.246 12.938 16.569 1.00 84.56 317 GLU A N 1
ATOM 2541 C CA . GLU A 1 317 ? -10.350 13.224 15.662 1.00 84.56 317 GLU A CA 1
ATOM 2542 C C . GLU A 1 317 ? -9.871 13.497 14.225 1.00 84.56 317 GLU A C 1
ATOM 2544 O O . GLU A 1 317 ? -10.466 13.002 13.265 1.00 84.56 317 GLU A O 1
ATOM 2549 N N . SER A 1 318 ? -8.752 14.214 14.073 1.00 86.81 318 SER A N 1
ATOM 2550 C CA . SER A 1 318 ? -8.169 14.530 12.767 1.00 86.81 318 SER A CA 1
ATOM 2551 C C . SER A 1 318 ? -7.773 13.259 12.019 1.00 86.81 318 SER A C 1
ATOM 2553 O O . SER A 1 318 ? -8.101 13.109 10.836 1.00 86.81 318 SER A O 1
ATOM 2555 N N . PHE A 1 319 ? -7.141 12.301 12.704 1.00 89.31 319 PHE A N 1
ATOM 2556 C CA . PHE A 1 319 ? -6.830 10.999 12.120 1.00 89.31 319 PHE A CA 1
ATOM 2557 C C . PHE A 1 319 ? -8.089 10.263 11.655 1.00 89.31 319 PHE A C 1
ATOM 2559 O O . PHE A 1 319 ? -8.128 9.827 10.504 1.00 89.31 319 PHE A O 1
ATOM 2566 N N . ILE A 1 320 ? -9.121 10.143 12.503 1.00 89.69 320 ILE A N 1
ATOM 2567 C CA . ILE A 1 320 ? -10.363 9.432 12.151 1.00 89.69 320 ILE A CA 1
ATOM 2568 C C . ILE A 1 320 ? -10.980 10.039 10.890 1.00 89.69 320 ILE A C 1
ATOM 2570 O O . ILE A 1 320 ? -11.303 9.307 9.950 1.00 89.69 320 ILE A O 1
ATOM 2574 N N . HIS A 1 321 ? -11.106 11.366 10.842 1.00 90.00 321 HIS A N 1
ATOM 2575 C CA . HIS A 1 321 ? -11.727 12.058 9.716 1.00 90.00 321 HIS A CA 1
ATOM 2576 C C . HIS A 1 321 ? -10.934 11.886 8.428 1.00 90.00 321 HIS A C 1
ATOM 2578 O O . HIS A 1 321 ? -11.515 11.618 7.378 1.00 90.00 321 HIS A O 1
ATOM 2584 N N . ASN A 1 322 ? -9.608 11.975 8.496 1.00 91.94 322 ASN A N 1
ATOM 2585 C CA . ASN A 1 322 ? -8.768 11.831 7.317 1.00 91.94 322 ASN A CA 1
ATOM 2586 C C . ASN A 1 322 ? -8.677 10.383 6.830 1.00 91.94 322 ASN A C 1
ATOM 2588 O O . ASN A 1 322 ? -8.785 10.131 5.628 1.00 91.94 322 ASN A O 1
ATOM 2592 N N . PHE A 1 323 ? -8.523 9.430 7.748 1.00 93.44 323 PHE A N 1
ATOM 2593 C CA . PHE A 1 323 ? -8.421 8.012 7.427 1.00 93.44 323 PHE A CA 1
ATOM 2594 C C . PHE A 1 323 ? -9.731 7.482 6.841 1.00 93.44 323 PHE A C 1
ATOM 2596 O O . PHE A 1 323 ? -9.746 6.990 5.709 1.00 93.44 323 PHE A O 1
ATOM 2603 N N . TYR A 1 324 ? -10.845 7.623 7.570 1.00 93.56 324 TYR A N 1
ATOM 2604 C CA . TYR A 1 324 ? -12.14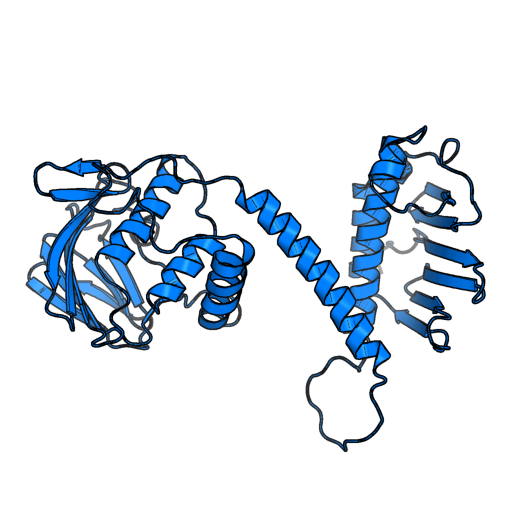3 7.164 7.079 1.00 93.56 324 TYR A CA 1
ATOM 2605 C C . TYR A 1 324 ? -12.686 8.053 5.968 1.00 93.56 324 TYR A C 1
ATOM 2607 O O . TYR A 1 324 ? -13.356 7.537 5.078 1.00 93.56 324 TYR A O 1
ATOM 2615 N N . GLY A 1 325 ? -12.362 9.347 5.942 1.00 92.62 325 GLY A N 1
ATOM 2616 C CA . GLY A 1 325 ? -12.744 10.237 4.849 1.00 92.62 325 GLY A CA 1
ATOM 2617 C C . GLY A 1 325 ? -12.117 9.822 3.526 1.00 92.62 325 GLY A C 1
ATOM 2618 O O . GLY A 1 325 ? -12.828 9.640 2.535 1.00 92.62 325 GLY A O 1
ATOM 2619 N N . TYR A 1 326 ? -10.809 9.554 3.524 1.00 92.44 326 TYR A N 1
ATOM 2620 C CA . TYR A 1 326 ? -10.113 9.025 2.356 1.00 92.44 326 TYR A CA 1
ATOM 2621 C C . TYR A 1 326 ? -10.619 7.631 1.964 1.00 92.44 326 TYR A C 1
ATOM 2623 O O . TYR A 1 326 ? -10.956 7.400 0.800 1.00 92.44 326 TYR A O 1
ATOM 2631 N N . LEU A 1 327 ? -10.706 6.708 2.929 1.00 93.19 327 LEU A N 1
ATOM 2632 C CA . LEU A 1 327 ? -11.129 5.330 2.680 1.00 93.19 327 LEU A CA 1
ATOM 2633 C C . LEU A 1 327 ? -12.564 5.269 2.138 1.00 93.19 327 LEU A C 1
ATOM 2635 O O . LEU A 1 327 ? -12.829 4.555 1.169 1.00 93.19 327 LEU A O 1
ATOM 2639 N N . SER A 1 328 ? -13.471 6.059 2.713 1.00 92.81 328 SER A N 1
ATOM 2640 C CA . SER A 1 328 ? -14.840 6.238 2.232 1.00 92.81 328 SER A CA 1
ATOM 2641 C C . SER A 1 328 ? -14.855 6.830 0.827 1.00 92.81 328 SER A C 1
ATOM 2643 O O . SER A 1 328 ? -15.474 6.253 -0.062 1.00 92.81 328 SER A O 1
ATOM 2645 N N . SER A 1 329 ? -14.138 7.934 0.589 1.00 90.69 329 SER A N 1
ATOM 2646 C CA . SER A 1 329 ? -14.056 8.576 -0.729 1.00 90.69 329 SER A CA 1
ATOM 2647 C C . SER A 1 329 ? -13.622 7.587 -1.814 1.00 90.69 329 SER A C 1
ATOM 2649 O O . SER A 1 329 ? -14.291 7.490 -2.844 1.00 90.69 329 SER A O 1
ATOM 2651 N N . ALA A 1 330 ? -12.547 6.824 -1.585 1.00 89.94 330 ALA A N 1
ATOM 2652 C CA . ALA A 1 330 ? -12.050 5.833 -2.539 1.00 89.94 330 ALA A CA 1
ATOM 2653 C C . ALA A 1 330 ? -13.067 4.700 -2.768 1.00 89.94 330 ALA A C 1
ATOM 2655 O O . ALA A 1 330 ? -13.423 4.398 -3.909 1.00 89.94 330 ALA A O 1
ATOM 2656 N N . THR A 1 331 ? -13.607 4.140 -1.682 1.00 90.50 331 THR A N 1
ATOM 2657 C CA . THR A 1 331 ? -14.566 3.025 -1.731 1.00 90.50 331 THR A CA 1
ATOM 2658 C C . THR A 1 331 ? -15.844 3.411 -2.476 1.00 90.50 331 THR A C 1
ATOM 2660 O O . THR A 1 331 ? -16.285 2.688 -3.368 1.00 90.50 331 THR A O 1
ATOM 2663 N N . MET A 1 332 ? -16.411 4.585 -2.182 1.00 89.06 332 MET A N 1
ATOM 2664 C CA . MET A 1 332 ? -17.656 5.078 -2.790 1.00 89.06 332 MET A CA 1
ATOM 2665 C C . MET A 1 332 ? -17.499 5.527 -4.252 1.00 89.06 332 MET A C 1
ATOM 2667 O O . MET A 1 332 ? -18.482 5.904 -4.900 1.00 89.06 332 MET A O 1
ATOM 2671 N N . GLN A 1 333 ? -16.270 5.515 -4.767 1.00 87.44 333 GLN A N 1
ATOM 2672 C CA . GLN A 1 333 ? -15.940 5.718 -6.177 1.00 87.44 333 GLN A CA 1
ATOM 2673 C C . GLN A 1 333 ? -15.564 4.405 -6.883 1.00 87.44 333 GLN A C 1
ATOM 2675 O O . GLN A 1 333 ? -15.256 4.417 -8.070 1.00 87.44 333 GLN A O 1
ATOM 2680 N N . GLY A 1 334 ? -15.601 3.264 -6.183 1.00 86.94 334 GLY A N 1
ATOM 2681 C CA . GLY A 1 334 ? -15.207 1.969 -6.741 1.00 86.94 334 GLY A CA 1
ATOM 2682 C C . GLY A 1 334 ? -13.695 1.820 -6.932 1.00 86.94 334 GLY A C 1
ATOM 2683 O O . GLY A 1 334 ? -13.255 0.987 -7.724 1.00 86.94 334 GLY A O 1
ATOM 2684 N N . HIS A 1 335 ? -12.893 2.621 -6.228 1.00 85.88 335 HIS A N 1
ATOM 2685 C CA . HIS A 1 335 ? -11.437 2.557 -6.271 1.00 85.88 335 HIS A CA 1
ATOM 2686 C C . HIS A 1 335 ? -10.877 1.854 -5.035 1.00 85.88 335 HIS A C 1
ATOM 2688 O O . HIS A 1 335 ? -11.347 2.048 -3.913 1.00 85.88 335 HIS A O 1
ATOM 2694 N N . ALA A 1 336 ? -9.829 1.054 -5.236 1.00 85.69 336 ALA A N 1
ATOM 2695 C CA . ALA A 1 336 ? -9.041 0.539 -4.126 1.00 85.69 336 ALA A CA 1
ATOM 2696 C C . ALA A 1 336 ? -8.250 1.693 -3.474 1.00 85.69 336 ALA A C 1
ATOM 2698 O O . ALA A 1 336 ? -7.703 2.532 -4.198 1.00 85.69 336 ALA A O 1
ATOM 2699 N N . PRO A 1 337 ? -8.157 1.754 -2.133 1.00 88.81 337 PRO A N 1
ATOM 2700 C CA . PRO A 1 337 ? -7.369 2.782 -1.465 1.00 88.81 337 PRO A CA 1
ATOM 2701 C C . PRO A 1 337 ? -5.880 2.632 -1.806 1.00 88.81 337 PRO A C 1
ATOM 2703 O O . PRO A 1 337 ? -5.349 1.523 -1.899 1.00 88.81 337 PRO A O 1
ATOM 2706 N N . ASN A 1 338 ? -5.182 3.755 -1.972 1.00 89.56 338 ASN A N 1
ATOM 2707 C CA . ASN A 1 338 ? -3.752 3.757 -2.263 1.00 89.56 338 ASN A CA 1
ATOM 2708 C C . ASN A 1 338 ? -2.958 3.304 -1.029 1.00 89.56 338 ASN A C 1
ATOM 2710 O O . ASN A 1 338 ? -3.033 3.923 0.033 1.00 89.56 338 ASN A O 1
ATOM 2714 N N . LEU A 1 339 ? -2.150 2.254 -1.188 1.00 89.00 339 LEU A N 1
ATOM 2715 C CA . LEU A 1 339 ? -1.362 1.668 -0.102 1.00 89.00 339 LEU A CA 1
ATOM 2716 C C . LEU A 1 339 ? -0.441 2.685 0.594 1.00 89.00 339 LEU A C 1
ATOM 2718 O O . LEU A 1 339 ? -0.356 2.686 1.818 1.00 89.00 339 LEU A O 1
ATOM 2722 N N . PHE A 1 340 ? 0.233 3.561 -0.157 1.00 90.88 340 PHE A N 1
ATOM 2723 C CA . PHE A 1 340 ? 1.155 4.549 0.412 1.00 90.88 340 PHE A CA 1
ATOM 2724 C C . PHE A 1 340 ? 0.417 5.606 1.236 1.00 90.88 340 PHE A C 1
ATOM 2726 O O . PHE A 1 340 ? 0.898 5.987 2.300 1.00 90.88 340 PHE A O 1
ATOM 2733 N N . GLN A 1 341 ? -0.762 6.039 0.779 1.00 91.62 341 GLN A N 1
ATOM 2734 C CA . GLN A 1 341 ? -1.619 6.956 1.533 1.00 91.62 341 GLN A CA 1
ATOM 2735 C C . GLN A 1 341 ? -2.124 6.309 2.829 1.00 91.62 341 GLN A C 1
ATOM 2737 O O . GLN A 1 341 ? -2.049 6.925 3.891 1.00 91.62 341 GLN A O 1
ATOM 2742 N N . MET A 1 342 ? -2.589 5.057 2.764 1.00 92.44 342 MET A N 1
ATOM 2743 C CA . MET A 1 342 ? -3.046 4.325 3.951 1.00 92.44 342 MET A CA 1
ATOM 2744 C C . MET A 1 342 ? -1.915 4.162 4.969 1.00 92.44 342 MET A C 1
ATOM 2746 O O . MET A 1 342 ? -2.088 4.488 6.139 1.00 92.44 342 MET A O 1
ATOM 2750 N N . LEU A 1 343 ? -0.728 3.738 4.525 1.00 92.50 343 LEU A N 1
ATOM 2751 C CA . LEU A 1 343 ? 0.442 3.605 5.397 1.00 92.50 343 LEU A CA 1
ATOM 2752 C C . LEU A 1 343 ? 0.932 4.954 5.939 1.00 92.50 343 LEU A C 1
ATOM 2754 O O . LEU A 1 343 ? 1.472 4.989 7.039 1.00 92.50 343 LEU A O 1
ATOM 2758 N N . ALA A 1 344 ? 0.736 6.062 5.216 1.00 91.81 344 ALA A N 1
ATOM 2759 C CA . ALA A 1 344 ? 1.059 7.398 5.717 1.00 91.81 344 ALA A CA 1
ATOM 2760 C C . ALA A 1 344 ? 0.149 7.816 6.883 1.00 91.81 344 ALA A C 1
ATOM 2762 O O . ALA A 1 344 ? 0.649 8.404 7.840 1.00 91.81 344 ALA A O 1
ATOM 2763 N N . PHE A 1 345 ? -1.147 7.485 6.832 1.00 93.62 345 PHE A N 1
ATOM 2764 C CA . PHE A 1 345 ? -2.061 7.702 7.959 1.00 93.62 345 PHE A CA 1
ATOM 2765 C C . PHE A 1 345 ? -1.708 6.816 9.158 1.00 93.62 345 PHE A C 1
ATOM 2767 O O . PHE A 1 345 ? -1.616 7.300 10.283 1.00 93.62 345 PHE A O 1
ATOM 2774 N N . LEU A 1 346 ? -1.462 5.524 8.926 1.00 93.38 346 LEU A N 1
ATOM 2775 C CA . LEU A 1 346 ? -1.085 4.599 10.000 1.00 93.38 346 LEU A CA 1
ATOM 2776 C C . LEU A 1 346 ? 0.247 4.999 10.657 1.00 93.38 346 LEU A C 1
ATOM 2778 O O . LEU A 1 346 ? 0.400 4.892 11.872 1.00 93.38 346 LEU A O 1
ATOM 2782 N N . ASP A 1 347 ? 1.198 5.518 9.874 1.00 92.06 347 ASP A N 1
ATOM 2783 C CA . ASP A 1 347 ? 2.456 6.063 10.385 1.00 92.06 347 ASP A CA 1
ATOM 2784 C C . ASP A 1 347 ? 2.263 7.308 11.262 1.00 92.06 347 ASP A C 1
ATOM 2786 O O . ASP A 1 347 ? 2.929 7.406 12.291 1.00 92.06 347 ASP A O 1
ATOM 2790 N N . SER A 1 348 ? 1.367 8.239 10.896 1.00 89.75 348 SER A N 1
ATOM 2791 C CA . SER A 1 348 ? 1.119 9.449 11.702 1.00 89.75 348 SER A CA 1
ATOM 2792 C C . SER A 1 348 ? 0.443 9.175 13.038 1.00 89.75 348 SER A C 1
ATOM 2794 O O . SER A 1 348 ? 0.556 9.997 13.942 1.00 89.75 348 SER A O 1
ATOM 2796 N N . SER A 1 349 ? -0.226 8.032 13.159 1.00 88.81 349 SER A N 1
ATOM 2797 C CA . SER A 1 349 ? -0.997 7.667 14.348 1.00 88.81 349 SER A CA 1
ATOM 2798 C C . SER A 1 349 ? -0.411 6.473 15.090 1.00 88.81 349 SER A C 1
ATOM 2800 O O . SER A 1 349 ? -1.066 5.915 15.959 1.00 88.81 349 SER A O 1
ATOM 2802 N N . ASP A 1 350 ? 0.826 6.084 14.766 1.00 90.81 350 ASP A N 1
ATOM 2803 C CA . ASP A 1 350 ? 1.556 4.990 15.415 1.00 90.81 350 ASP A CA 1
ATOM 2804 C C . ASP A 1 350 ? 0.787 3.652 15.474 1.00 90.81 350 ASP A C 1
ATOM 2806 O O . ASP A 1 350 ? 0.983 2.832 16.374 1.00 90.81 350 ASP A O 1
ATOM 2810 N N . VAL A 1 351 ? -0.030 3.408 14.446 1.00 91.62 351 VAL A N 1
ATOM 2811 C CA . VAL A 1 351 ? -0.770 2.162 14.226 1.00 91.62 351 VAL A CA 1
ATOM 2812 C C . VAL A 1 351 ? 0.034 1.267 13.291 1.00 91.62 351 VAL A C 1
ATOM 2814 O O . VAL A 1 351 ? 0.479 1.704 12.230 1.00 91.62 351 VAL A O 1
ATOM 2817 N N . VAL A 1 352 ? 0.222 -0.003 13.637 1.00 92.25 352 VAL A N 1
ATOM 2818 C CA . VAL A 1 352 ? 1.037 -0.937 12.849 1.00 92.25 352 VAL A CA 1
ATOM 2819 C C . VAL A 1 352 ? 0.234 -2.175 12.474 1.00 92.25 352 VAL A C 1
ATOM 2821 O O . VAL A 1 352 ? -0.340 -2.836 13.333 1.00 92.25 352 VAL A O 1
ATOM 2824 N N . LEU A 1 353 ? 0.237 -2.524 11.185 1.00 91.69 353 LEU A N 1
ATOM 2825 C CA . LEU A 1 353 ? -0.418 -3.734 10.684 1.00 91.69 353 LEU A CA 1
ATOM 2826 C C . LEU A 1 353 ? 0.381 -4.991 11.043 1.00 91.69 353 LEU A C 1
ATOM 2828 O O . LEU A 1 353 ? 1.594 -5.044 10.820 1.00 91.69 353 LEU A O 1
ATOM 2832 N N . VAL A 1 354 ? -0.315 -6.008 11.553 1.00 88.31 354 VAL A N 1
ATOM 2833 C CA . VAL A 1 354 ? 0.270 -7.307 11.915 1.00 88.31 354 VAL A CA 1
ATOM 2834 C C . VAL A 1 354 ? 0.538 -8.147 10.668 1.00 88.31 354 VAL A C 1
ATOM 2836 O O . VAL A 1 354 ? 1.652 -8.629 10.480 1.00 88.31 354 VAL A O 1
ATOM 2839 N N . ASP A 1 355 ? -0.442 -8.245 9.767 1.00 83.62 355 ASP A N 1
ATOM 2840 C CA . ASP A 1 355 ? -0.397 -9.129 8.589 1.00 83.62 355 ASP A CA 1
ATOM 2841 C C . ASP A 1 355 ? 0.481 -8.596 7.440 1.00 83.62 355 ASP A C 1
ATOM 2843 O O . ASP A 1 355 ? 0.384 -9.034 6.290 1.00 83.62 355 ASP A O 1
ATOM 2847 N N . PHE A 1 356 ? 1.363 -7.637 7.727 1.00 79.94 356 PHE A N 1
ATOM 2848 C CA . PHE A 1 356 ? 2.320 -7.152 6.744 1.00 79.94 356 PHE A CA 1
ATOM 2849 C C . PHE A 1 356 ? 3.452 -8.183 6.558 1.00 79.94 356 PHE A C 1
ATOM 2851 O O . PHE A 1 356 ? 3.987 -8.682 7.556 1.00 79.94 356 PHE A O 1
ATOM 2858 N N . PRO A 1 357 ? 3.874 -8.500 5.315 1.00 74.31 357 PRO A N 1
ATOM 2859 C CA . PRO A 1 357 ? 4.866 -9.540 5.056 1.00 74.31 357 PRO A CA 1
ATOM 2860 C C . PRO A 1 357 ? 6.112 -9.445 5.940 1.00 74.31 357 PRO A C 1
ATOM 2862 O O . PRO A 1 357 ? 6.662 -8.362 6.156 1.00 74.31 357 PRO A O 1
ATOM 2865 N N . LEU A 1 358 ? 6.582 -10.600 6.419 1.00 68.38 358 LEU A N 1
ATOM 2866 C CA . LEU A 1 358 ? 7.797 -10.732 7.234 1.00 68.38 358 LEU A CA 1
ATOM 2867 C C . LEU A 1 358 ? 7.768 -9.931 8.550 1.00 68.38 358 LEU A C 1
ATOM 2869 O O . LEU A 1 358 ? 8.830 -9.562 9.047 1.00 68.38 358 LEU A O 1
ATOM 2873 N N . TRP A 1 359 ? 6.583 -9.642 9.105 1.00 68.75 359 TRP A N 1
ATOM 2874 C CA . TRP A 1 359 ? 6.427 -8.840 10.331 1.00 68.75 359 TRP A CA 1
ATOM 2875 C C . TRP A 1 359 ? 7.025 -7.430 10.204 1.00 68.75 359 TRP A C 1
ATOM 2877 O O . TRP A 1 359 ? 7.433 -6.804 11.182 1.00 68.75 359 TRP A O 1
ATOM 2887 N N . SER A 1 360 ? 7.091 -6.915 8.973 1.00 85.75 360 SER A N 1
ATOM 2888 C CA . SER A 1 360 ? 7.768 -5.657 8.646 1.00 85.75 360 SER A CA 1
ATOM 2889 C C . SER A 1 360 ? 6.849 -4.430 8.682 1.00 85.75 360 SER A C 1
ATOM 2891 O O . SER A 1 360 ? 7.229 -3.372 8.187 1.00 85.75 360 SER A O 1
ATOM 2893 N N . GLY A 1 361 ? 5.667 -4.524 9.304 1.00 87.69 361 GLY A N 1
ATOM 2894 C CA . GLY A 1 361 ? 4.644 -3.467 9.296 1.00 87.69 361 GLY A CA 1
ATOM 2895 C C . GLY A 1 361 ? 5.166 -2.092 9.726 1.00 87.69 361 GLY A C 1
ATOM 2896 O O . GLY A 1 361 ? 4.945 -1.101 9.033 1.00 87.69 361 GLY A O 1
ATOM 2897 N N . ARG A 1 362 ? 5.957 -2.010 10.807 1.00 90.88 362 ARG A N 1
ATOM 2898 C CA . ARG A 1 362 ? 6.535 -0.722 11.240 1.00 90.88 362 ARG A CA 1
ATOM 2899 C C . ARG A 1 362 ? 7.553 -0.178 10.238 1.00 90.88 362 ARG A C 1
ATOM 2901 O O . ARG A 1 362 ? 7.599 1.027 10.007 1.00 90.88 362 ARG A O 1
ATOM 2908 N N . LEU A 1 363 ? 8.354 -1.050 9.626 1.00 90.44 363 LEU A N 1
ATOM 2909 C CA . LEU A 1 363 ? 9.284 -0.643 8.573 1.00 90.44 363 LEU A CA 1
ATOM 2910 C C . LEU A 1 363 ? 8.519 -0.141 7.341 1.00 90.44 363 LEU A C 1
ATOM 2912 O O . LEU A 1 363 ? 8.924 0.850 6.740 1.00 90.44 363 LEU A O 1
ATOM 2916 N N . ALA A 1 364 ? 7.395 -0.774 7.001 1.00 88.75 364 ALA A N 1
ATOM 2917 C CA . ALA A 1 364 ? 6.530 -0.358 5.905 1.00 88.75 364 ALA A CA 1
ATOM 2918 C C . ALA A 1 364 ? 5.900 1.022 6.147 1.00 88.75 364 ALA A C 1
ATOM 2920 O O . ALA A 1 364 ? 5.940 1.856 5.245 1.00 88.75 364 ALA A O 1
ATOM 2921 N N . ASN A 1 365 ? 5.410 1.309 7.357 1.00 90.19 365 ASN A N 1
ATOM 2922 C CA . ASN A 1 365 ? 4.929 2.648 7.727 1.00 90.19 365 ASN A CA 1
ATOM 2923 C C . ASN A 1 365 ? 5.993 3.725 7.463 1.00 90.19 365 ASN A C 1
ATOM 2925 O O . ASN A 1 365 ? 5.726 4.726 6.799 1.00 90.19 365 ASN A O 1
ATOM 2929 N N . VAL A 1 366 ? 7.231 3.487 7.908 1.00 90.44 366 VAL A N 1
ATOM 2930 C CA . VAL A 1 366 ? 8.323 4.459 7.760 1.00 90.44 366 VAL A CA 1
ATOM 2931 C C . VAL A 1 366 ? 8.778 4.581 6.303 1.00 90.44 366 VAL A C 1
ATOM 2933 O O . VAL A 1 366 ? 8.897 5.684 5.774 1.00 90.44 366 VAL A O 1
ATOM 2936 N N . VAL A 1 367 ? 9.045 3.467 5.627 1.00 88.75 367 VAL A N 1
ATOM 2937 C CA . VAL A 1 367 ? 9.620 3.499 4.275 1.00 88.75 367 VAL A CA 1
ATOM 2938 C C . VAL A 1 367 ? 8.556 3.848 3.238 1.00 88.75 367 VAL A C 1
ATOM 2940 O O . VAL A 1 367 ? 8.741 4.775 2.452 1.00 88.75 367 VAL A O 1
ATOM 2943 N N . LEU A 1 368 ? 7.438 3.123 3.227 1.00 90.25 368 LEU A N 1
ATOM 2944 C CA . LEU A 1 368 ? 6.391 3.295 2.224 1.00 90.25 368 LEU A CA 1
ATOM 2945 C C . LEU A 1 368 ? 5.486 4.483 2.574 1.00 90.25 368 LEU A C 1
ATOM 2947 O O . LEU A 1 368 ? 5.237 5.317 1.712 1.00 90.25 368 LEU A O 1
ATOM 2951 N N . GLY A 1 369 ? 5.033 4.602 3.823 1.00 89.25 369 GLY A N 1
ATOM 2952 C CA . GLY A 1 369 ? 4.151 5.696 4.248 1.00 89.25 369 GLY A CA 1
ATOM 2953 C C . GLY A 1 369 ? 4.875 7.042 4.335 1.00 89.25 369 GLY A C 1
ATOM 2954 O O . GLY A 1 369 ? 4.552 7.987 3.614 1.00 89.25 369 GLY A O 1
ATOM 2955 N N . ARG A 1 370 ? 5.891 7.143 5.199 1.00 90.12 370 ARG A N 1
ATOM 2956 C CA . ARG A 1 370 ? 6.570 8.418 5.486 1.00 90.12 370 ARG A CA 1
ATOM 2957 C C . ARG A 1 370 ? 7.517 8.857 4.376 1.00 90.12 370 ARG A C 1
ATOM 2959 O O . ARG A 1 370 ? 7.412 9.985 3.902 1.00 90.12 370 ARG A O 1
ATOM 2966 N N . TRP A 1 371 ? 8.469 8.016 3.981 1.00 87.94 371 TRP A N 1
ATOM 2967 C CA . TRP A 1 371 ? 9.511 8.440 3.039 1.00 87.94 371 TRP A CA 1
ATOM 2968 C C . TRP A 1 371 ? 9.007 8.487 1.606 1.00 87.94 371 TRP A C 1
ATOM 2970 O O . TRP A 1 371 ? 9.153 9.513 0.948 1.00 87.94 371 TRP A O 1
ATOM 2980 N N . ILE A 1 372 ? 8.398 7.405 1.125 1.00 84.31 372 ILE A N 1
ATOM 2981 C CA . ILE A 1 372 ? 7.884 7.358 -0.243 1.00 84.31 372 ILE A CA 1
ATOM 2982 C C . ILE A 1 372 ? 6.578 8.142 -0.337 1.00 84.31 372 ILE A C 1
ATOM 2984 O O . ILE A 1 372 ? 6.492 9.061 -1.145 1.00 84.31 372 ILE A O 1
ATOM 2988 N N . GLY A 1 373 ? 5.595 7.828 0.506 1.00 86.44 373 GLY A N 1
ATOM 2989 C CA . GLY A 1 373 ? 4.266 8.420 0.441 1.00 86.44 373 GLY A CA 1
ATOM 2990 C C . GLY A 1 373 ? 4.276 9.929 0.685 1.00 86.44 373 GLY A C 1
ATOM 2991 O O . GLY A 1 373 ? 3.956 10.705 -0.212 1.00 86.44 373 GLY A O 1
ATOM 2992 N N . LYS A 1 374 ? 4.685 10.368 1.878 1.00 87.25 374 LYS A N 1
ATOM 2993 C CA . LYS A 1 374 ? 4.733 11.807 2.197 1.00 87.25 374 LYS A CA 1
ATOM 2994 C C . LYS A 1 374 ? 5.912 12.506 1.524 1.00 87.25 374 LYS A C 1
ATOM 2996 O O . LYS A 1 374 ? 5.747 13.572 0.943 1.00 87.25 374 LYS A O 1
ATOM 3001 N N . GLY A 1 375 ? 7.104 11.915 1.611 1.00 81.44 375 GLY A N 1
ATOM 3002 C CA . GLY A 1 375 ? 8.342 12.572 1.190 1.00 81.44 375 GLY A CA 1
ATOM 3003 C C . GLY A 1 375 ? 8.509 12.722 -0.322 1.00 81.44 375 GLY A C 1
ATOM 3004 O O . GLY A 1 375 ? 9.079 13.719 -0.757 1.00 81.44 375 GLY A O 1
ATOM 3005 N N . ILE A 1 376 ? 8.036 11.759 -1.121 1.00 79.31 376 ILE A N 1
ATOM 3006 C CA . ILE A 1 376 ? 8.300 11.744 -2.570 1.00 79.31 376 ILE A CA 1
ATOM 3007 C C . ILE A 1 376 ? 7.016 11.861 -3.389 1.00 79.31 376 ILE A C 1
ATOM 3009 O O . ILE A 1 376 ? 6.970 12.632 -4.342 1.00 79.31 376 ILE A O 1
ATOM 3013 N N . ALA A 1 377 ? 5.972 11.132 -3.006 1.00 77.75 377 ALA A N 1
ATOM 3014 C CA . ALA A 1 377 ? 4.663 11.192 -3.647 1.00 77.75 377 ALA A CA 1
ATOM 3015 C C . ALA A 1 377 ? 3.822 12.398 -3.180 1.00 77.75 377 ALA A C 1
ATOM 3017 O O . ALA A 1 377 ? 2.849 12.754 -3.836 1.00 77.75 377 ALA A O 1
ATOM 3018 N N . GLY A 1 378 ? 4.195 13.063 -2.082 1.00 84.00 378 GLY A N 1
ATOM 3019 C CA . GLY A 1 378 ? 3.512 14.268 -1.603 1.00 84.00 378 GLY A CA 1
ATOM 3020 C C . GLY A 1 378 ? 2.156 14.014 -0.936 1.00 84.00 378 GLY A C 1
ATOM 3021 O O . GLY A 1 378 ? 1.367 14.950 -0.794 1.00 84.00 378 GLY A O 1
ATOM 3022 N N . PHE A 1 379 ? 1.875 12.777 -0.513 1.00 86.69 379 PHE A N 1
ATOM 3023 C CA . PHE A 1 379 ? 0.668 12.460 0.250 1.00 86.69 379 PHE A CA 1
ATOM 3024 C C . PHE A 1 379 ? 0.631 13.221 1.576 1.00 86.69 379 PHE A C 1
ATOM 3026 O O . PHE A 1 379 ? 1.651 13.407 2.248 1.00 86.69 379 PHE A O 1
ATOM 3033 N N . LYS A 1 380 ? -0.569 13.646 1.973 1.00 89.25 380 LYS A N 1
ATOM 3034 C CA . LYS A 1 380 ? -0.806 14.355 3.232 1.00 89.25 380 LYS A CA 1
ATOM 3035 C C . LYS A 1 380 ? -1.485 13.439 4.238 1.00 89.25 380 LYS A C 1
ATOM 3037 O O . LYS A 1 380 ? -2.158 12.482 3.871 1.00 89.25 380 LYS A O 1
ATOM 3042 N N . THR A 1 381 ? -1.291 13.740 5.513 1.00 88.00 381 THR A N 1
ATOM 3043 C CA . THR A 1 381 ? -2.008 13.094 6.624 1.00 88.00 381 THR A CA 1
ATOM 3044 C C . THR A 1 381 ? -3.213 13.915 7.075 1.00 88.00 381 THR A C 1
ATOM 3046 O O . THR A 1 381 ? -4.051 13.411 7.808 1.00 88.00 381 THR A O 1
ATOM 3049 N N . GLU A 1 382 ? -3.315 15.148 6.576 1.00 89.75 382 GLU A N 1
ATOM 3050 C CA . GLU A 1 382 ? -4.417 16.072 6.805 1.00 89.75 382 GLU A CA 1
ATOM 3051 C C . GLU A 1 382 ? -4.811 16.723 5.476 1.00 89.75 382 GLU A C 1
ATOM 3053 O O . GLU A 1 382 ? -3.991 17.342 4.785 1.00 89.75 382 GLU A O 1
ATOM 3058 N N . TYR A 1 383 ? -6.076 16.559 5.120 1.00 86.44 383 TYR A N 1
ATOM 3059 C CA . TYR A 1 383 ? -6.721 17.103 3.939 1.00 86.44 383 TYR A CA 1
ATOM 3060 C C . TYR A 1 383 ? -7.762 18.123 4.379 1.00 86.44 383 TYR A C 1
ATOM 3062 O O . TYR A 1 383 ? -8.498 17.905 5.340 1.00 86.44 383 TYR A O 1
ATOM 3070 N N . LYS A 1 384 ? -7.831 19.253 3.670 1.00 84.19 384 LYS A N 1
ATOM 3071 C CA . LYS A 1 384 ? -8.781 20.321 4.013 1.00 84.19 384 LYS A CA 1
ATOM 3072 C C . LYS A 1 384 ? -10.214 19.829 3.873 1.00 84.19 384 LYS A C 1
ATOM 3074 O O . LYS A 1 384 ? -11.057 20.177 4.683 1.00 84.19 384 LYS A O 1
ATOM 3079 N N . GLU A 1 385 ? -10.436 18.972 2.890 1.00 82.69 385 GLU A N 1
ATOM 3080 C CA . GLU A 1 385 ? -11.678 18.289 2.566 1.00 82.69 385 GLU A CA 1
ATOM 3081 C C . GLU A 1 385 ? -12.204 17.437 3.728 1.00 82.69 385 GLU A C 1
ATOM 3083 O O . GLU A 1 385 ? -13.401 17.203 3.803 1.00 82.69 385 GLU A O 1
ATOM 3088 N N . PHE A 1 386 ? -11.337 16.984 4.637 1.00 84.75 386 PHE A N 1
ATOM 3089 C CA . PHE A 1 386 ? -11.713 16.198 5.820 1.00 84.75 386 PHE A CA 1
ATOM 3090 C C . PHE A 1 386 ? -11.507 16.977 7.124 1.00 84.75 386 PHE A C 1
ATOM 3092 O O . PHE A 1 386 ? -11.488 16.400 8.207 1.00 84.75 386 PHE A O 1
ATOM 3099 N N . SER A 1 387 ? -11.323 18.294 7.020 1.00 79.69 387 SER A N 1
ATOM 3100 C CA . SER A 1 387 ? -11.228 19.191 8.167 1.00 79.69 387 SER A CA 1
ATOM 3101 C C . SER A 1 387 ? -12.577 19.840 8.454 1.00 79.69 387 SER A C 1
ATOM 3103 O O . SER A 1 387 ? -13.413 19.981 7.560 1.00 79.69 387 SER A O 1
ATOM 3105 N N . GLU A 1 388 ? -12.769 20.309 9.685 1.00 69.56 388 GLU A N 1
ATOM 3106 C CA . GLU A 1 388 ? -13.975 21.056 10.061 1.00 69.56 388 GLU A CA 1
ATOM 3107 C C . GLU A 1 388 ? -14.163 22.355 9.259 1.00 69.56 388 GLU A C 1
ATOM 3109 O O . GLU A 1 388 ? -15.272 22.864 9.168 1.00 69.56 388 GLU A O 1
ATOM 3114 N N . ALA A 1 389 ? -13.095 22.876 8.647 1.00 59.62 389 ALA A N 1
ATOM 3115 C CA . ALA A 1 389 ? -13.108 24.099 7.846 1.00 59.62 389 ALA A CA 1
ATOM 3116 C C . ALA A 1 389 ? -13.523 23.877 6.374 1.00 59.62 389 ALA A C 1
ATOM 3118 O O . ALA A 1 389 ? -13.267 24.742 5.539 1.00 59.62 389 ALA A O 1
ATOM 3119 N N . SER A 1 390 ? -14.082 22.711 6.031 1.00 55.16 390 SER A N 1
ATOM 3120 C CA . SER A 1 390 ? -14.486 22.353 4.658 1.00 55.16 390 SER A CA 1
ATOM 3121 C C . SER A 1 390 ? -15.872 22.862 4.231 1.00 55.16 390 SER A C 1
ATOM 3123 O O . SER A 1 390 ? -16.307 22.531 3.127 1.00 55.16 390 SER A O 1
ATOM 3125 N N . GLU A 1 391 ? -16.535 23.674 5.062 1.00 47.69 391 GLU A N 1
ATOM 3126 C CA . GLU A 1 391 ? -17.828 24.321 4.770 1.00 47.69 391 GLU A CA 1
ATOM 3127 C C . GLU A 1 391 ? -17.699 25.700 4.108 1.00 47.69 391 GLU A C 1
ATOM 3129 O O . GLU A 1 391 ? -16.877 26.529 4.572 1.00 47.69 391 GLU A O 1
#

pLDDT: mean 83.23, std 17.71, range [25.06, 98.38]